Protein AF-A0AAY4CBA5-F1 (afdb_monomer_lite)

InterPro domains:
  IPR006549 HAD-superfamily hydrolase,subfamily IIIA [TIGR01662] (40-158)
  IPR006551 Polynucleotide 3'-phosphatase [TIGR01664] (39-188)
  IPR013954 Polynucleotide kinase 3 phosphatase [PF08645] (39-158)
  IPR023214 HAD superfamily [G3DSA:3.40.50.1000] (34-198)
  IPR027417 P-loop containing nucleoside triphosphate hydrolase [G3DSA:3.40.50.300] (199-384)
  IPR027417 P-loop containing nucleoside triphosphate hydrolase [SSF52540] (219-365)
  IPR036412 HAD-like superfamily [SSF56784] (39-197)

pLDDT: mean 84.93, std 17.36, range [28.09, 98.62]

Organism: NCBI:txid299321

Structure (mmCIF, N/CA/C/O backbone):
data_AF-A0AAY4CBA5-F1
#
_entry.id   AF-A0AAY4CBA5-F1
#
loop_
_atom_site.group_PDB
_atom_site.id
_atom_site.type_symbol
_atom_site.label_atom_id
_atom_site.label_alt_id
_atom_site.label_comp_id
_atom_site.label_asym_id
_atom_site.label_entity_id
_atom_site.label_seq_id
_atom_site.pdbx_PDB_ins_code
_atom_site.Cartn_x
_atom_site.Cartn_y
_atom_site.Cartn_z
_atom_site.occupancy
_atom_site.B_iso_or_equiv
_atom_site.auth_seq_id
_atom_site.auth_comp_id
_atom_site.auth_asym_id
_atom_site.auth_atom_id
_atom_site.pdbx_PDB_model_num
ATOM 1 N N . MET A 1 1 ? 28.830 17.397 -67.277 1.00 35.47 1 MET A N 1
ATOM 2 C CA . MET A 1 1 ? 29.016 17.184 -65.823 1.00 35.47 1 MET A CA 1
ATOM 3 C C . MET A 1 1 ? 27.667 16.864 -65.189 1.00 35.47 1 MET A C 1
ATOM 5 O O . MET A 1 1 ? 26.901 17.773 -64.916 1.00 35.47 1 MET A O 1
ATOM 9 N N . ALA A 1 2 ? 27.347 15.581 -65.009 1.00 28.09 2 ALA A N 1
ATOM 10 C CA . ALA A 1 2 ? 26.153 15.135 -64.290 1.00 28.09 2 ALA A CA 1
ATOM 11 C C . ALA A 1 2 ? 26.616 14.405 -63.022 1.00 28.09 2 ALA A C 1
ATOM 13 O O . ALA A 1 2 ? 27.155 13.301 -63.098 1.00 28.09 2 ALA A O 1
ATOM 14 N N . LEU A 1 3 ? 26.482 15.052 -61.862 1.00 28.58 3 LEU A N 1
ATOM 15 C CA . LEU A 1 3 ? 26.851 14.470 -60.573 1.00 28.58 3 LEU A CA 1
ATOM 16 C C . LEU A 1 3 ? 25.689 13.635 -60.022 1.00 28.58 3 LEU A C 1
ATOM 18 O O . LEU A 1 3 ? 24.608 14.139 -59.731 1.00 28.58 3 LEU A O 1
ATOM 22 N N . ARG A 1 4 ? 25.954 12.334 -59.867 1.00 30.20 4 ARG A N 1
ATOM 23 C CA . ARG A 1 4 ? 25.107 11.350 -59.185 1.00 30.20 4 ARG A CA 1
ATOM 24 C C . ARG A 1 4 ? 24.855 11.772 -57.731 1.00 30.20 4 ARG A C 1
ATOM 26 O O . ARG A 1 4 ? 25.786 11.793 -56.928 1.00 30.20 4 ARG A O 1
ATOM 33 N N . GLN A 1 5 ? 23.597 12.009 -57.363 1.00 29.42 5 GLN A N 1
ATOM 34 C CA . GLN A 1 5 ? 23.186 12.066 -55.959 1.00 29.42 5 GLN A CA 1
ATOM 35 C C . GLN A 1 5 ? 23.142 10.647 -55.371 1.00 29.42 5 GLN A C 1
ATOM 37 O O . GLN A 1 5 ? 22.408 9.773 -55.836 1.00 29.42 5 GLN A O 1
ATOM 42 N N . ARG A 1 6 ? 23.958 10.412 -54.337 1.00 29.30 6 ARG A N 1
ATOM 43 C CA . ARG A 1 6 ? 23.929 9.200 -53.510 1.00 29.30 6 ARG A CA 1
ATOM 44 C C . ARG A 1 6 ? 22.604 9.143 -52.741 1.00 29.30 6 ARG A C 1
ATOM 46 O O . ARG A 1 6 ? 22.302 10.046 -51.966 1.00 29.30 6 ARG A O 1
ATOM 53 N N . ARG A 1 7 ? 21.843 8.060 -52.923 1.00 28.89 7 ARG A N 1
ATOM 54 C CA . ARG A 1 7 ? 20.684 7.714 -52.086 1.00 28.89 7 ARG A CA 1
ATOM 55 C C . ARG A 1 7 ? 21.157 7.429 -50.657 1.00 28.89 7 ARG A C 1
ATOM 57 O O . ARG A 1 7 ? 21.994 6.554 -50.448 1.00 28.89 7 ARG A O 1
ATOM 64 N N . SER A 1 8 ? 20.626 8.164 -49.685 1.00 28.77 8 SER A N 1
ATOM 65 C CA . SER A 1 8 ? 20.806 7.894 -48.260 1.00 28.77 8 SER A CA 1
ATOM 66 C C . SER A 1 8 ? 19.887 6.748 -47.811 1.00 28.77 8 SER A C 1
ATOM 68 O O . SER A 1 8 ? 18.705 6.701 -48.141 1.00 28.77 8 SER A O 1
ATOM 70 N N . SER A 1 9 ? 20.468 5.797 -47.077 1.00 28.50 9 SER A N 1
ATOM 71 C CA . SER A 1 9 ? 19.808 4.642 -46.450 1.00 28.50 9 SER A CA 1
ATOM 72 C C . SER A 1 9 ? 18.761 5.074 -45.401 1.00 28.50 9 SER A C 1
ATOM 74 O O . SER A 1 9 ? 18.974 6.092 -44.727 1.00 28.50 9 SER A O 1
ATOM 76 N N . PRO A 1 10 ? 17.638 4.345 -45.218 1.00 32.34 10 PRO A N 1
ATOM 77 C CA . PRO A 1 10 ? 16.607 4.725 -44.260 1.00 32.34 10 PRO A CA 1
ATOM 78 C C . PRO A 1 10 ? 17.103 4.491 -42.825 1.00 32.34 10 PRO A C 1
ATOM 80 O O . PRO A 1 10 ? 17.155 3.367 -42.334 1.00 32.34 10 PRO A O 1
ATOM 83 N N . ARG A 1 11 ? 17.466 5.580 -42.136 1.00 34.28 11 ARG A N 1
ATOM 84 C CA . ARG A 1 11 ? 17.776 5.584 -40.698 1.00 34.28 11 ARG A CA 1
ATOM 85 C C . ARG A 1 11 ? 16.597 5.014 -39.898 1.00 34.28 11 ARG A C 1
ATOM 87 O O . ARG A 1 11 ? 15.455 5.428 -40.110 1.00 34.28 11 ARG A O 1
ATOM 94 N N . ASN A 1 12 ? 16.903 4.139 -38.937 1.00 32.84 12 ASN A N 1
ATOM 95 C CA . ASN A 1 12 ? 16.038 3.724 -37.828 1.00 32.84 12 ASN A CA 1
ATOM 96 C C . ASN A 1 12 ? 15.433 4.957 -37.128 1.00 32.84 12 ASN A C 1
ATOM 98 O O . ASN A 1 12 ? 16.005 5.490 -36.182 1.00 32.84 12 ASN A O 1
ATOM 102 N N . ARG A 1 13 ? 14.283 5.453 -37.597 1.00 35.94 13 ARG A N 1
ATOM 103 C CA . ARG A 1 13 ? 13.496 6.445 -36.856 1.00 35.94 13 ARG A CA 1
ATOM 104 C C . ARG A 1 13 ? 12.767 5.720 -35.732 1.00 35.94 13 ARG A C 1
ATOM 106 O O . ARG A 1 13 ? 11.968 4.825 -36.010 1.00 35.94 13 ARG A O 1
ATOM 113 N N . VAL A 1 14 ? 13.001 6.147 -34.492 1.00 38.16 14 VAL A N 1
ATOM 114 C CA . VAL A 1 14 ? 12.121 5.888 -33.343 1.00 38.16 14 VAL A CA 1
ATOM 115 C C . VAL A 1 14 ? 10.689 6.215 -33.787 1.00 38.16 14 VAL A C 1
ATOM 117 O O . VAL A 1 14 ? 10.379 7.360 -34.123 1.00 38.16 14 VAL A O 1
ATOM 120 N N . ARG A 1 15 ? 9.828 5.201 -33.932 1.00 39.81 15 ARG A N 1
ATOM 121 C CA . ARG A 1 15 ? 8.451 5.396 -34.408 1.00 39.81 15 ARG A CA 1
ATOM 122 C C . ARG A 1 15 ? 7.528 5.624 -33.213 1.00 39.81 15 ARG A C 1
ATOM 124 O O . ARG A 1 15 ? 7.470 4.786 -32.327 1.00 39.81 15 ARG A O 1
ATOM 131 N N . ARG A 1 16 ? 6.787 6.741 -33.282 1.00 37.44 16 ARG A N 1
ATOM 132 C CA . ARG A 1 16 ? 5.612 7.151 -32.484 1.00 37.44 16 ARG A CA 1
ATOM 133 C C . ARG A 1 16 ? 5.637 6.767 -31.000 1.00 37.44 16 ARG A C 1
ATOM 135 O O . ARG A 1 16 ? 5.245 5.675 -30.611 1.00 37.44 16 ARG A O 1
ATOM 142 N N . VAL A 1 17 ? 5.931 7.772 -30.186 1.00 37.91 17 VAL A N 1
ATOM 143 C CA . VAL A 1 17 ? 5.628 7.795 -28.754 1.00 37.91 17 VAL A CA 1
ATOM 144 C C . VAL A 1 17 ? 4.135 8.069 -28.578 1.00 37.91 17 VAL A C 1
ATOM 146 O O . VAL A 1 17 ? 3.661 9.130 -28.986 1.00 37.91 17 VAL A O 1
ATOM 149 N N . ARG A 1 18 ? 3.381 7.125 -28.004 1.00 36.44 18 ARG A N 1
ATOM 150 C CA . ARG A 1 18 ? 2.014 7.384 -27.526 1.00 36.44 18 ARG A CA 1
ATOM 151 C C . ARG A 1 18 ? 2.087 7.723 -26.042 1.00 36.44 18 ARG A C 1
ATOM 153 O O . ARG A 1 18 ? 2.456 6.879 -25.233 1.00 36.44 18 ARG A O 1
ATOM 160 N N . VAL A 1 19 ? 1.738 8.967 -25.723 1.00 38.03 19 VAL A N 1
ATOM 161 C CA . VAL A 1 19 ? 1.367 9.377 -24.370 1.00 38.03 19 VAL A CA 1
ATOM 162 C C . VAL A 1 19 ? -0.150 9.314 -24.318 1.00 38.03 19 VAL A C 1
ATOM 164 O O . VAL A 1 19 ? -0.816 9.996 -25.095 1.00 38.03 19 VAL A O 1
ATOM 167 N N . THR A 1 20 ? -0.703 8.454 -23.478 1.00 35.09 20 THR A N 1
ATOM 168 C CA . THR A 1 20 ? -2.151 8.331 -23.286 1.00 35.09 20 THR A CA 1
ATOM 169 C C . THR A 1 20 ? -2.479 8.731 -21.844 1.00 35.09 20 THR A C 1
ATOM 171 O O . THR A 1 20 ? -1.660 8.597 -20.940 1.00 35.09 20 THR A O 1
ATOM 174 N N . ALA A 1 21 ? -3.615 9.405 -21.662 1.00 30.48 21 ALA A N 1
ATOM 175 C CA . ALA A 1 21 ? -3.855 10.306 -20.532 1.00 30.48 21 ALA A CA 1
ATOM 176 C C . ALA A 1 21 ? -4.566 9.651 -19.331 1.00 30.48 21 ALA A C 1
ATOM 178 O O . ALA A 1 21 ? -5.212 10.345 -18.552 1.00 30.48 21 ALA A O 1
ATOM 179 N N . SER A 1 22 ? -4.460 8.333 -19.145 1.00 34.12 22 SER A N 1
ATOM 180 C CA . SER A 1 22 ? -5.145 7.633 -18.049 1.00 34.12 22 SER A CA 1
ATOM 181 C C . SER A 1 22 ? -4.170 6.791 -17.226 1.00 34.12 22 SER A C 1
ATOM 183 O O . SER A 1 22 ? -3.941 5.620 -17.517 1.00 34.12 22 SER A O 1
ATOM 185 N N . GLY A 1 23 ? -3.592 7.390 -16.181 1.00 44.19 23 GLY A N 1
ATOM 186 C CA . GLY A 1 23 ? -2.954 6.674 -15.060 1.00 44.19 23 GLY A CA 1
ATOM 187 C C . GLY A 1 23 ? -1.596 6.004 -15.325 1.00 44.19 23 GLY A C 1
ATOM 188 O O . GLY A 1 23 ? -0.894 5.654 -14.385 1.00 44.19 23 GLY A O 1
ATOM 189 N N . MET A 1 24 ? -1.194 5.886 -16.581 1.00 43.25 24 MET A N 1
ATOM 190 C CA . MET A 1 24 ? 0.164 5.698 -17.097 1.00 43.25 24 MET A CA 1
ATOM 191 C C . MET A 1 24 ? 0.116 6.290 -18.516 1.00 43.25 24 MET A C 1
ATOM 193 O O . MET A 1 24 ? -0.976 6.453 -19.039 1.00 43.25 24 MET A O 1
ATOM 197 N N . GLN A 1 25 ? 1.191 6.707 -19.177 1.00 50.22 25 GLN A N 1
ATOM 198 C CA . GLN A 1 25 ? 1.672 5.945 -20.336 1.00 50.22 25 GLN A CA 1
ATOM 199 C C . GLN A 1 25 ? 2.769 6.763 -21.018 1.00 50.22 25 GLN A C 1
ATOM 201 O O . GLN A 1 25 ? 2.490 7.768 -21.663 1.00 50.22 25 GLN A O 1
ATOM 206 N N . CYS A 1 26 ? 4.017 6.319 -20.934 1.00 44.53 26 CYS A N 1
ATOM 207 C CA . CYS A 1 26 ? 4.950 6.561 -22.024 1.00 44.53 26 CYS A CA 1
ATOM 208 C C . CYS A 1 26 ? 5.527 5.207 -22.392 1.00 44.53 26 CYS A C 1
ATOM 210 O O . CYS A 1 26 ? 6.407 4.695 -21.708 1.00 44.53 26 CYS A O 1
ATOM 212 N N . GLU A 1 27 ? 4.956 4.609 -23.429 1.00 51.91 27 GLU A N 1
ATOM 213 C CA . GLU A 1 27 ? 5.548 3.455 -24.076 1.00 51.91 27 GLU A CA 1
ATOM 214 C C . GLU A 1 27 ? 6.507 3.978 -25.148 1.00 51.91 27 GLU A C 1
ATOM 216 O O . GLU A 1 27 ? 6.086 4.547 -26.162 1.00 51.91 27 GLU A O 1
ATOM 221 N N . LEU A 1 28 ? 7.806 3.815 -24.913 1.00 52.62 28 LEU A N 1
ATOM 222 C CA . LEU A 1 28 ? 8.834 4.147 -25.899 1.00 52.62 28 LEU A CA 1
ATOM 223 C C . LEU A 1 28 ? 9.265 2.864 -26.597 1.00 52.62 28 LEU A C 1
ATOM 225 O O . LEU A 1 28 ? 9.653 1.909 -25.932 1.00 52.62 28 LEU A O 1
ATOM 229 N N . ARG A 1 29 ? 9.174 2.836 -27.932 1.00 52.84 29 ARG A N 1
ATOM 230 C CA . ARG A 1 29 ? 9.618 1.708 -28.759 1.00 52.84 29 ARG A CA 1
ATOM 231 C C . ARG A 1 29 ? 10.834 2.105 -29.592 1.00 52.84 29 ARG A C 1
ATOM 233 O O . ARG A 1 29 ? 10.727 2.937 -30.495 1.00 52.84 29 ARG A O 1
ATOM 240 N N . GLY A 1 30 ? 11.970 1.455 -29.352 1.00 45.62 30 GLY A N 1
ATOM 241 C CA . GLY A 1 30 ? 13.053 1.390 -30.333 1.00 45.62 30 GLY A CA 1
ATOM 242 C C . GLY A 1 30 ? 12.737 0.324 -31.391 1.00 45.62 30 GLY A C 1
ATOM 243 O O . GLY A 1 30 ? 12.718 -0.857 -31.076 1.00 45.62 30 GLY A O 1
ATOM 244 N N . GLY A 1 31 ? 12.475 0.702 -32.646 1.00 50.97 31 GLY A N 1
ATOM 245 C CA . GLY A 1 31 ? 12.277 -0.260 -33.750 1.00 50.97 31 GLY A CA 1
ATOM 246 C C . GLY A 1 31 ? 10.974 -1.088 -33.715 1.00 50.97 31 GLY A C 1
ATOM 247 O O . GLY A 1 31 ? 10.051 -0.820 -32.944 1.00 50.97 31 GLY A O 1
ATOM 248 N N . SER A 1 32 ? 10.859 -2.082 -34.608 1.00 47.56 32 SER A N 1
ATOM 249 C CA . SER A 1 32 ? 9.729 -3.024 -34.632 1.00 47.56 32 SER A CA 1
ATOM 250 C C . SER A 1 32 ? 9.830 -3.971 -33.435 1.00 47.56 32 SER A C 1
ATOM 252 O O . SER A 1 32 ? 10.585 -4.939 -33.483 1.00 47.56 32 SER A O 1
ATOM 254 N N . GLY A 1 33 ? 9.101 -3.675 -32.354 1.00 53.56 33 GLY A N 1
ATOM 255 C CA . GLY A 1 33 ? 9.069 -4.518 -31.157 1.00 53.56 33 GLY A CA 1
ATOM 256 C C . GLY A 1 33 ? 8.776 -5.974 -31.521 1.00 53.56 33 GLY A C 1
ATOM 257 O O . GLY A 1 33 ? 7.714 -6.272 -32.074 1.00 53.56 33 GLY A O 1
ATOM 258 N N . ALA A 1 34 ? 9.742 -6.852 -31.262 1.00 54.41 34 ALA A N 1
ATOM 259 C CA . ALA A 1 34 ? 9.633 -8.265 -31.578 1.00 54.41 34 ALA A CA 1
ATOM 260 C C . ALA A 1 34 ? 8.482 -8.900 -30.777 1.00 54.41 34 ALA A C 1
ATOM 262 O O . ALA A 1 34 ? 8.265 -8.583 -29.605 1.00 54.41 34 ALA A O 1
ATOM 263 N N . ARG A 1 35 ? 7.714 -9.762 -31.447 1.00 64.94 35 ARG A N 1
ATOM 264 C CA . ARG A 1 35 ? 6.566 -10.496 -30.901 1.00 64.94 35 ARG A CA 1
ATOM 265 C C . ARG A 1 35 ? 7.081 -11.783 -30.275 1.00 64.94 35 ARG A C 1
ATOM 267 O O . ARG A 1 35 ? 7.176 -12.792 -30.965 1.00 64.94 35 ARG A O 1
ATOM 274 N N . LEU A 1 36 ? 7.506 -11.713 -29.020 1.00 72.00 36 LEU A N 1
ATOM 275 C CA . LEU A 1 36 ? 8.196 -12.821 -28.367 1.00 72.00 36 LEU A CA 1
ATOM 276 C C . LEU A 1 36 ? 7.484 -13.184 -27.057 1.00 72.00 36 LEU A C 1
ATOM 278 O O . LEU A 1 36 ? 7.018 -12.277 -26.359 1.00 72.00 36 LEU A O 1
ATOM 282 N N . PRO A 1 37 ? 7.379 -14.487 -26.741 1.00 79.19 37 PRO A N 1
ATOM 283 C CA . PRO A 1 37 ? 6.772 -14.952 -25.498 1.00 79.19 37 PRO A CA 1
ATOM 284 C C . PRO A 1 37 ? 7.696 -14.736 -24.292 1.00 79.19 37 PRO A C 1
ATOM 286 O O . PRO A 1 37 ? 7.208 -14.622 -23.176 1.00 79.19 37 PRO A O 1
ATOM 289 N N . LEU A 1 38 ? 9.012 -14.627 -24.504 1.00 88.38 38 LEU A N 1
ATOM 290 C CA . LEU A 1 38 ? 9.999 -14.463 -23.437 1.00 88.38 38 LEU A CA 1
ATOM 291 C C . LEU A 1 38 ? 10.342 -12.992 -23.218 1.00 88.38 38 LEU A C 1
ATOM 293 O O . LEU A 1 38 ? 10.656 -12.270 -24.172 1.00 88.38 38 LEU A O 1
ATOM 297 N N . VAL A 1 39 ? 10.329 -12.548 -21.963 1.00 90.00 39 VAL A N 1
ATOM 298 C CA . VAL A 1 39 ? 10.629 -11.165 -21.580 1.00 90.00 39 VAL A CA 1
ATOM 299 C C . VAL A 1 39 ? 11.824 -11.126 -20.632 1.00 90.00 39 VAL A C 1
ATOM 301 O O . VAL A 1 39 ? 11.880 -11.833 -19.631 1.00 90.00 39 VAL A O 1
ATOM 304 N N . ALA A 1 40 ? 12.774 -10.247 -20.941 1.00 91.81 40 ALA A N 1
ATOM 305 C CA . ALA A 1 40 ? 13.839 -9.844 -20.035 1.00 91.81 40 ALA A CA 1
ATOM 306 C C . ALA A 1 40 ? 13.563 -8.403 -19.578 1.00 91.81 40 ALA A C 1
ATOM 308 O O . ALA A 1 40 ? 13.744 -7.449 -20.343 1.00 91.81 40 ALA A O 1
ATOM 309 N N . GLY A 1 41 ? 13.054 -8.264 -18.354 1.00 92.44 41 GLY A N 1
ATOM 310 C CA . GLY A 1 41 ? 12.717 -6.989 -17.731 1.00 92.44 41 GLY A CA 1
ATOM 311 C C . GLY A 1 41 ? 13.905 -6.387 -16.979 1.00 92.44 41 GLY A C 1
ATOM 312 O O . GLY A 1 41 ? 14.591 -7.107 -16.267 1.00 92.44 41 GLY A O 1
ATOM 313 N N . PHE A 1 42 ? 14.140 -5.082 -17.086 1.00 91.88 42 PHE A N 1
ATOM 314 C CA . PHE A 1 42 ? 15.225 -4.391 -16.378 1.00 91.88 42 PHE A CA 1
ATOM 315 C C . PHE A 1 42 ? 14.718 -3.131 -15.681 1.00 91.88 42 PHE A C 1
ATOM 317 O O . PHE A 1 42 ? 13.866 -2.420 -16.220 1.00 91.88 42 PHE A O 1
ATOM 324 N N . ASP A 1 43 ? 15.268 -2.810 -14.512 1.00 90.88 43 ASP A N 1
ATOM 325 C CA . ASP A 1 43 ? 15.208 -1.436 -14.005 1.00 90.88 43 ASP A CA 1
ATOM 326 C C . ASP A 1 43 ? 16.092 -0.499 -14.847 1.00 90.88 43 ASP A C 1
ATOM 328 O O . ASP A 1 43 ? 16.933 -0.957 -15.613 1.00 90.88 43 ASP A O 1
ATOM 332 N N . ILE A 1 44 ? 15.924 0.820 -14.723 1.00 91.06 44 ILE A N 1
ATOM 333 C CA . ILE A 1 44 ? 16.769 1.792 -15.440 1.00 91.06 44 ILE A CA 1
ATOM 334 C C . ILE A 1 44 ? 17.866 2.341 -14.529 1.00 91.06 44 ILE A C 1
ATOM 336 O O . ILE A 1 44 ? 19.042 2.028 -14.726 1.00 91.06 44 ILE A O 1
ATOM 340 N N . ASP A 1 45 ? 17.496 3.172 -13.554 1.00 89.12 45 ASP A N 1
ATOM 341 C CA . ASP A 1 45 ? 18.450 3.854 -12.682 1.00 89.12 45 ASP A CA 1
ATOM 342 C C . ASP A 1 45 ? 19.088 2.841 -11.712 1.00 89.12 45 ASP A C 1
ATOM 344 O O . ASP A 1 45 ? 18.396 2.107 -11.015 1.00 89.12 45 ASP A O 1
ATOM 348 N N . GLY A 1 46 ? 20.418 2.761 -11.695 1.00 86.50 46 GLY A N 1
ATOM 349 C CA . GLY A 1 46 ? 21.181 1.778 -10.922 1.00 86.50 46 GLY A CA 1
ATOM 350 C C . GLY A 1 46 ? 21.351 0.415 -11.602 1.00 86.50 46 GLY A C 1
ATOM 351 O O . GLY A 1 46 ? 22.210 -0.344 -11.175 1.00 86.50 46 GLY A O 1
ATOM 352 N N . CYS A 1 47 ? 20.600 0.100 -12.666 1.00 89.81 47 CYS A N 1
ATOM 353 C CA . CYS A 1 47 ? 20.692 -1.184 -13.379 1.00 89.81 47 CYS A CA 1
ATOM 354 C C . CYS A 1 47 ? 21.264 -1.041 -14.797 1.00 89.81 47 CYS A C 1
ATOM 356 O O . CYS A 1 47 ? 22.271 -1.666 -15.121 1.00 89.81 47 CYS A O 1
ATOM 358 N N . ILE A 1 48 ? 20.655 -0.201 -15.638 1.00 93.69 48 ILE A N 1
ATOM 359 C CA . ILE A 1 48 ? 21.141 0.072 -17.000 1.00 93.69 48 ILE A CA 1
ATOM 360 C C . ILE A 1 48 ? 22.069 1.288 -17.012 1.00 93.69 48 ILE A C 1
ATOM 362 O O . ILE A 1 48 ? 23.068 1.319 -17.736 1.00 93.69 48 ILE A O 1
ATOM 366 N N . ILE A 1 49 ? 21.751 2.290 -16.192 1.00 94.38 49 ILE A N 1
ATOM 367 C CA . ILE A 1 49 ? 22.511 3.533 -16.088 1.00 94.38 49 ILE A CA 1
ATOM 368 C C . ILE A 1 49 ? 22.888 3.850 -14.644 1.00 94.38 49 ILE A C 1
ATOM 370 O O . ILE A 1 49 ? 22.239 3.411 -13.701 1.00 94.38 49 ILE A O 1
ATOM 374 N N . THR A 1 50 ? 23.905 4.686 -14.481 1.00 94.06 50 THR A N 1
ATOM 375 C CA . THR A 1 50 ? 24.279 5.320 -13.211 1.00 94.06 50 THR A CA 1
ATOM 376 C C . THR A 1 50 ? 24.627 6.788 -13.443 1.00 94.06 50 THR A C 1
ATOM 378 O O . THR A 1 50 ? 24.736 7.214 -14.595 1.00 94.06 50 THR A O 1
ATOM 381 N N . THR A 1 51 ? 24.805 7.576 -12.385 1.00 93.06 51 THR A N 1
ATOM 382 C CA . THR A 1 51 ? 25.205 8.984 -12.508 1.00 93.06 51 THR A CA 1
ATOM 383 C C . THR A 1 51 ? 26.642 9.099 -13.026 1.00 93.06 51 THR A C 1
ATOM 385 O O . THR A 1 51 ? 27.521 8.295 -12.700 1.00 93.06 51 THR A O 1
ATOM 388 N N . LYS A 1 52 ? 26.906 10.106 -13.867 1.00 93.69 52 LYS A N 1
ATOM 389 C CA . LYS A 1 52 ? 28.280 10.464 -14.265 1.00 93.69 52 LYS A CA 1
ATOM 390 C C . LYS A 1 52 ? 29.005 11.138 -13.105 1.00 93.69 52 LYS A C 1
ATOM 392 O O . LYS A 1 52 ? 30.196 10.914 -12.922 1.00 93.69 52 LYS A O 1
ATOM 397 N N . SER A 1 53 ? 28.275 11.934 -12.327 1.00 91.12 53 SER A N 1
ATOM 398 C CA . SER A 1 53 ? 28.773 12.684 -11.175 1.00 91.12 53 SER A CA 1
ATOM 399 C C . SER A 1 53 ? 29.200 11.807 -9.995 1.00 91.12 53 SER A C 1
ATOM 401 O O . SER A 1 53 ? 29.896 12.292 -9.106 1.00 91.12 53 SER A O 1
ATOM 403 N N . GLY A 1 54 ? 28.761 10.544 -9.947 1.00 87.38 54 GLY A N 1
ATOM 404 C CA . GLY A 1 54 ? 28.983 9.639 -8.816 1.00 87.38 54 GLY A CA 1
ATOM 405 C C . GLY A 1 54 ? 28.089 9.924 -7.603 1.00 87.38 54 GLY A C 1
ATOM 406 O O . GLY A 1 54 ? 28.192 9.234 -6.591 1.00 87.38 54 GLY A O 1
ATOM 407 N N . LYS A 1 55 ? 27.195 10.920 -7.681 1.00 85.75 55 LYS A N 1
ATOM 408 C CA . LYS A 1 55 ? 26.195 11.184 -6.639 1.00 85.75 55 LYS A CA 1
ATOM 409 C C . LYS A 1 55 ? 25.074 10.150 -6.692 1.00 85.75 55 LYS A C 1
ATOM 411 O O . LYS A 1 55 ? 24.769 9.604 -7.748 1.00 85.75 55 LYS A O 1
ATOM 416 N N . VAL A 1 56 ? 24.400 9.946 -5.561 1.00 79.81 56 VAL A N 1
ATOM 417 C CA . VAL A 1 56 ? 23.244 9.033 -5.464 1.00 79.81 56 VAL A CA 1
ATOM 418 C C . VAL A 1 56 ? 22.095 9.471 -6.379 1.00 79.81 56 VAL A C 1
ATOM 420 O O . VAL A 1 56 ? 21.431 8.633 -6.981 1.00 79.81 56 VAL A O 1
ATOM 423 N N . PHE A 1 57 ? 21.872 10.782 -6.507 1.00 79.12 57 PHE A N 1
ATOM 424 C CA . PHE A 1 57 ? 20.832 11.351 -7.363 1.00 79.12 57 PHE A CA 1
ATOM 425 C C . PHE A 1 57 ? 21.452 12.191 -8.485 1.00 79.12 57 PHE A C 1
ATOM 427 O O . PHE A 1 57 ? 22.427 12.904 -8.222 1.00 79.12 57 PHE A O 1
ATOM 434 N N . PRO A 1 58 ? 20.885 12.148 -9.705 1.00 85.06 58 PRO A N 1
ATOM 435 C CA . PRO A 1 58 ? 21.395 12.916 -10.834 1.00 85.06 58 PRO A CA 1
ATOM 436 C C . PRO A 1 58 ? 21.241 14.420 -10.589 1.00 85.06 58 PRO A C 1
ATOM 438 O O . PRO A 1 58 ? 20.198 14.876 -10.115 1.00 85.06 58 PRO A O 1
ATOM 441 N N . THR A 1 59 ? 22.262 15.203 -10.939 1.00 85.44 59 THR A N 1
ATOM 442 C CA . THR A 1 59 ? 22.231 16.672 -10.795 1.00 85.44 59 THR A CA 1
ATOM 443 C C . THR A 1 59 ? 21.649 17.397 -12.004 1.00 85.44 59 THR A C 1
ATOM 445 O O . THR A 1 59 ? 21.279 18.563 -11.898 1.00 85.44 59 THR A O 1
ATOM 448 N N . SER A 1 60 ? 21.568 16.723 -13.149 1.00 87.81 60 SER A N 1
ATOM 449 C CA . SER A 1 60 ? 21.031 17.259 -14.399 1.00 87.81 60 SER A CA 1
ATOM 450 C C . SER A 1 60 ? 20.473 16.128 -15.280 1.00 87.81 60 SER A C 1
ATOM 452 O O . SER A 1 60 ? 20.743 14.952 -15.018 1.00 87.81 60 SER A O 1
ATOM 454 N N . PRO A 1 61 ? 19.677 16.436 -16.323 1.00 86.12 61 PRO A N 1
ATOM 455 C CA . PRO A 1 61 ? 19.106 15.418 -17.213 1.00 86.12 61 PRO A CA 1
ATOM 456 C C . PRO A 1 61 ? 20.137 14.561 -17.961 1.00 86.12 61 PRO A C 1
ATOM 458 O O . PRO A 1 61 ? 19.833 13.430 -18.329 1.00 86.12 61 PRO A O 1
ATOM 461 N N . ASP A 1 62 ? 21.340 15.089 -18.168 1.00 90.31 62 ASP A N 1
ATOM 462 C CA . ASP A 1 62 ? 22.478 14.471 -18.853 1.00 90.31 62 ASP A CA 1
ATOM 463 C C . ASP A 1 62 ? 23.484 13.793 -17.897 1.00 90.31 62 ASP A C 1
ATOM 465 O O . ASP A 1 62 ? 24.425 13.133 -18.361 1.00 90.31 62 ASP A O 1
ATOM 469 N N . ASP A 1 63 ? 23.263 13.892 -16.577 1.00 92.56 63 ASP A N 1
ATOM 470 C CA . ASP A 1 63 ? 24.044 13.228 -15.522 1.00 92.56 63 ASP A CA 1
ATOM 471 C C . ASP A 1 63 ? 23.718 11.729 -15.436 1.00 92.56 63 ASP A C 1
ATOM 473 O O . ASP A 1 63 ? 23.209 11.207 -14.442 1.00 92.56 63 ASP A O 1
ATOM 477 N N . TRP A 1 64 ? 23.986 11.021 -16.526 1.00 95.56 64 TRP A N 1
ATOM 478 C CA . TRP A 1 64 ? 23.864 9.577 -16.611 1.00 95.56 64 TRP A CA 1
ATOM 479 C C . TRP A 1 64 ? 24.898 9.000 -17.574 1.00 95.56 64 TRP A C 1
ATOM 481 O O . TRP A 1 64 ? 25.270 9.628 -18.566 1.00 95.56 64 TRP A O 1
ATOM 491 N N . ARG A 1 65 ? 25.351 7.782 -17.297 1.00 95.44 65 ARG A N 1
ATOM 492 C CA . ARG A 1 65 ? 26.169 6.945 -18.182 1.00 95.44 65 ARG A CA 1
ATOM 493 C C . ARG A 1 65 ? 25.683 5.505 -18.102 1.00 95.44 65 ARG A C 1
ATOM 495 O O . ARG A 1 65 ? 25.064 5.129 -17.108 1.00 95.44 65 ARG A O 1
ATOM 502 N N . ILE A 1 66 ? 25.983 4.705 -19.122 1.00 96.50 66 ILE A N 1
ATOM 503 C CA . ILE A 1 66 ? 25.780 3.253 -19.049 1.00 96.50 66 ILE A CA 1
ATOM 504 C C . ILE A 1 66 ? 26.580 2.713 -17.857 1.00 96.50 66 ILE A C 1
ATOM 506 O O . ILE A 1 66 ? 27.737 3.096 -17.677 1.00 96.50 66 ILE A O 1
ATOM 510 N N . LEU A 1 67 ? 25.943 1.881 -17.028 1.00 94.62 67 LEU A N 1
ATOM 511 C CA . LEU A 1 67 ? 26.532 1.402 -15.776 1.00 94.62 67 LEU A CA 1
ATOM 512 C C . LEU A 1 67 ? 27.781 0.540 -16.027 1.00 94.62 67 LEU A C 1
ATOM 514 O O . LEU A 1 67 ? 28.824 0.813 -15.436 1.00 94.62 67 LEU A O 1
ATOM 518 N N . TYR A 1 68 ? 27.688 -0.434 -16.938 1.00 94.31 68 TYR A N 1
ATOM 519 C CA . TYR A 1 68 ? 28.798 -1.301 -17.343 1.00 94.31 68 TYR A CA 1
ATOM 520 C C . TYR A 1 68 ? 28.900 -1.415 -18.870 1.00 94.31 68 TYR A C 1
ATOM 522 O O . TYR A 1 68 ? 27.865 -1.496 -19.543 1.00 94.31 68 TYR A O 1
ATOM 530 N N . PRO A 1 69 ? 30.114 -1.470 -19.447 1.00 94.56 69 PRO A N 1
ATOM 531 C CA . PRO A 1 69 ? 30.291 -1.646 -20.890 1.00 94.56 69 PRO A CA 1
ATOM 532 C C . PRO A 1 69 ? 29.682 -2.959 -21.418 1.00 94.56 69 PRO A C 1
ATOM 534 O O . PRO A 1 69 ? 29.268 -3.023 -22.574 1.00 94.56 69 PRO A O 1
ATOM 537 N N . GLU A 1 70 ? 29.546 -3.984 -20.573 1.00 95.81 70 GLU A N 1
ATOM 538 C CA . GLU A 1 70 ? 28.962 -5.290 -20.894 1.00 95.81 70 GLU A CA 1
ATOM 539 C C . GLU A 1 70 ? 27.443 -5.245 -21.131 1.00 95.81 70 GLU A C 1
ATOM 541 O O . GLU A 1 70 ? 26.885 -6.186 -21.699 1.00 95.81 70 GLU A O 1
ATOM 546 N N . ILE A 1 71 ? 26.750 -4.172 -20.732 1.00 94.81 71 ILE A N 1
ATOM 547 C CA . ILE A 1 71 ? 25.283 -4.093 -20.811 1.00 94.81 71 ILE A CA 1
ATOM 548 C C . ILE A 1 71 ? 24.802 -4.223 -22.253 1.00 94.81 71 ILE A C 1
ATOM 550 O O . ILE A 1 71 ? 23.971 -5.080 -22.554 1.00 94.81 71 ILE A O 1
ATOM 554 N N . GLN A 1 72 ? 25.346 -3.416 -23.164 1.00 95.31 72 GLN A N 1
ATOM 555 C CA . GLN A 1 72 ? 24.937 -3.439 -24.567 1.00 95.31 72 GLN A CA 1
ATOM 556 C C . GLN A 1 72 ? 25.113 -4.834 -25.208 1.00 95.31 72 GLN A C 1
ATOM 558 O O . GLN A 1 72 ? 24.118 -5.365 -25.718 1.00 95.31 72 GLN A O 1
ATOM 563 N N . PRO A 1 73 ? 26.293 -5.490 -25.148 1.00 95.88 73 PRO A N 1
ATOM 564 C CA . PRO A 1 73 ? 26.465 -6.803 -25.766 1.00 95.88 73 PRO A CA 1
ATOM 565 C C . PRO A 1 73 ? 25.612 -7.892 -25.098 1.00 95.88 73 PRO A C 1
ATOM 567 O O . PRO A 1 73 ? 25.127 -8.798 -25.784 1.00 95.88 73 PRO A O 1
ATOM 570 N N . ARG A 1 74 ? 25.362 -7.809 -23.784 1.00 94.56 74 ARG A N 1
ATOM 571 C CA . ARG A 1 74 ? 24.498 -8.761 -23.064 1.00 94.56 74 ARG A CA 1
ATOM 572 C C . ARG A 1 74 ? 23.028 -8.616 -23.459 1.00 94.56 74 ARG A C 1
ATOM 574 O O . ARG A 1 74 ? 22.387 -9.625 -23.751 1.00 94.56 74 ARG A O 1
ATOM 581 N N . LEU A 1 75 ? 22.514 -7.390 -23.561 1.00 94.44 75 LEU A N 1
ATOM 582 C CA . LEU A 1 75 ? 21.159 -7.134 -24.065 1.00 94.44 75 LEU A CA 1
ATOM 583 C C . LEU A 1 75 ? 21.004 -7.588 -25.525 1.00 94.44 75 LEU A C 1
ATOM 585 O O . LEU A 1 75 ? 20.003 -8.207 -25.882 1.00 94.44 75 LEU A O 1
ATOM 589 N N . ALA A 1 76 ? 22.016 -7.352 -26.364 1.00 94.00 76 ALA A N 1
ATOM 590 C CA . ALA A 1 76 ? 22.025 -7.836 -27.743 1.00 94.00 76 ALA A CA 1
ATOM 591 C C . ALA A 1 76 ? 21.988 -9.375 -27.816 1.00 94.00 76 ALA A C 1
ATOM 593 O O . ALA A 1 76 ? 21.311 -9.942 -28.674 1.00 94.00 76 ALA A O 1
ATOM 594 N N . SER A 1 77 ? 22.690 -10.059 -26.907 1.00 94.06 77 SER A N 1
ATOM 595 C CA . SER A 1 77 ? 22.660 -11.522 -26.789 1.00 94.06 77 SER A CA 1
ATOM 596 C C . SER A 1 77 ? 21.272 -12.043 -26.406 1.00 94.06 77 SER A C 1
ATOM 598 O O . SER A 1 77 ? 20.791 -12.992 -27.019 1.00 94.06 77 SER A O 1
ATOM 600 N N . LEU A 1 78 ? 20.583 -11.391 -25.463 1.00 92.69 78 LEU A N 1
ATOM 601 C CA . LEU A 1 78 ? 19.205 -11.741 -25.096 1.00 92.69 78 LEU A CA 1
ATOM 602 C C . LEU A 1 78 ? 18.244 -11.623 -26.283 1.00 92.69 78 LEU A C 1
ATOM 604 O O . LEU A 1 78 ? 17.482 -12.549 -26.553 1.00 92.69 78 LEU A O 1
ATOM 608 N N . LEU A 1 79 ? 18.338 -10.532 -27.046 1.00 90.50 79 LEU A N 1
ATOM 609 C CA . LEU A 1 79 ? 17.537 -10.346 -28.258 1.00 90.50 79 LEU A CA 1
ATOM 610 C C . LEU A 1 79 ? 17.794 -11.456 -29.287 1.00 90.50 79 LEU A C 1
ATOM 612 O O . LEU A 1 79 ? 16.849 -11.996 -29.857 1.00 90.50 79 LEU A O 1
ATOM 616 N N . LYS A 1 80 ? 19.060 -11.849 -29.490 1.00 91.50 80 LYS A N 1
ATOM 617 C CA . LYS A 1 80 ? 19.424 -12.977 -30.369 1.00 91.50 80 LYS A CA 1
ATOM 618 C C . LYS A 1 80 ? 18.861 -14.315 -29.881 1.00 91.50 80 LYS A C 1
ATOM 620 O O . LYS A 1 80 ? 18.542 -15.163 -30.704 1.00 91.50 80 LYS A O 1
ATOM 625 N N . LYS A 1 81 ? 18.726 -14.494 -28.565 1.00 90.50 81 LYS A N 1
ATOM 626 C CA . LYS A 1 81 ? 18.120 -15.678 -27.933 1.00 90.50 81 LYS A CA 1
ATOM 627 C C . LYS A 1 81 ? 16.586 -15.666 -27.944 1.00 90.50 81 LYS A C 1
ATOM 629 O O . LYS A 1 81 ? 15.984 -16.575 -27.391 1.00 90.50 81 LYS A O 1
ATOM 634 N N . GLY A 1 82 ? 15.950 -14.661 -28.551 1.00 87.75 82 GLY A N 1
ATOM 635 C CA . GLY A 1 82 ? 14.492 -14.590 -28.639 1.00 87.75 82 GLY A CA 1
ATOM 636 C C . GLY A 1 82 ? 13.811 -13.986 -27.410 1.00 87.75 82 GLY A C 1
ATOM 637 O O . GLY A 1 82 ? 12.609 -14.169 -27.243 1.00 87.75 82 GLY A O 1
ATOM 638 N N . TYR A 1 83 ? 14.537 -13.227 -26.583 1.00 89.25 83 TYR A N 1
ATOM 639 C CA . TYR A 1 83 ? 13.935 -12.430 -25.513 1.00 89.25 83 TYR A CA 1
ATOM 640 C C . TYR A 1 83 ? 13.553 -11.044 -26.013 1.00 89.25 83 TYR A C 1
ATOM 642 O O . TYR A 1 83 ? 14.327 -10.372 -26.695 1.00 89.25 83 TYR A O 1
ATOM 650 N N . LYS A 1 84 ? 12.390 -10.562 -25.591 1.00 90.50 84 LYS A N 1
ATOM 651 C CA . LYS A 1 84 ? 12.028 -9.151 -25.670 1.00 90.50 84 LYS A CA 1
ATOM 652 C C . LYS A 1 84 ? 12.637 -8.405 -24.485 1.00 90.50 84 LYS A C 1
ATOM 654 O O . LYS A 1 84 ? 12.351 -8.729 -23.336 1.00 90.50 84 LYS A O 1
ATOM 659 N N . VAL A 1 85 ? 13.442 -7.382 -24.760 1.00 92.06 85 VAL A N 1
ATOM 660 C CA . VAL A 1 85 ? 14.027 -6.529 -23.715 1.00 92.06 85 VAL A CA 1
ATOM 661 C C . VAL A 1 85 ? 13.051 -5.408 -23.360 1.00 92.06 85 VAL A C 1
ATOM 663 O O . VAL A 1 85 ? 12.614 -4.650 -24.233 1.00 92.06 85 VAL A O 1
ATOM 666 N N . VAL A 1 86 ? 12.712 -5.306 -22.075 1.00 93.00 86 VAL A N 1
ATOM 667 C CA . VAL A 1 86 ? 11.755 -4.325 -21.551 1.00 93.00 86 VAL A CA 1
ATOM 668 C C . VAL A 1 86 ? 12.341 -3.614 -20.340 1.00 93.00 86 VAL A C 1
ATOM 670 O O . VAL A 1 86 ? 12.893 -4.256 -19.455 1.00 93.00 86 VAL A O 1
ATOM 673 N N . PHE A 1 87 ? 12.206 -2.294 -20.269 1.00 93.38 87 PHE A N 1
ATOM 674 C CA . PHE A 1 87 ? 12.601 -1.508 -19.104 1.00 93.38 87 PHE A CA 1
ATOM 675 C C . PHE A 1 87 ? 11.374 -1.078 -18.301 1.00 93.38 87 PHE A C 1
ATOM 677 O O . PHE A 1 87 ? 10.398 -0.591 -18.867 1.00 93.38 87 PHE A O 1
ATOM 684 N N . PHE A 1 88 ? 11.442 -1.212 -16.981 1.00 92.06 88 PHE A N 1
ATOM 685 C CA . PHE A 1 88 ? 10.403 -0.823 -16.032 1.00 92.06 88 PHE A CA 1
ATOM 686 C C . PHE A 1 88 ? 10.999 0.139 -15.014 1.00 92.06 88 PHE A C 1
ATOM 688 O O . PHE A 1 88 ? 11.898 -0.250 -14.279 1.00 92.06 88 PHE A O 1
ATOM 695 N N . THR A 1 89 ? 10.507 1.373 -14.912 1.00 91.44 89 THR A N 1
ATOM 696 C CA . THR A 1 89 ? 11.124 2.388 -14.040 1.00 91.44 89 THR A CA 1
ATOM 697 C C . THR A 1 89 ? 10.105 3.167 -13.204 1.00 91.44 89 THR A C 1
ATOM 699 O O . THR A 1 89 ? 9.016 3.499 -13.669 1.00 91.44 89 THR A O 1
ATOM 702 N N . ASN A 1 90 ? 10.473 3.469 -11.955 1.00 91.56 90 ASN A N 1
ATOM 703 C CA . ASN A 1 90 ? 9.687 4.271 -11.016 1.00 91.56 90 ASN A CA 1
ATOM 704 C C . ASN A 1 90 ? 10.160 5.737 -11.052 1.00 91.56 90 ASN A C 1
ATOM 706 O O . ASN A 1 90 ? 11.257 6.037 -10.600 1.00 91.56 90 ASN A O 1
ATOM 710 N N . GLN A 1 91 ? 9.315 6.670 -11.499 1.00 90.00 91 GLN A N 1
ATOM 711 C CA . GLN A 1 91 ? 9.649 8.092 -11.687 1.00 90.00 91 GLN A CA 1
ATOM 712 C C . GLN A 1 91 ? 8.656 9.026 -10.975 1.00 90.00 91 GLN A C 1
ATOM 714 O O . GLN A 1 91 ? 8.069 9.929 -11.571 1.00 90.00 91 GLN A O 1
ATOM 719 N N . MET A 1 92 ? 8.502 8.842 -9.657 1.00 87.38 92 MET A N 1
ATOM 720 C CA . MET A 1 92 ? 7.622 9.645 -8.779 1.00 87.38 92 MET A CA 1
ATOM 721 C C . MET A 1 92 ? 7.924 11.155 -8.819 1.00 87.38 92 MET A C 1
ATOM 723 O O . MET A 1 92 ? 7.080 11.980 -8.476 1.00 87.38 92 MET A O 1
ATOM 727 N N . GLY A 1 93 ? 9.138 11.543 -9.226 1.00 87.50 93 GLY A N 1
ATOM 728 C CA . GLY A 1 93 ? 9.489 12.949 -9.434 1.00 87.50 93 GLY A CA 1
ATOM 729 C C . GLY A 1 93 ? 8.559 13.653 -10.426 1.00 87.50 93 GLY A C 1
ATOM 730 O O . GLY A 1 93 ? 8.349 14.856 -10.288 1.00 87.50 93 GLY A O 1
ATOM 731 N N . ILE A 1 94 ? 7.961 12.908 -11.362 1.00 88.12 94 ILE A N 1
ATOM 732 C CA . ILE A 1 94 ? 7.046 13.439 -12.373 1.00 88.12 94 ILE A CA 1
ATOM 733 C C . ILE A 1 94 ? 5.724 13.882 -11.741 1.00 88.12 94 ILE A C 1
ATOM 735 O O . ILE A 1 94 ? 5.375 15.056 -11.845 1.00 88.12 94 ILE A O 1
ATOM 739 N N . SER A 1 95 ? 5.012 13.003 -11.022 1.00 87.19 95 SER A N 1
ATOM 740 C CA . SER A 1 95 ? 3.754 13.395 -10.361 1.00 87.19 95 SER A CA 1
ATOM 741 C C . SER A 1 95 ? 3.954 14.449 -9.270 1.00 87.19 95 SER A C 1
ATOM 743 O O . SER A 1 95 ? 3.050 15.231 -8.993 1.00 87.19 95 SER A O 1
ATOM 745 N N . ARG A 1 96 ? 5.149 14.504 -8.667 1.00 87.25 96 ARG A N 1
ATOM 746 C CA . ARG A 1 96 ? 5.525 15.518 -7.669 1.00 87.25 96 ARG A CA 1
ATOM 747 C C . ARG A 1 96 ? 5.951 16.860 -8.277 1.00 87.25 96 ARG A C 1
ATOM 749 O O . ARG A 1 96 ? 6.358 17.740 -7.524 1.00 87.25 96 ARG A O 1
ATOM 756 N N . GLY A 1 97 ? 5.939 17.005 -9.604 1.00 87.00 97 GLY A N 1
ATOM 757 C CA . GLY A 1 97 ? 6.354 18.232 -10.295 1.00 87.00 97 GLY A CA 1
ATOM 758 C C . GLY A 1 97 ? 7.852 18.549 -10.196 1.00 87.00 97 GLY A C 1
ATOM 759 O O . GLY A 1 97 ? 8.273 19.640 -10.564 1.00 87.00 97 GLY A O 1
ATOM 760 N N . LYS A 1 98 ? 8.673 17.610 -9.708 1.00 87.88 98 LYS A N 1
ATOM 761 C CA . LYS A 1 98 ? 10.134 17.762 -9.582 1.00 87.88 98 LYS A CA 1
ATOM 762 C C . LYS A 1 98 ? 10.880 17.425 -10.874 1.00 87.88 98 LYS A C 1
ATOM 764 O O . LYS A 1 98 ? 12.032 17.813 -11.030 1.00 87.88 98 LYS A O 1
ATOM 769 N N . LEU A 1 99 ? 10.244 16.683 -11.779 1.00 86.00 99 LEU A N 1
ATOM 770 C CA . LEU A 1 99 ? 10.804 16.266 -13.060 1.00 86.00 99 LEU A CA 1
ATOM 771 C C . LEU A 1 99 ? 9.756 16.443 -14.158 1.00 86.00 99 LEU A C 1
ATOM 773 O O . LEU A 1 99 ? 8.664 15.889 -14.072 1.00 86.00 99 LEU A O 1
ATOM 777 N N . ARG A 1 100 ? 10.089 17.196 -15.208 1.00 88.06 100 ARG A N 1
ATOM 778 C CA . ARG A 1 100 ? 9.193 17.355 -16.360 1.00 88.06 100 ARG A CA 1
ATOM 779 C C . ARG A 1 100 ? 9.152 16.062 -17.192 1.00 88.06 100 ARG A C 1
ATOM 781 O O . ARG A 1 100 ? 10.228 15.525 -17.483 1.00 88.06 100 ARG A O 1
ATOM 788 N N . PRO A 1 101 ? 7.968 15.576 -17.612 1.00 88.25 101 PRO A N 1
ATOM 789 C CA . PRO A 1 101 ? 7.845 14.367 -18.428 1.00 88.25 101 PRO A CA 1
ATOM 790 C C . PRO A 1 101 ? 8.696 14.391 -19.703 1.00 88.25 101 PRO A C 1
ATOM 792 O O . PRO A 1 101 ? 9.311 13.388 -20.055 1.00 88.25 101 PRO A O 1
ATOM 795 N N . GLU A 1 102 ? 8.776 15.538 -20.378 1.00 88.44 102 GLU A N 1
ATOM 796 C CA . GLU A 1 102 ? 9.483 15.706 -21.654 1.00 88.44 102 GLU A CA 1
ATOM 797 C C . GLU A 1 102 ? 10.996 15.552 -21.477 1.00 88.44 102 GLU A C 1
ATOM 799 O O . GLU A 1 102 ? 11.672 14.964 -22.318 1.00 88.44 102 GLU A O 1
ATOM 804 N N . VAL A 1 103 ? 11.516 16.035 -20.345 1.00 89.12 103 VAL A N 1
ATOM 805 C CA . VAL A 1 103 ? 12.934 15.923 -19.988 1.00 89.12 103 VAL A CA 1
ATOM 806 C C . VAL A 1 103 ? 13.298 14.465 -19.730 1.00 89.12 103 VAL A C 1
ATOM 808 O O . VAL A 1 103 ? 14.292 13.973 -20.260 1.00 89.12 103 VAL A O 1
ATOM 811 N N . PHE A 1 104 ? 12.474 13.750 -18.959 1.00 89.75 104 PHE A N 1
ATOM 812 C CA . PHE A 1 104 ? 12.701 12.326 -18.720 1.00 89.75 104 PHE A CA 1
ATOM 813 C C . PHE A 1 104 ? 12.584 11.508 -20.008 1.00 89.75 104 PHE A C 1
ATOM 815 O O . PHE A 1 104 ? 13.393 10.620 -20.263 1.00 89.75 104 PHE A O 1
ATOM 822 N N . LYS A 1 105 ? 11.607 11.838 -20.854 1.00 88.38 105 LYS A N 1
ATOM 823 C CA . LYS A 1 105 ? 11.438 11.211 -22.162 1.00 88.38 105 LYS A CA 1
ATOM 824 C C . LYS A 1 105 ? 12.686 11.374 -23.036 1.00 88.38 105 LYS A C 1
ATOM 826 O O . LYS A 1 105 ? 13.155 10.372 -23.564 1.00 88.38 105 LYS A O 1
ATOM 831 N N . SER A 1 106 ? 13.241 12.585 -23.136 1.00 89.81 106 SER A N 1
ATOM 832 C CA . SER A 1 106 ? 14.486 12.834 -23.881 1.00 89.81 106 SER A CA 1
ATOM 833 C C . SER A 1 106 ? 15.639 11.993 -23.334 1.00 89.81 106 SER A C 1
ATOM 835 O O . SER A 1 106 ? 16.317 11.323 -24.102 1.00 89.81 106 SER A O 1
ATOM 837 N N . LYS A 1 107 ? 15.797 11.933 -22.001 1.00 91.81 107 LYS A N 1
ATOM 838 C CA . LYS A 1 107 ? 16.807 11.079 -21.351 1.00 91.81 107 LYS A CA 1
ATOM 839 C C . LYS A 1 107 ? 16.668 9.617 -21.788 1.00 91.81 107 LYS A C 1
ATOM 841 O O . LYS A 1 107 ? 17.663 8.974 -22.105 1.00 91.81 107 LYS A O 1
ATOM 846 N N . VAL A 1 108 ? 15.447 9.077 -21.816 1.00 91.38 108 VAL A N 1
ATOM 847 C CA . VAL A 1 108 ? 15.221 7.693 -22.263 1.00 91.38 108 VAL A CA 1
ATOM 848 C C . VAL A 1 108 ? 15.534 7.526 -23.750 1.00 91.38 108 VAL A C 1
ATOM 850 O O . VAL A 1 108 ? 16.176 6.546 -24.115 1.00 91.38 108 VAL A O 1
ATOM 853 N N . GLU A 1 109 ? 15.136 8.464 -24.608 1.00 89.69 109 GLU A N 1
ATOM 854 C CA . GLU A 1 109 ? 15.467 8.429 -26.040 1.00 89.69 109 GLU A CA 1
ATOM 855 C C . GLU A 1 109 ? 16.988 8.410 -26.273 1.00 89.69 109 GLU A C 1
ATOM 857 O O . GLU A 1 109 ? 17.466 7.584 -27.054 1.00 89.69 109 GLU A O 1
ATOM 862 N N . ASP A 1 110 ? 17.752 9.210 -25.524 1.00 92.94 110 ASP A N 1
ATOM 863 C CA . ASP A 1 110 ? 19.217 9.239 -25.599 1.00 92.94 110 ASP A CA 1
ATOM 864 C C . ASP A 1 110 ? 19.854 7.915 -25.134 1.00 92.94 110 ASP A C 1
ATOM 866 O O . ASP A 1 110 ? 20.804 7.416 -25.749 1.00 92.94 110 ASP A O 1
ATOM 870 N N . ILE A 1 111 ? 19.312 7.295 -24.076 1.00 92.56 111 ILE A N 1
ATOM 871 C CA . ILE A 1 111 ? 19.740 5.965 -23.607 1.00 92.56 111 ILE A CA 1
ATOM 872 C C . ILE A 1 111 ? 19.498 4.919 -24.698 1.00 92.56 111 ILE A C 1
ATOM 874 O O . ILE A 1 111 ? 20.395 4.139 -25.024 1.00 92.56 111 ILE A O 1
ATOM 878 N N . LEU A 1 112 ? 18.305 4.907 -25.298 1.00 91.38 112 LEU A N 1
ATOM 879 C CA . LEU A 1 112 ? 17.956 3.959 -26.357 1.00 91.38 112 LEU A CA 1
ATOM 880 C C . LEU A 1 112 ? 18.815 4.164 -27.610 1.00 91.38 112 LEU A C 1
ATOM 882 O O . LEU A 1 112 ? 19.259 3.188 -28.219 1.00 91.38 112 LEU A O 1
ATOM 886 N N . GLN A 1 113 ? 19.098 5.418 -27.969 1.00 91.62 113 GLN A N 1
ATOM 887 C CA . GLN A 1 113 ? 20.002 5.752 -29.066 1.00 91.62 113 GLN A CA 1
ATOM 888 C C . GLN A 1 113 ? 21.437 5.297 -28.779 1.00 91.62 113 GLN A C 1
ATOM 890 O O . GLN A 1 113 ? 22.113 4.827 -29.691 1.00 91.62 113 GLN A O 1
ATOM 895 N N . THR A 1 114 ? 21.889 5.390 -27.528 1.00 93.75 114 THR A N 1
ATOM 896 C CA . THR A 1 114 ? 23.215 4.912 -27.111 1.00 93.75 114 THR A CA 1
ATOM 897 C C . THR A 1 114 ? 23.313 3.389 -27.197 1.00 93.75 114 THR A C 1
ATOM 899 O O . THR A 1 114 ? 24.303 2.867 -27.704 1.00 93.75 114 THR A O 1
ATOM 902 N N . LEU A 1 115 ? 22.278 2.666 -26.754 1.00 92.75 115 LEU A N 1
ATOM 903 C CA . LEU A 1 115 ? 22.250 1.200 -26.799 1.00 92.75 115 LEU A CA 1
ATOM 904 C C . LEU A 1 115 ? 22.111 0.653 -28.228 1.00 92.75 115 LEU A C 1
ATOM 906 O O . LEU A 1 115 ? 22.637 -0.420 -28.519 1.00 92.75 115 LEU A O 1
ATOM 910 N N . GLN A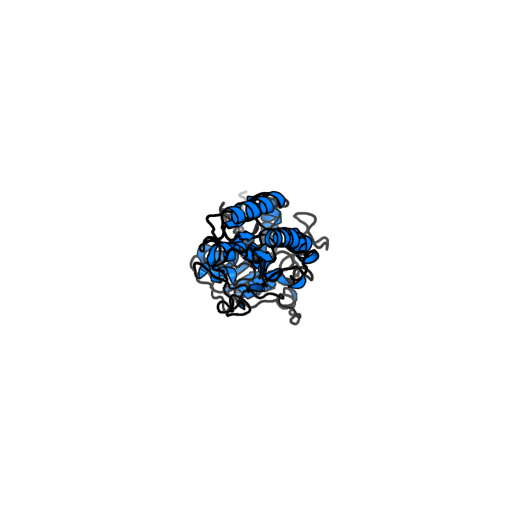 1 116 ? 21.410 1.378 -29.108 1.00 92.50 116 GLN A N 1
ATOM 911 C CA . GLN A 1 116 ? 21.093 0.965 -30.484 1.00 92.50 116 GLN A CA 1
ATOM 912 C C . GLN A 1 116 ? 20.373 -0.393 -30.559 1.00 92.50 116 GLN A C 1
ATOM 914 O O . GLN A 1 116 ? 20.564 -1.166 -31.497 1.00 92.50 116 GLN A O 1
ATOM 919 N N . LEU A 1 117 ? 19.529 -0.688 -29.566 1.00 88.81 117 LEU A N 1
ATOM 920 C CA . LEU A 1 117 ? 18.773 -1.936 -29.463 1.00 88.81 117 LEU A CA 1
ATOM 921 C C . LEU A 1 117 ? 17.263 -1.670 -29.409 1.00 88.81 117 LEU A C 1
ATOM 923 O O . LEU A 1 117 ? 16.833 -0.637 -28.887 1.00 88.81 117 LEU A O 1
ATOM 927 N N . PRO A 1 118 ? 16.435 -2.598 -29.920 1.00 87.06 118 PRO A N 1
ATOM 928 C CA . PRO A 1 118 ? 14.994 -2.502 -29.787 1.00 87.06 118 PRO A CA 1
ATOM 929 C C . PRO A 1 118 ? 14.555 -2.815 -28.354 1.00 87.06 118 PRO A C 1
ATOM 931 O O . PRO A 1 118 ? 14.483 -3.974 -27.950 1.00 87.06 118 PRO A O 1
ATOM 934 N N . VAL A 1 119 ? 14.248 -1.766 -27.592 1.00 89.50 119 VAL A N 1
ATOM 935 C CA . VAL A 1 119 ? 13.771 -1.857 -26.207 1.00 89.50 119 VAL A CA 1
ATOM 936 C C . VAL A 1 119 ? 12.414 -1.169 -26.082 1.00 89.50 119 VAL A C 1
ATOM 938 O O . VAL A 1 119 ? 12.163 -0.145 -26.728 1.00 89.50 119 VAL A O 1
ATOM 941 N N . GLN A 1 120 ? 11.541 -1.750 -25.259 1.00 89.31 120 GLN A N 1
ATOM 942 C CA . GLN A 1 120 ? 10.277 -1.147 -24.837 1.00 89.31 120 GLN A CA 1
ATOM 943 C C . GLN A 1 120 ? 10.413 -0.611 -23.410 1.00 89.31 120 GLN A C 1
ATOM 945 O O . GLN A 1 120 ? 10.962 -1.304 -22.562 1.00 89.31 120 GLN A O 1
ATOM 950 N N . VAL A 1 121 ? 9.913 0.589 -23.125 1.00 91.44 121 VAL A N 1
ATOM 951 C CA . VAL A 1 121 ? 10.047 1.208 -21.793 1.00 91.44 121 VAL A CA 1
ATOM 952 C C . VAL A 1 121 ? 8.682 1.507 -21.183 1.00 91.44 121 VAL A C 1
ATOM 954 O O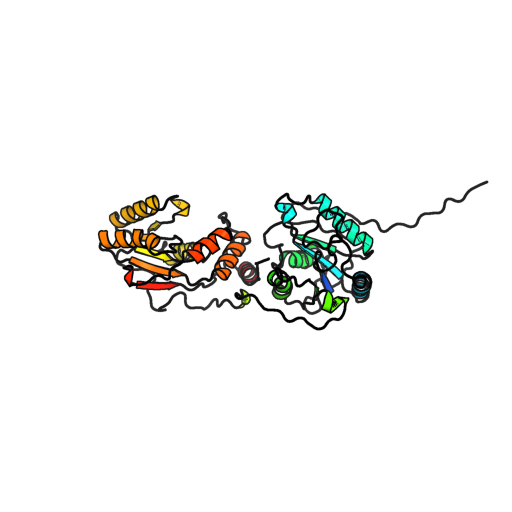 . VAL A 1 121 ? 7.825 2.058 -21.869 1.00 91.44 121 VAL A O 1
ATOM 957 N N . PHE A 1 122 ? 8.510 1.181 -19.900 1.00 92.12 122 PHE A N 1
ATOM 958 C CA . PHE A 1 122 ? 7.362 1.521 -19.059 1.00 92.12 122 PHE A CA 1
ATOM 959 C C . PHE A 1 122 ? 7.800 2.388 -17.882 1.00 92.12 122 PHE A C 1
ATOM 961 O O . PHE A 1 122 ? 8.808 2.116 -17.225 1.00 92.12 122 PHE A O 1
ATOM 968 N N . VAL A 1 123 ? 7.018 3.432 -17.612 1.00 92.31 123 VAL A N 1
ATOM 969 C CA . VAL A 1 123 ? 7.347 4.464 -16.627 1.00 92.31 123 VAL A CA 1
ATOM 970 C C . VAL A 1 123 ? 6.173 4.648 -15.672 1.00 92.31 123 VAL A C 1
ATOM 972 O O . VAL A 1 123 ? 5.117 5.139 -16.068 1.00 92.31 123 VAL A O 1
ATOM 975 N N . ALA A 1 124 ? 6.370 4.306 -14.401 1.00 90.94 124 ALA A N 1
ATOM 976 C CA . ALA A 1 124 ? 5.424 4.597 -13.333 1.00 90.94 124 ALA A CA 1
ATOM 977 C C . ALA A 1 124 ? 5.673 6.010 -12.789 1.00 90.94 124 ALA A C 1
ATOM 979 O O . ALA A 1 124 ? 6.639 6.252 -12.067 1.00 90.94 124 ALA A O 1
ATOM 980 N N . THR A 1 125 ? 4.817 6.965 -13.148 1.00 89.69 125 THR A N 1
ATOM 981 C CA . THR A 1 125 ? 5.027 8.397 -12.861 1.00 89.69 125 THR A CA 1
ATOM 982 C C . THR A 1 125 ? 4.531 8.844 -11.486 1.00 89.69 125 THR A C 1
ATOM 984 O O . THR A 1 125 ? 4.836 9.960 -11.071 1.00 89.69 125 THR A O 1
ATOM 987 N N . GLY A 1 126 ? 3.768 8.004 -10.781 1.00 88.19 126 GLY A N 1
ATOM 988 C CA . GLY A 1 126 ? 3.130 8.320 -9.503 1.00 88.19 126 GLY A CA 1
ATOM 989 C C . GLY A 1 126 ? 2.942 7.093 -8.603 1.00 88.19 126 GLY A C 1
ATOM 990 O O . GLY A 1 126 ? 3.505 6.036 -8.899 1.00 88.19 126 GLY A O 1
ATOM 991 N N . PRO A 1 127 ? 2.200 7.227 -7.487 1.00 87.25 127 PRO A N 1
ATOM 992 C CA . PRO A 1 127 ? 1.801 6.084 -6.670 1.00 87.25 127 PRO A CA 1
ATOM 993 C C . PRO A 1 127 ? 0.759 5.229 -7.406 1.00 87.25 127 PRO A C 1
ATOM 995 O O . PRO A 1 127 ? 0.208 5.643 -8.427 1.00 87.25 127 PRO A O 1
ATOM 998 N N . GLY A 1 128 ? 0.466 4.050 -6.864 1.00 88.38 128 GLY A N 1
ATOM 999 C CA . GLY A 1 128 ? -0.620 3.198 -7.336 1.00 88.38 128 GLY A CA 1
ATOM 1000 C C . GLY A 1 128 ? -0.151 1.876 -7.936 1.00 88.38 128 GLY A C 1
ATOM 1001 O O . GLY A 1 128 ? 1.016 1.506 -7.816 1.00 88.38 128 GLY A O 1
ATOM 1002 N N . ILE A 1 129 ? -1.064 1.200 -8.641 1.00 91.25 129 ILE A N 1
ATOM 1003 C CA . ILE A 1 129 ? -0.885 -0.175 -9.146 1.00 91.25 129 ILE A CA 1
ATOM 1004 C C . ILE A 1 129 ? 0.308 -0.360 -10.093 1.00 91.25 129 ILE A C 1
ATOM 1006 O O . ILE A 1 129 ? 0.780 -1.469 -10.314 1.00 91.25 129 ILE A O 1
ATOM 1010 N N . TYR A 1 130 ? 0.792 0.731 -10.677 1.00 90.94 130 TYR A N 1
ATOM 1011 C CA . TYR A 1 130 ? 1.881 0.722 -11.639 1.00 90.94 130 TYR A CA 1
ATOM 1012 C C . TYR A 1 130 ? 3.255 0.923 -11.012 1.00 90.94 130 TYR A C 1
ATOM 1014 O O . TYR A 1 130 ? 4.263 0.645 -11.655 1.00 90.94 130 TYR A O 1
ATOM 1022 N N . ARG A 1 131 ? 3.321 1.419 -9.777 1.00 90.56 131 ARG A N 1
ATOM 1023 C CA . ARG A 1 131 ? 4.586 1.649 -9.092 1.00 90.56 131 ARG A CA 1
ATOM 1024 C C . ARG A 1 131 ? 5.119 0.325 -8.554 1.00 90.56 131 ARG A C 1
ATOM 1026 O O . ARG A 1 131 ? 4.479 -0.293 -7.708 1.00 90.56 131 ARG A O 1
ATOM 1033 N N . LYS A 1 132 ? 6.326 -0.066 -8.979 1.00 90.69 132 LYS A N 1
ATOM 1034 C CA . LYS A 1 132 ? 7.019 -1.238 -8.413 1.00 90.69 132 LYS A CA 1
ATOM 1035 C C . LYS A 1 132 ? 7.153 -1.057 -6.894 1.00 90.69 132 LYS A C 1
ATOM 1037 O O . LYS A 1 132 ? 7.481 0.065 -6.492 1.00 90.69 132 LYS A O 1
ATOM 1042 N N . PRO A 1 133 ? 6.943 -2.098 -6.075 1.00 90.69 133 PRO A N 1
ATOM 1043 C CA . PRO A 1 133 ? 6.841 -3.526 -6.423 1.00 90.69 133 PRO A CA 1
ATOM 1044 C C . PRO A 1 133 ? 5.519 -4.028 -7.014 1.00 90.69 133 PRO A C 1
ATOM 1046 O O . PRO A 1 133 ? 5.456 -5.188 -7.416 1.00 90.69 133 PRO A O 1
ATOM 1049 N N . VAL A 1 134 ? 4.475 -3.206 -7.099 1.00 91.88 134 VAL A N 1
ATOM 1050 C CA . VAL A 1 134 ? 3.185 -3.651 -7.645 1.00 91.88 134 VAL A CA 1
ATOM 1051 C C . VAL A 1 134 ? 3.320 -3.962 -9.138 1.00 91.88 134 VAL A C 1
ATOM 1053 O O . VAL A 1 134 ? 4.070 -3.304 -9.865 1.00 91.88 134 VAL A O 1
ATOM 1056 N N . ILE A 1 135 ? 2.608 -4.988 -9.603 1.00 92.75 135 ILE A N 1
ATOM 1057 C CA . ILE A 1 135 ? 2.858 -5.611 -10.912 1.00 92.75 135 ILE A CA 1
ATOM 1058 C C . ILE A 1 135 ? 2.134 -4.956 -12.090 1.00 92.75 135 ILE A C 1
ATOM 1060 O O . ILE A 1 135 ? 2.190 -5.472 -13.206 1.00 92.75 135 ILE A O 1
ATOM 1064 N N . GLY A 1 136 ? 1.468 -3.816 -11.898 1.00 92.31 136 GLY A N 1
ATOM 1065 C CA . GLY A 1 136 ? 0.603 -3.238 -12.928 1.00 92.31 136 GLY A CA 1
ATOM 1066 C C . GLY A 1 136 ? 1.333 -2.933 -14.238 1.00 92.31 136 GLY A C 1
ATOM 1067 O O . GLY A 1 136 ? 0.754 -3.080 -15.311 1.00 92.31 136 GLY A O 1
ATOM 1068 N N . MET A 1 137 ? 2.615 -2.534 -14.195 1.00 92.00 137 MET A N 1
ATOM 1069 C CA . MET A 1 137 ? 3.389 -2.328 -15.430 1.00 92.00 137 MET A CA 1
ATOM 1070 C C . MET A 1 137 ? 3.565 -3.631 -16.220 1.00 92.00 137 MET A C 1
ATOM 1072 O O . MET A 1 137 ? 3.487 -3.623 -17.448 1.00 92.00 137 MET A O 1
ATOM 1076 N N . TRP A 1 138 ? 3.779 -4.749 -15.527 1.00 91.69 138 TRP A N 1
ATOM 1077 C CA . TRP A 1 138 ? 3.914 -6.065 -16.146 1.00 91.69 138 TRP A CA 1
ATOM 1078 C C . TRP A 1 138 ? 2.580 -6.589 -16.681 1.00 91.69 138 TRP A C 1
ATOM 1080 O O . TRP A 1 138 ? 2.521 -7.088 -17.804 1.00 91.69 138 TRP A O 1
ATOM 1090 N N . GLN A 1 139 ? 1.494 -6.417 -15.923 1.00 91.06 139 GLN A N 1
ATOM 1091 C CA . GLN A 1 139 ? 0.142 -6.738 -16.392 1.00 91.06 139 GLN A CA 1
ATOM 1092 C C . GLN A 1 139 ? -0.190 -5.954 -17.664 1.00 91.06 139 GLN A C 1
ATOM 1094 O O . GLN A 1 139 ? -0.608 -6.537 -18.662 1.00 91.06 139 GLN A O 1
ATOM 1099 N N . HIS A 1 140 ? 0.112 -4.652 -17.691 1.00 90.69 140 HIS A N 1
ATOM 1100 C CA . HIS A 1 140 ? -0.088 -3.827 -18.880 1.00 90.69 140 HIS A CA 1
ATOM 1101 C C . HIS A 1 140 ? 0.738 -4.313 -20.081 1.00 90.69 140 HIS A C 1
ATOM 1103 O O . HIS A 1 140 ? 0.234 -4.339 -21.210 1.00 90.69 140 HIS A O 1
ATOM 1109 N N . LEU A 1 141 ? 1.990 -4.730 -19.854 1.00 89.19 141 LEU A N 1
ATOM 1110 C CA . LEU A 1 141 ? 2.802 -5.374 -20.884 1.00 89.19 141 LEU A CA 1
ATOM 1111 C C . LEU A 1 141 ? 2.082 -6.600 -21.457 1.00 89.19 141 LEU A C 1
ATOM 1113 O O . LEU A 1 141 ? 1.890 -6.660 -22.671 1.00 89.19 141 LEU A O 1
ATOM 1117 N N . CYS A 1 142 ? 1.672 -7.535 -20.601 1.00 87.75 142 CYS A N 1
ATOM 1118 C CA . CYS A 1 142 ? 1.063 -8.800 -21.011 1.00 87.75 142 CYS A CA 1
ATOM 1119 C C . CYS A 1 142 ? -0.270 -8.592 -21.742 1.00 87.75 142 CYS A C 1
ATOM 1121 O O . CYS A 1 142 ? -0.490 -9.154 -22.811 1.00 87.75 142 CYS A O 1
ATOM 1123 N N . GLU A 1 143 ? -1.145 -7.750 -21.198 1.00 86.81 143 GLU A N 1
ATOM 1124 C CA . GLU A 1 143 ? -2.520 -7.604 -21.678 1.00 86.81 143 GLU A CA 1
ATOM 1125 C C . GLU A 1 143 ? -2.651 -6.667 -22.878 1.00 86.81 143 GLU A C 1
ATOM 1127 O O . GLU A 1 143 ? -3.508 -6.871 -23.739 1.00 86.81 143 GLU A O 1
ATOM 1132 N N . LYS A 1 144 ? -1.859 -5.588 -22.914 1.00 86.50 144 LYS A N 1
ATOM 1133 C CA . LYS A 1 144 ? -2.083 -4.468 -23.845 1.00 86.50 144 LYS A CA 1
ATOM 1134 C C . LYS A 1 144 ? -0.893 -4.196 -24.753 1.00 86.50 144 LYS A C 1
ATOM 1136 O O . LYS A 1 144 ? -1.089 -3.780 -25.894 1.00 86.50 144 LYS A O 1
ATOM 1141 N N . ALA A 1 145 ? 0.331 -4.440 -24.287 1.00 84.31 145 ALA A N 1
ATOM 1142 C CA . ALA A 1 145 ? 1.534 -3.970 -24.972 1.00 84.31 145 ALA A CA 1
ATOM 1143 C C . ALA A 1 145 ? 2.443 -5.086 -25.530 1.00 84.31 145 ALA A C 1
ATOM 1145 O O . ALA A 1 145 ? 3.550 -4.793 -26.004 1.00 84.31 145 ALA A O 1
ATOM 1146 N N . ASN A 1 146 ? 1.966 -6.340 -25.559 1.00 85.50 146 ASN A N 1
ATOM 1147 C CA . ASN A 1 146 ? 2.639 -7.476 -26.208 1.00 85.50 146 ASN A CA 1
ATOM 1148 C C . ASN A 1 146 ? 1.956 -7.977 -27.495 1.00 85.50 146 ASN A C 1
ATOM 1150 O O . ASN A 1 146 ? 2.212 -9.086 -27.950 1.00 85.50 146 ASN A O 1
ATOM 1154 N N . ALA A 1 147 ? 1.114 -7.141 -28.117 1.00 77.94 147 ALA A N 1
ATOM 1155 C CA . ALA A 1 147 ? 0.498 -7.410 -29.424 1.00 77.94 147 ALA A CA 1
ATOM 1156 C C . ALA A 1 147 ? -0.248 -8.761 -29.512 1.00 77.94 147 ALA A C 1
ATOM 1158 O O . ALA A 1 147 ? -0.231 -9.407 -30.557 1.00 77.94 147 ALA A O 1
ATOM 1159 N N . GLY A 1 148 ? -0.884 -9.176 -28.411 1.00 74.56 148 GLY A N 1
ATOM 1160 C CA . GLY A 1 148 ? -1.662 -10.415 -28.324 1.00 74.56 148 GLY A CA 1
ATOM 1161 C C . GLY A 1 148 ? -0.838 -11.692 -28.137 1.00 74.56 148 GLY A C 1
ATOM 1162 O O . GLY A 1 148 ? -1.424 -12.766 -28.084 1.00 74.56 148 GLY A O 1
ATOM 1163 N N . VAL A 1 149 ? 0.493 -11.602 -28.027 1.00 82.00 149 VAL A N 1
ATOM 1164 C CA . VAL A 1 149 ? 1.337 -12.754 -27.678 1.00 82.00 149 VAL A CA 1
ATOM 1165 C C . VAL A 1 149 ? 1.363 -12.916 -26.164 1.00 82.00 149 VAL A C 1
ATOM 1167 O O . VAL A 1 149 ? 1.780 -12.004 -25.445 1.00 82.00 149 VAL A O 1
ATOM 1170 N N . THR A 1 150 ? 0.950 -14.084 -25.685 1.00 83.44 150 THR A N 1
ATOM 1171 C CA . THR A 1 150 ? 1.046 -14.453 -24.272 1.00 83.44 150 THR A CA 1
ATOM 1172 C C . THR A 1 150 ? 2.510 -14.519 -23.841 1.00 83.44 150 THR A C 1
ATOM 1174 O O . THR A 1 150 ? 3.336 -15.123 -24.525 1.00 83.44 150 THR A O 1
ATOM 1177 N N . VAL A 1 151 ? 2.829 -13.870 -22.721 1.00 84.50 151 VAL A N 1
ATOM 1178 C CA . VAL A 1 151 ? 4.163 -13.924 -22.112 1.00 84.50 151 VAL A CA 1
ATOM 1179 C C . VAL A 1 151 ? 4.277 -15.205 -21.294 1.00 84.50 151 VAL A C 1
ATOM 1181 O O . VAL A 1 151 ? 3.432 -15.462 -20.439 1.00 84.50 151 VAL A O 1
ATOM 1184 N N . ASP A 1 152 ? 5.327 -15.979 -21.539 1.00 81.75 152 ASP A N 1
ATOM 1185 C CA . ASP A 1 152 ? 5.708 -17.106 -20.696 1.00 81.75 152 ASP A CA 1
ATOM 1186 C C . ASP A 1 152 ? 6.499 -16.575 -19.496 1.00 81.75 152 ASP A C 1
ATOM 1188 O O . ASP A 1 152 ? 7.630 -16.103 -19.630 1.00 81.75 152 ASP A O 1
ATOM 1192 N N . GLN A 1 153 ? 5.872 -16.601 -18.321 1.00 78.31 153 GLN A N 1
ATOM 1193 C CA . GLN A 1 153 ? 6.474 -16.099 -17.089 1.00 78.31 153 GLN A CA 1
ATOM 1194 C C . GLN A 1 153 ? 7.521 -17.060 -16.515 1.00 78.31 153 GLN A C 1
ATOM 1196 O O . GLN A 1 153 ? 8.476 -16.584 -15.911 1.00 78.31 153 GLN A O 1
ATOM 1201 N N . SER A 1 154 ? 7.394 -18.376 -16.729 1.00 76.75 154 SER A N 1
ATOM 1202 C CA . SER A 1 154 ? 8.330 -19.361 -16.160 1.00 76.75 154 SER A CA 1
ATOM 1203 C C . SER A 1 154 ? 9.754 -19.210 -16.688 1.00 76.75 154 SER A C 1
ATOM 1205 O O . SER A 1 154 ? 10.712 -19.384 -15.939 1.00 76.75 154 SER A O 1
ATOM 1207 N N . GLU A 1 155 ? 9.879 -18.813 -17.952 1.00 77.56 155 GLU A N 1
ATOM 1208 C CA . GLU A 1 155 ? 11.155 -18.626 -18.649 1.00 77.56 155 GLU A CA 1
ATOM 1209 C C . GLU A 1 155 ? 11.522 -17.136 -18.819 1.00 77.56 155 GLU A C 1
ATOM 1211 O O . GLU A 1 155 ? 12.462 -16.788 -19.535 1.00 77.56 155 GLU A O 1
ATOM 1216 N N . SER A 1 156 ? 10.773 -16.226 -18.184 1.00 83.00 156 SER A N 1
ATOM 1217 C CA . SER A 1 156 ? 11.066 -14.788 -18.175 1.00 83.00 156 SER A CA 1
ATOM 1218 C C . SER A 1 156 ? 11.891 -14.382 -16.949 1.00 83.00 156 SER A C 1
ATOM 1220 O O . SER A 1 156 ? 11.846 -15.012 -15.894 1.00 83.00 156 SER A O 1
ATOM 1222 N N . PHE A 1 157 ? 12.631 -13.278 -17.070 1.00 81.19 157 PHE A N 1
ATOM 1223 C CA . PHE A 1 157 ? 13.549 -12.802 -16.029 1.00 81.19 157 PHE A CA 1
ATOM 1224 C C . PHE A 1 157 ? 13.346 -11.320 -15.746 1.00 81.19 157 PHE A C 1
ATOM 1226 O O . PHE A 1 157 ? 13.009 -10.542 -16.645 1.00 81.19 157 PHE A O 1
ATOM 1233 N N . TYR A 1 158 ? 13.626 -10.912 -14.509 1.00 78.56 158 TYR A N 1
ATOM 1234 C CA . TYR A 1 158 ? 13.682 -9.504 -14.133 1.00 78.56 158 TYR A CA 1
ATOM 1235 C C . TYR A 1 158 ? 15.009 -9.161 -13.440 1.00 78.56 158 TYR A C 1
ATOM 1237 O O . TYR A 1 158 ? 15.434 -9.833 -12.505 1.00 78.56 158 TYR A O 1
ATOM 1245 N N . PHE A 1 159 ? 15.661 -8.092 -13.892 1.00 74.56 159 PHE A N 1
ATOM 1246 C CA . PHE A 1 159 ? 16.986 -7.654 -13.456 1.00 74.56 159 PHE A CA 1
ATOM 1247 C C . PHE A 1 159 ? 16.908 -6.280 -12.785 1.00 74.56 159 PHE A C 1
ATOM 1249 O O . PHE A 1 159 ? 16.303 -5.347 -13.319 1.00 74.56 159 PHE A O 1
ATOM 1256 N N . THR A 1 160 ? 17.530 -6.121 -11.616 1.00 61.41 160 THR A N 1
ATOM 1257 C CA . THR A 1 160 ? 17.518 -4.845 -10.880 1.00 61.41 160 THR A CA 1
ATOM 1258 C C . THR A 1 160 ? 18.636 -4.733 -9.851 1.00 61.41 160 THR A C 1
ATOM 1260 O O . THR A 1 160 ? 19.089 -5.731 -9.308 1.00 61.41 160 THR A O 1
ATOM 1263 N N . TYR A 1 161 ? 19.048 -3.502 -9.555 1.00 58.00 161 TYR A N 1
ATOM 1264 C CA . TYR A 1 161 ? 20.089 -3.170 -8.585 1.00 58.00 161 TYR A CA 1
ATOM 1265 C C . TYR A 1 161 ? 19.674 -3.382 -7.125 1.00 58.00 161 TYR A C 1
ATOM 1267 O O . TYR A 1 161 ? 18.517 -3.164 -6.760 1.00 58.00 161 TYR A O 1
ATOM 1275 N N . LEU A 1 162 ? 20.655 -3.745 -6.292 1.00 53.16 162 LEU A N 1
ATOM 1276 C CA . LEU A 1 162 ? 20.566 -3.785 -4.834 1.00 53.16 162 LEU A CA 1
ATOM 1277 C C . LEU A 1 162 ? 21.263 -2.539 -4.261 1.00 53.16 162 LEU A C 1
ATOM 1279 O O . LEU A 1 162 ? 22.485 -2.502 -4.166 1.00 53.16 162 LEU A O 1
ATOM 1283 N N . SER A 1 163 ? 20.505 -1.508 -3.870 1.00 47.66 163 SER A N 1
ATOM 1284 C CA . SER A 1 163 ? 21.064 -0.392 -3.086 1.00 47.66 163 SER A CA 1
ATOM 1285 C C . SER A 1 163 ? 20.822 -0.602 -1.594 1.00 47.66 163 SER A C 1
ATOM 1287 O O . SER A 1 163 ? 19.713 -0.965 -1.209 1.00 47.66 163 SER A O 1
ATOM 1289 N N . PHE A 1 164 ? 21.802 -0.275 -0.745 1.00 38.03 164 PHE A N 1
ATOM 1290 C CA . PHE A 1 164 ? 21.736 -0.439 0.719 1.00 38.03 164 PHE A CA 1
ATOM 1291 C C . PHE A 1 164 ? 20.488 0.174 1.401 1.00 38.03 164 PHE A C 1
ATOM 1293 O O . PHE A 1 164 ? 20.103 -0.290 2.470 1.00 38.03 164 PHE A O 1
ATOM 1300 N N . CYS A 1 165 ? 19.822 1.163 0.785 1.00 40.31 165 CYS A N 1
ATOM 1301 C CA . CYS A 1 165 ? 18.555 1.746 1.265 1.00 40.31 165 CYS A CA 1
ATOM 1302 C C . CYS A 1 165 ? 17.311 1.324 0.451 1.00 40.31 165 CYS A C 1
ATOM 1304 O O . CYS A 1 165 ? 16.192 1.570 0.893 1.00 40.31 165 CYS A O 1
ATOM 1306 N N . LEU A 1 166 ? 17.480 0.716 -0.731 1.00 46.38 166 LEU A N 1
ATOM 1307 C CA . LEU A 1 166 ? 16.414 0.292 -1.658 1.00 46.38 166 LEU A CA 1
ATOM 1308 C C . LEU A 1 166 ? 16.365 -1.235 -1.862 1.00 46.38 166 LEU A C 1
ATOM 1310 O O . LEU A 1 166 ? 15.626 -1.699 -2.727 1.00 46.38 166 LEU A O 1
ATOM 1314 N N . HIS A 1 167 ? 17.105 -2.022 -1.067 1.00 47.66 167 HIS A N 1
ATOM 1315 C CA . HIS A 1 167 ? 17.138 -3.495 -1.117 1.00 47.66 167 HIS A CA 1
ATOM 1316 C C . HIS A 1 167 ? 15.740 -4.140 -1.123 1.00 47.66 167 HIS A C 1
ATOM 1318 O O . HIS A 1 167 ? 15.562 -5.241 -1.635 1.00 47.66 167 HIS A O 1
ATOM 1324 N N . ILE A 1 168 ? 14.746 -3.447 -0.570 1.00 51.38 168 ILE A N 1
ATOM 1325 C CA . ILE A 1 168 ? 13.427 -3.989 -0.265 1.00 51.38 168 ILE A CA 1
ATOM 1326 C C . ILE A 1 168 ? 12.478 -3.907 -1.471 1.00 51.38 168 ILE A C 1
ATOM 1328 O O . ILE A 1 168 ? 11.789 -4.877 -1.758 1.00 51.38 168 ILE A O 1
ATOM 1332 N N . CYS A 1 169 ? 12.449 -2.806 -2.226 1.00 51.31 169 CYS A N 1
ATOM 1333 C CA . CYS A 1 169 ? 11.308 -2.548 -3.110 1.00 51.31 169 CYS A CA 1
ATOM 1334 C C . CYS A 1 169 ? 11.353 -3.197 -4.493 1.00 51.31 169 CYS A C 1
ATOM 1336 O O . CYS A 1 169 ? 10.312 -3.369 -5.122 1.00 51.31 169 CYS A O 1
ATOM 1338 N N . VAL A 1 170 ? 12.536 -3.541 -5.005 1.00 56.81 170 VAL A N 1
ATOM 1339 C CA . VAL A 1 170 ? 12.660 -3.976 -6.407 1.00 56.81 170 VAL A CA 1
ATOM 1340 C C . VAL A 1 170 ? 12.815 -5.491 -6.544 1.00 56.81 170 VAL A C 1
ATOM 1342 O O . VAL A 1 170 ? 12.313 -6.061 -7.510 1.00 56.81 170 VAL A O 1
ATOM 1345 N N . HIS A 1 171 ? 13.373 -6.163 -5.531 1.00 65.94 171 HIS A N 1
ATOM 1346 C CA . HIS A 1 171 ? 13.273 -7.621 -5.398 1.00 65.94 171 HIS A CA 1
ATOM 1347 C C . HIS A 1 171 ? 11.807 -8.064 -5.269 1.00 65.94 171 HIS A C 1
ATOM 1349 O O . HIS A 1 171 ? 11.373 -9.022 -5.902 1.00 65.94 171 HIS A O 1
ATOM 1355 N N . GLN A 1 172 ? 11.017 -7.288 -4.527 1.00 76.44 172 GLN A N 1
ATOM 1356 C CA . GLN A 1 172 ? 9.585 -7.501 -4.355 1.00 76.44 172 GLN A CA 1
ATOM 1357 C C . GLN A 1 172 ? 8.787 -7.470 -5.671 1.00 76.44 172 GLN A C 1
ATOM 1359 O O . GLN A 1 172 ? 7.792 -8.177 -5.772 1.00 76.44 172 GLN A O 1
ATOM 1364 N N . PHE A 1 173 ? 9.222 -6.720 -6.695 1.00 84.50 173 PHE A N 1
ATOM 1365 C CA . PHE A 1 173 ? 8.571 -6.750 -8.015 1.00 84.50 173 PHE A CA 1
ATOM 1366 C C . PHE A 1 173 ? 8.722 -8.120 -8.684 1.00 84.50 173 PHE A C 1
ATOM 1368 O O . PHE A 1 173 ? 7.748 -8.667 -9.190 1.00 84.50 173 PHE A O 1
ATOM 1375 N N . ALA A 1 174 ? 9.927 -8.699 -8.645 1.00 84.62 174 ALA A N 1
ATOM 1376 C CA . ALA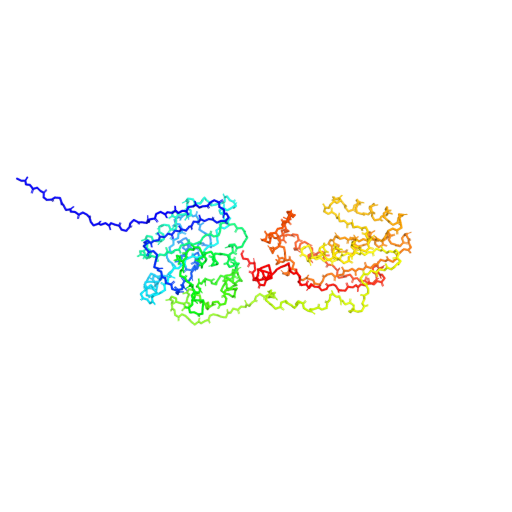 A 1 174 ? 10.163 -10.046 -9.160 1.00 84.62 174 ALA A CA 1
ATOM 1377 C C . ALA A 1 174 ? 9.441 -11.110 -8.321 1.00 84.62 174 ALA A C 1
ATOM 1379 O O . ALA A 1 174 ? 8.830 -12.006 -8.895 1.00 84.62 174 ALA A O 1
ATOM 1380 N N . LEU A 1 175 ? 9.437 -10.970 -6.987 1.00 85.19 175 LEU A N 1
ATOM 1381 C CA . LEU A 1 175 ? 8.690 -11.861 -6.089 1.00 85.19 175 LEU A CA 1
ATOM 1382 C C . LEU A 1 175 ? 7.190 -11.850 -6.388 1.00 85.19 175 LEU A C 1
ATOM 1384 O O . LEU A 1 175 ? 6.594 -12.913 -6.523 1.00 85.19 175 LEU A O 1
ATOM 1388 N N . ASN A 1 176 ? 6.592 -10.667 -6.545 1.00 89.94 176 ASN A N 1
ATOM 1389 C CA . ASN A 1 176 ? 5.174 -10.534 -6.878 1.00 89.94 176 ASN A CA 1
ATOM 1390 C C . ASN A 1 176 ? 4.820 -11.170 -8.229 1.00 89.94 176 ASN A C 1
ATOM 1392 O O . ASN A 1 176 ? 3.682 -11.584 -8.430 1.00 89.94 176 ASN A O 1
ATOM 1396 N N . LEU A 1 177 ? 5.774 -11.219 -9.161 1.00 86.06 177 LEU A N 1
ATOM 1397 C CA . LEU A 1 177 ? 5.604 -11.839 -10.473 1.00 86.06 177 LEU A CA 1
ATOM 1398 C C . LEU A 1 177 ? 5.967 -13.329 -10.503 1.00 86.06 177 LEU A C 1
ATOM 1400 O O . LEU A 1 177 ? 5.725 -13.977 -11.515 1.00 86.06 177 LEU A O 1
ATOM 1404 N N . GLY A 1 178 ? 6.588 -13.864 -9.447 1.00 83.06 178 GLY A N 1
ATOM 1405 C CA . GLY A 1 178 ? 7.166 -15.210 -9.460 1.00 83.06 178 GLY A CA 1
ATOM 1406 C C . GLY A 1 178 ? 8.328 -15.379 -10.451 1.00 83.06 178 GLY A C 1
ATOM 1407 O O . GLY A 1 178 ? 8.608 -16.499 -10.867 1.00 83.06 178 GLY A O 1
ATOM 1408 N N . LEU A 1 179 ? 8.996 -14.289 -10.849 1.00 82.25 179 LEU A N 1
ATOM 1409 C CA . LEU A 1 179 ? 10.101 -14.324 -11.814 1.00 82.25 179 LEU A CA 1
ATOM 1410 C C . LEU A 1 179 ? 11.440 -14.590 -11.131 1.00 82.25 179 LEU A C 1
ATOM 1412 O O . LEU A 1 179 ? 11.690 -14.149 -10.005 1.00 82.25 179 LEU A O 1
ATOM 1416 N N . GLN A 1 180 ? 12.357 -15.220 -11.868 1.00 79.88 180 GLN A N 1
ATOM 1417 C CA . GLN A 1 180 ? 13.753 -15.263 -11.451 1.00 79.88 180 GLN A CA 1
ATOM 1418 C C . GLN A 1 180 ? 14.354 -13.852 -11.458 1.00 79.88 180 GLN A C 1
ATOM 1420 O O . GLN A 1 180 ? 14.171 -13.070 -12.398 1.00 79.88 180 GLN A O 1
ATOM 1425 N N . PHE A 1 181 ? 15.086 -13.544 -10.388 1.00 81.25 181 PHE A N 1
ATOM 1426 C CA . PHE A 1 181 ? 15.742 -12.263 -10.174 1.00 81.25 181 PHE A CA 1
ATOM 1427 C C . PHE A 1 181 ? 17.265 -12.410 -10.178 1.00 81.25 181 PHE A C 1
ATOM 1429 O O . PHE A 1 181 ? 17.803 -13.358 -9.603 1.00 81.25 181 PHE A O 1
ATOM 1436 N N . HIS A 1 182 ? 17.938 -11.428 -10.780 1.00 81.19 182 HIS A N 1
ATOM 1437 C CA . HIS A 1 182 ? 19.389 -11.267 -10.732 1.00 81.19 182 HIS A CA 1
ATOM 1438 C C . HIS A 1 182 ? 19.776 -9.795 -10.563 1.00 81.19 182 HIS A C 1
ATOM 1440 O O . HIS A 1 182 ? 19.127 -8.900 -11.124 1.00 81.19 182 HIS A O 1
ATOM 1446 N N . THR A 1 183 ? 20.880 -9.539 -9.861 1.00 85.12 183 THR A N 1
ATOM 1447 C CA . THR A 1 183 ? 21.463 -8.189 -9.798 1.00 85.12 183 THR A CA 1
ATOM 1448 C C . THR A 1 183 ? 22.211 -7.831 -11.094 1.00 85.12 183 THR A C 1
ATOM 1450 O O . THR A 1 183 ? 22.548 -8.724 -11.882 1.00 85.12 183 THR A O 1
ATOM 1453 N N . PRO A 1 184 ? 22.505 -6.540 -11.357 1.00 85.75 184 PRO A N 1
ATOM 1454 C CA . PRO A 1 184 ? 23.304 -6.135 -12.506 1.00 85.75 184 PRO A CA 1
ATOM 1455 C C . PRO A 1 184 ? 24.701 -6.764 -12.468 1.00 85.75 184 PRO A C 1
ATOM 1457 O O . PRO A 1 184 ? 25.203 -7.197 -13.501 1.00 85.75 184 PRO A O 1
ATOM 1460 N N . GLU A 1 185 ? 25.314 -6.864 -11.291 1.00 88.00 185 GLU A N 1
ATOM 1461 C CA . GLU A 1 185 ? 26.632 -7.469 -11.099 1.00 88.00 185 GLU A CA 1
ATOM 1462 C C . GLU A 1 185 ? 26.603 -8.978 -11.378 1.00 88.00 185 GLU A C 1
ATOM 1464 O O . GLU A 1 185 ? 27.453 -9.498 -12.103 1.00 88.00 185 GLU A O 1
ATOM 1469 N N . GLU A 1 186 ? 25.597 -9.686 -10.861 1.00 87.75 186 GLU A N 1
ATOM 1470 C CA . GLU A 1 186 ? 25.405 -11.116 -11.122 1.00 87.75 186 GLU A CA 1
ATOM 1471 C C . GLU A 1 186 ? 25.224 -11.389 -12.620 1.00 87.75 186 GLU A C 1
ATOM 1473 O O . GLU A 1 186 ? 25.860 -12.284 -13.177 1.00 87.75 186 GLU A O 1
ATOM 1478 N N . PHE A 1 187 ? 24.382 -10.603 -13.296 1.00 88.19 187 PHE A N 1
ATOM 1479 C CA . PHE A 1 187 ? 24.025 -10.863 -14.687 1.00 88.19 187 PHE A CA 1
ATOM 1480 C C . PHE A 1 187 ? 25.049 -10.342 -15.704 1.00 88.19 187 PHE A C 1
ATOM 1482 O O . PHE A 1 187 ? 25.446 -11.069 -16.620 1.00 88.19 187 PHE A O 1
ATOM 1489 N N . PHE A 1 188 ? 25.467 -9.079 -15.588 1.00 90.38 188 PHE A N 1
ATOM 1490 C CA . PHE A 1 188 ? 26.349 -8.453 -16.575 1.00 90.38 188 PHE A CA 1
ATOM 1491 C C . PHE A 1 188 ? 27.815 -8.829 -16.347 1.00 90.38 188 PHE A C 1
ATOM 1493 O O . PHE A 1 188 ? 28.516 -9.111 -17.325 1.00 90.38 188 PHE A O 1
ATOM 1500 N N . LEU A 1 189 ? 28.249 -8.894 -15.081 1.00 90.50 189 LEU A N 1
ATOM 1501 C CA . LEU A 1 189 ? 29.646 -9.138 -14.699 1.00 90.50 189 LEU A CA 1
ATOM 1502 C C . LEU A 1 189 ? 29.925 -10.594 -14.295 1.00 90.50 189 LEU A C 1
ATOM 1504 O O . LEU A 1 189 ? 31.087 -10.979 -14.180 1.00 90.50 189 LEU A O 1
ATOM 1508 N N . GLY A 1 190 ? 28.890 -11.418 -14.096 1.00 89.38 190 GLY A N 1
ATOM 1509 C CA . GLY A 1 190 ? 29.046 -12.822 -13.705 1.00 89.38 190 GLY A CA 1
ATOM 1510 C C . GLY A 1 190 ? 29.466 -13.010 -12.246 1.00 89.38 190 GLY A C 1
ATOM 1511 O O . GLY A 1 190 ? 30.120 -14.001 -11.918 1.00 89.38 190 GLY A O 1
ATOM 1512 N N . TRP A 1 191 ? 29.149 -12.051 -11.372 1.00 89.56 191 TRP A N 1
ATOM 1513 C CA . TRP A 1 191 ? 29.462 -12.156 -9.948 1.00 89.56 191 TRP A CA 1
ATOM 1514 C C . TRP A 1 191 ? 28.639 -13.255 -9.263 1.00 89.56 191 TRP A C 1
ATOM 1516 O O . TRP A 1 191 ? 27.585 -13.676 -9.742 1.00 89.56 191 TRP A O 1
ATOM 1526 N N . LYS A 1 192 ? 29.131 -13.732 -8.114 1.00 86.31 192 LYS A N 1
ATOM 1527 C CA . LYS A 1 192 ? 28.382 -14.672 -7.271 1.00 86.31 192 LYS A CA 1
ATOM 1528 C C . LYS A 1 192 ? 27.165 -13.980 -6.664 1.00 86.31 192 LYS A C 1
ATOM 1530 O O . LYS A 1 192 ? 27.210 -12.780 -6.402 1.00 86.31 192 LYS A O 1
ATOM 1535 N N . LYS A 1 193 ? 26.126 -14.771 -6.381 1.00 81.81 193 LYS A N 1
ATOM 1536 C CA . LYS A 1 193 ? 24.900 -14.262 -5.767 1.00 81.81 193 LYS A CA 1
ATOM 1537 C C . LYS A 1 193 ? 25.178 -13.569 -4.439 1.00 81.81 193 LYS A C 1
ATOM 1539 O O . LYS A 1 193 ? 25.823 -14.158 -3.566 1.00 81.81 193 LYS A O 1
ATOM 1544 N N . ALA A 1 194 ? 24.679 -12.348 -4.293 1.00 75.69 194 ALA A N 1
ATOM 1545 C CA . ALA A 1 194 ? 24.785 -11.607 -3.044 1.00 75.69 194 ALA A CA 1
ATOM 1546 C C . ALA A 1 194 ? 23.714 -12.083 -2.041 1.00 75.69 194 ALA A C 1
ATOM 1548 O O . ALA A 1 194 ? 22.587 -12.387 -2.442 1.00 75.69 194 ALA A O 1
ATOM 1549 N N . PRO A 1 195 ? 24.025 -12.157 -0.734 1.00 75.69 195 PRO A N 1
ATOM 1550 C CA . PRO A 1 195 ? 23.007 -12.421 0.274 1.00 75.69 195 PRO A CA 1
ATOM 1551 C C . PRO A 1 195 ? 22.021 -11.247 0.354 1.00 75.69 195 PRO A C 1
ATOM 1553 O O . PRO A 1 195 ? 22.419 -10.085 0.275 1.00 75.69 195 PRO A O 1
ATOM 1556 N N . PHE A 1 196 ? 20.740 -11.548 0.558 1.00 72.06 196 PHE A N 1
ATOM 1557 C CA . PHE A 1 196 ? 19.688 -10.551 0.762 1.00 72.06 196 PHE A CA 1
ATOM 1558 C C . PHE A 1 196 ? 18.719 -11.005 1.860 1.00 72.06 196 PHE A C 1
ATOM 1560 O O . PHE A 1 196 ? 18.636 -12.192 2.177 1.00 72.06 196 PHE A O 1
ATOM 1567 N N . SER A 1 197 ? 17.985 -10.057 2.444 1.00 72.94 197 SER A N 1
ATOM 1568 C CA . SER A 1 197 ? 16.938 -10.320 3.432 1.00 72.94 197 SER A CA 1
ATOM 1569 C C . SER A 1 197 ? 15.562 -9.973 2.875 1.00 72.94 197 SER A C 1
ATOM 1571 O O . SER A 1 197 ? 15.387 -8.986 2.158 1.00 72.94 197 SER A O 1
ATOM 1573 N N . LEU A 1 198 ? 14.573 -10.796 3.218 1.00 74.12 198 LEU A N 1
ATOM 1574 C CA . LEU A 1 198 ? 13.173 -10.506 2.932 1.00 74.12 198 LEU A CA 1
ATOM 1575 C C . LEU A 1 198 ? 12.619 -9.477 3.933 1.00 74.12 198 LEU A C 1
ATOM 1577 O O . LEU A 1 198 ? 13.159 -9.336 5.036 1.00 74.12 198 LEU A O 1
ATOM 1581 N N . PRO A 1 199 ? 11.543 -8.756 3.571 1.00 77.31 199 PRO A N 1
ATOM 1582 C CA . PRO A 1 199 ? 10.861 -7.857 4.494 1.00 77.31 199 PRO A CA 1
ATOM 1583 C C . PRO A 1 199 ? 10.338 -8.616 5.715 1.00 77.31 199 PRO A C 1
ATOM 1585 O O . PRO A 1 199 ? 10.008 -9.797 5.635 1.00 77.31 199 PRO A O 1
ATOM 1588 N N . THR A 1 200 ? 10.207 -7.918 6.841 1.00 81.75 200 THR A N 1
ATOM 1589 C CA . THR A 1 200 ? 9.652 -8.487 8.080 1.00 81.75 200 THR A CA 1
ATOM 1590 C C . THR A 1 200 ? 8.183 -8.888 7.944 1.00 81.75 200 THR A C 1
ATOM 1592 O O . THR A 1 200 ? 7.730 -9.795 8.636 1.00 81.75 200 THR A O 1
ATOM 1595 N N . PHE A 1 201 ? 7.444 -8.224 7.054 1.00 87.50 201 PHE A N 1
ATOM 1596 C CA . PHE A 1 201 ? 6.053 -8.518 6.734 1.00 87.50 201 PHE A CA 1
ATOM 1597 C C . PHE A 1 201 ? 5.938 -9.098 5.319 1.00 87.50 201 PHE A C 1
ATOM 1599 O O . PHE A 1 201 ? 6.391 -8.478 4.356 1.00 87.50 201 PHE A O 1
ATOM 1606 N N . ASP A 1 202 ? 5.300 -10.264 5.205 1.00 89.62 202 ASP A N 1
ATOM 1607 C CA . ASP A 1 202 ? 5.027 -10.952 3.942 1.00 89.62 202 ASP A CA 1
ATOM 1608 C C . ASP A 1 202 ? 3.502 -11.019 3.707 1.00 89.62 202 ASP A C 1
ATOM 1610 O O . ASP A 1 202 ? 2.813 -11.774 4.404 1.00 89.62 202 ASP A O 1
ATOM 1614 N N . PRO A 1 203 ? 2.953 -10.244 2.751 1.00 90.75 203 PRO A N 1
ATOM 1615 C CA . PRO A 1 203 ? 1.519 -10.213 2.482 1.00 90.75 203 PRO A CA 1
ATOM 1616 C C . PRO A 1 203 ? 0.987 -11.525 1.890 1.00 90.75 203 PRO A C 1
ATOM 1618 O O . PRO A 1 203 ? -0.209 -11.794 2.001 1.00 90.75 203 PRO A O 1
ATOM 1621 N N . VAL A 1 204 ? 1.846 -12.368 1.303 1.00 88.75 204 VAL A N 1
ATOM 1622 C CA . VAL A 1 204 ? 1.446 -13.672 0.753 1.00 88.75 204 VAL A CA 1
ATOM 1623 C C . VAL A 1 204 ? 1.080 -14.636 1.881 1.00 88.75 204 VAL A C 1
ATOM 1625 O O . VAL A 1 204 ? 0.129 -15.405 1.750 1.00 88.75 204 VAL A O 1
ATOM 1628 N N . ARG A 1 205 ? 1.798 -14.556 3.008 1.00 87.19 205 ARG A N 1
ATOM 1629 C CA . ARG A 1 205 ? 1.665 -15.454 4.169 1.00 87.19 205 ARG A CA 1
ATOM 1630 C C . ARG A 1 205 ? 0.557 -15.072 5.147 1.00 87.19 205 ARG A C 1
ATOM 1632 O O . ARG A 1 205 ? 0.425 -15.722 6.181 1.00 87.19 205 ARG A O 1
ATOM 1639 N N . LEU A 1 206 ? -0.216 -14.025 4.864 1.00 86.94 206 LEU A N 1
ATOM 1640 C CA . LEU A 1 206 ? -1.341 -13.662 5.717 1.00 86.94 206 LEU A CA 1
ATOM 1641 C C . LEU A 1 206 ? -2.409 -14.757 5.704 1.00 86.94 206 LEU A C 1
ATOM 1643 O O . LEU A 1 206 ? -2.943 -15.113 4.649 1.00 86.94 206 LEU A O 1
ATOM 1647 N N . ASP A 1 207 ? -2.710 -15.249 6.903 1.00 84.50 207 ASP A N 1
ATOM 1648 C CA . ASP A 1 207 ? -3.712 -16.274 7.147 1.00 84.50 207 ASP A CA 1
ATOM 1649 C C . ASP A 1 207 ? -5.116 -15.657 7.173 1.00 84.50 207 ASP A C 1
ATOM 1651 O O . ASP A 1 207 ? -5.474 -14.890 8.068 1.00 84.50 207 ASP A O 1
ATOM 1655 N N . SER A 1 208 ? -5.919 -16.001 6.168 1.00 84.31 208 SER A N 1
ATOM 1656 C CA . SER A 1 208 ? -7.320 -15.585 6.064 1.00 84.31 208 SER A CA 1
ATOM 1657 C C . SER A 1 208 ? -8.242 -16.346 7.025 1.00 84.31 208 SER A C 1
ATOM 1659 O O . SER A 1 208 ? -9.386 -15.941 7.202 1.00 84.31 208 SER A O 1
ATOM 1661 N N . MET A 1 209 ? -7.765 -17.439 7.628 1.00 83.62 209 MET A N 1
ATOM 1662 C CA . MET A 1 209 ? -8.500 -18.272 8.585 1.00 83.62 209 MET A CA 1
ATOM 1663 C C . MET A 1 209 ? -8.050 -18.038 10.033 1.00 83.62 209 MET A C 1
ATOM 1665 O O . MET A 1 209 ? -8.479 -18.753 10.942 1.00 83.62 209 MET A O 1
ATOM 1669 N N . ALA A 1 210 ? -7.207 -17.027 10.264 1.00 85.12 210 ALA A N 1
ATOM 1670 C CA . ALA A 1 210 ? -6.786 -16.656 11.602 1.00 85.12 210 ALA A CA 1
ATOM 1671 C C . ALA A 1 210 ? -8.000 -16.288 12.471 1.00 85.12 210 ALA A C 1
ATOM 1673 O O . ALA A 1 210 ? -8.988 -15.707 12.013 1.00 85.12 210 ALA A O 1
ATOM 1674 N N . ARG A 1 211 ? -7.915 -16.608 13.765 1.00 90.62 211 ARG A N 1
ATOM 1675 C CA . ARG A 1 211 ? -8.932 -16.210 14.746 1.00 90.62 211 ARG A CA 1
ATOM 1676 C C . ARG A 1 211 ? -9.081 -14.690 14.771 1.00 90.62 211 ARG A C 1
ATOM 1678 O O . ARG A 1 211 ? -8.086 -13.974 14.777 1.00 90.62 211 ARG A O 1
ATOM 1685 N N . LEU A 1 212 ? -10.317 -14.203 14.845 1.00 92.31 212 LEU A N 1
ATOM 1686 C CA . LEU A 1 212 ? -10.601 -12.766 14.812 1.00 92.31 212 LEU A CA 1
ATOM 1687 C C . LEU A 1 212 ? -10.133 -12.040 16.082 1.00 92.31 212 LEU A C 1
ATOM 1689 O O . LEU A 1 212 ? -9.681 -10.897 16.017 1.00 92.31 212 LEU A O 1
ATOM 1693 N N . CYS A 1 213 ? -10.236 -12.697 17.237 1.00 94.19 213 CYS A N 1
ATOM 1694 C CA . CYS A 1 213 ? -9.843 -12.120 18.512 1.00 94.19 213 CYS A CA 1
ATOM 1695 C C . CYS A 1 213 ? -9.286 -13.153 19.497 1.00 94.19 213 CYS A C 1
ATOM 1697 O O . CYS A 1 213 ? -9.480 -14.360 19.333 1.00 94.19 213 CYS A O 1
ATOM 1699 N N . ASP A 1 214 ? -8.603 -12.649 20.527 1.00 94.25 214 ASP A N 1
ATOM 1700 C CA . ASP A 1 214 ? -8.262 -13.387 21.738 1.00 94.25 214 ASP A CA 1
ATOM 1701 C C . ASP A 1 214 ? -8.902 -12.771 22.992 1.00 94.25 214 ASP A C 1
ATOM 1703 O O . ASP A 1 214 ? -8.789 -11.551 23.177 1.00 94.25 214 ASP A O 1
ATOM 1707 N N . PRO A 1 215 ? -9.493 -13.606 23.875 1.00 93.38 215 PRO A N 1
ATOM 1708 C CA . PRO A 1 215 ? -9.708 -15.049 23.687 1.00 93.38 215 PRO A CA 1
ATOM 1709 C C . PRO A 1 215 ? -10.751 -15.342 22.579 1.00 93.38 215 PRO A C 1
ATOM 1711 O O . PRO A 1 215 ? -11.658 -14.536 22.386 1.00 93.38 215 PRO A O 1
ATOM 1714 N N . PRO A 1 216 ? -10.684 -16.492 21.873 1.00 90.44 216 PRO A N 1
ATOM 1715 C CA . PRO A 1 216 ? -11.571 -16.785 20.732 1.00 90.44 216 PRO A CA 1
ATOM 1716 C C . PRO A 1 216 ? -13.064 -16.846 21.074 1.00 90.44 216 PRO A C 1
ATOM 1718 O O . PRO A 1 216 ? -13.914 -16.702 20.201 1.00 90.44 216 PRO A O 1
ATOM 1721 N N . THR A 1 217 ? -13.385 -17.101 22.342 1.00 90.38 217 THR A N 1
ATOM 1722 C CA . THR A 1 217 ? -14.755 -17.188 22.860 1.00 90.38 217 THR A CA 1
ATOM 1723 C C . THR A 1 217 ? -15.301 -15.839 23.326 1.00 90.38 217 THR A C 1
ATOM 1725 O O . THR A 1 217 ? -16.434 -15.781 23.801 1.00 90.38 217 THR A O 1
ATOM 1728 N N . ALA A 1 218 ? -14.510 -14.763 23.250 1.00 91.88 218 ALA A N 1
ATOM 1729 C CA . ALA A 1 218 ? -14.950 -13.442 23.671 1.00 91.88 218 ALA A CA 1
ATOM 1730 C C . ALA A 1 218 ? -16.088 -12.929 22.784 1.00 91.88 218 ALA A C 1
ATOM 1732 O O . ALA A 1 218 ? -16.013 -12.960 21.554 1.00 91.88 218 ALA A O 1
ATOM 1733 N N . SER A 1 219 ? -17.129 -12.386 23.414 1.00 94.62 219 SER A N 1
ATOM 1734 C CA . SER A 1 219 ? -18.188 -11.696 22.683 1.00 94.62 219 SER A CA 1
ATOM 1735 C C . SER A 1 219 ? -17.709 -10.314 22.246 1.00 94.62 219 SER A C 1
ATOM 1737 O O . SER A 1 219 ? -17.241 -9.520 23.062 1.00 94.62 219 SER A O 1
ATOM 1739 N N . LEU A 1 220 ? -17.882 -9.978 20.968 1.00 95.31 220 LEU A N 1
ATOM 1740 C CA . LEU A 1 220 ? -17.561 -8.640 20.462 1.00 95.31 220 LEU A CA 1
ATOM 1741 C C . LEU A 1 220 ? -18.545 -7.570 20.954 1.00 95.31 220 LEU A C 1
ATOM 1743 O O . LEU A 1 220 ? -18.208 -6.392 20.971 1.00 95.31 220 LEU A O 1
ATOM 1747 N N . THR A 1 221 ? -19.737 -7.962 21.400 1.00 95.62 221 THR A N 1
ATOM 1748 C CA . THR A 1 221 ? -20.776 -7.040 21.876 1.00 95.62 221 THR A CA 1
ATOM 1749 C C . THR A 1 221 ? -21.355 -7.474 23.214 1.00 95.62 221 THR A C 1
ATOM 1751 O O . THR A 1 221 ? -21.342 -8.659 23.546 1.00 95.62 221 THR A O 1
ATOM 1754 N N . SER A 1 222 ? -21.908 -6.524 23.955 1.00 94.56 222 SER A N 1
ATOM 1755 C CA . SER A 1 222 ? -22.632 -6.750 25.202 1.00 94.56 222 SER A CA 1
ATOM 1756 C C . SER A 1 222 ? -24.121 -6.454 25.029 1.00 94.56 222 SER A C 1
ATOM 1758 O O . SER A 1 222 ? -24.515 -5.637 24.198 1.00 94.56 222 SER A O 1
ATOM 1760 N N . THR A 1 223 ? -24.956 -7.118 25.828 1.00 92.06 223 THR A N 1
ATOM 1761 C CA . THR A 1 223 ? -26.380 -6.780 25.978 1.00 92.06 223 THR A CA 1
ATOM 1762 C C . THR A 1 223 ? -26.596 -5.608 26.933 1.00 92.06 223 THR A C 1
ATOM 1764 O O . THR A 1 223 ? -27.639 -4.964 26.883 1.00 92.06 223 THR A O 1
ATOM 1767 N N . SER A 1 224 ? -25.635 -5.344 27.820 1.00 94.44 224 SER A N 1
ATOM 1768 C CA . SER A 1 224 ? -25.624 -4.164 28.680 1.00 94.44 224 SER A CA 1
ATOM 1769 C C . SER A 1 224 ? -24.908 -3.002 27.999 1.00 94.44 224 SER A C 1
ATOM 1771 O O . SER A 1 224 ? -24.040 -3.192 27.144 1.00 94.44 224 SER A O 1
ATOM 1773 N N . GLN A 1 225 ? -25.271 -1.789 28.407 1.00 96.88 225 GLN A N 1
ATOM 1774 C CA . GLN A 1 225 ? -24.625 -0.578 27.929 1.00 96.88 225 GLN A CA 1
ATOM 1775 C C . GLN A 1 225 ? -23.134 -0.577 28.290 1.00 96.88 225 GLN A C 1
ATOM 1777 O O . GLN A 1 225 ? -22.771 -0.860 29.430 1.00 96.88 225 GLN A O 1
ATOM 1782 N N . GLU A 1 226 ? -22.276 -0.242 27.329 1.00 98.19 226 GLU A N 1
ATOM 1783 C CA . GLU A 1 226 ? -20.823 -0.217 27.517 1.00 98.19 226 GLU A CA 1
ATOM 1784 C C . GLU A 1 226 ? -20.130 0.808 26.609 1.00 98.19 226 GLU A C 1
ATOM 1786 O O . GLU A 1 226 ? -20.721 1.338 25.664 1.00 98.19 226 GLU A O 1
ATOM 1791 N N . ILE A 1 227 ? -18.843 1.042 26.867 1.00 98.50 227 ILE A N 1
ATOM 1792 C CA . ILE A 1 227 ? -17.938 1.761 25.966 1.00 98.50 227 ILE A CA 1
ATOM 1793 C C . ILE A 1 227 ? -16.874 0.788 25.457 1.00 98.50 227 ILE A C 1
ATOM 1795 O O . ILE A 1 227 ? -16.176 0.159 26.248 1.00 98.50 227 ILE A O 1
ATOM 1799 N N . ILE A 1 228 ? -16.694 0.710 24.140 1.00 98.62 228 ILE A N 1
ATOM 1800 C CA . ILE A 1 228 ? -15.581 -0.003 23.510 1.00 98.62 228 ILE A CA 1
ATOM 1801 C C . ILE A 1 228 ? -14.589 1.027 22.970 1.00 98.62 228 ILE A C 1
ATOM 1803 O O . ILE A 1 228 ? -14.935 1.854 22.125 1.00 98.62 228 ILE A O 1
ATOM 1807 N N . VAL A 1 229 ? -13.341 0.959 23.430 1.00 98.56 229 VAL A N 1
ATOM 1808 C CA . VAL A 1 229 ? -12.244 1.828 22.989 1.00 98.56 229 VAL A CA 1
ATOM 1809 C C . VAL A 1 229 ? -11.314 1.055 22.062 1.00 98.56 229 VAL A C 1
ATOM 1811 O O . VAL A 1 229 ? -10.676 0.087 22.475 1.00 98.56 229 VAL A O 1
ATOM 1814 N N . ALA A 1 230 ? -11.210 1.490 20.806 1.00 98.44 230 ALA A N 1
ATOM 1815 C CA . ALA A 1 230 ? -10.256 0.927 19.859 1.00 98.44 230 ALA A CA 1
ATOM 1816 C C . ALA A 1 230 ? -8.836 1.432 20.150 1.00 98.44 230 ALA A C 1
ATOM 1818 O O . ALA A 1 230 ? -8.636 2.624 20.383 1.00 98.44 230 ALA A O 1
ATOM 1819 N N . VAL A 1 231 ? -7.841 0.552 20.084 1.00 98.56 231 VAL A N 1
ATOM 1820 C CA . VAL A 1 231 ? -6.420 0.900 20.195 1.00 98.56 231 VAL A CA 1
ATOM 1821 C C . VAL A 1 231 ? -5.684 0.244 19.037 1.00 98.56 231 VAL A C 1
ATOM 1823 O O . VAL A 1 231 ? -5.775 -0.961 18.851 1.00 98.56 231 VAL A O 1
ATOM 1826 N N . GLY A 1 232 ? -4.978 1.019 18.217 1.00 97.62 232 GLY A N 1
ATOM 1827 C CA . GLY A 1 232 ? -4.175 0.450 17.129 1.00 97.62 232 GLY A CA 1
ATOM 1828 C C . GLY A 1 232 ? -3.716 1.474 16.101 1.00 97.62 232 GLY A C 1
ATOM 1829 O O . GLY A 1 232 ? -4.280 2.574 16.004 1.00 97.62 232 GLY A O 1
ATOM 1830 N N . PHE A 1 233 ? -2.731 1.091 15.284 1.00 97.19 233 PHE A N 1
ATOM 1831 C CA . PHE A 1 233 ? -2.182 1.946 14.230 1.00 97.19 233 PHE A CA 1
ATOM 1832 C C . PHE A 1 233 ? -3.284 2.540 13.334 1.00 97.19 233 PHE A C 1
ATOM 1834 O O . PHE A 1 233 ? -4.269 1.869 13.010 1.00 97.19 233 PHE A O 1
ATOM 1841 N N . PRO A 1 234 ? -3.168 3.800 12.888 1.00 94.88 234 PRO A N 1
ATOM 1842 C CA . PRO A 1 234 ? -3.979 4.262 11.765 1.00 94.88 234 PRO A CA 1
ATOM 1843 C C . PRO A 1 234 ? -3.731 3.341 10.561 1.00 94.88 234 PRO A C 1
ATOM 1845 O O . PRO A 1 234 ? -2.625 2.853 10.379 1.00 94.88 234 PRO A O 1
ATOM 1848 N N . GLY A 1 235 ? -4.767 3.024 9.784 1.00 92.56 235 GLY A N 1
ATOM 1849 C CA . GLY A 1 235 ? -4.650 2.039 8.700 1.00 92.56 235 GLY A CA 1
ATOM 1850 C C . GLY A 1 235 ? -4.675 0.563 9.132 1.00 92.56 235 GLY A C 1
ATOM 1851 O O . GLY A 1 235 ? -4.698 -0.294 8.261 1.00 92.56 235 GLY A O 1
ATOM 1852 N N . SER A 1 236 ? -4.776 0.219 10.422 1.00 94.88 236 SER A N 1
ATOM 1853 C CA . SER A 1 236 ? -4.846 -1.190 10.871 1.00 94.88 236 SER A CA 1
ATOM 1854 C C . SER A 1 236 ? -6.181 -1.909 10.615 1.00 94.88 236 SER A C 1
ATOM 1856 O O . SER A 1 236 ? -6.327 -3.069 10.980 1.00 94.88 236 SER A O 1
ATOM 1858 N N . GLY A 1 237 ? -7.173 -1.234 10.025 1.00 93.06 237 GLY A N 1
ATOM 1859 C CA . GLY A 1 237 ? -8.496 -1.813 9.757 1.00 93.06 237 GLY A CA 1
ATOM 1860 C C . GLY A 1 237 ? -9.543 -1.608 10.858 1.00 93.06 237 GLY A C 1
ATOM 1861 O O . GLY A 1 237 ? -10.642 -2.134 10.721 1.00 93.06 237 GLY A O 1
ATOM 1862 N N . LYS A 1 238 ? -9.260 -0.808 11.899 1.00 95.44 238 LYS A N 1
ATOM 1863 C CA . LYS A 1 238 ? -10.209 -0.520 13.000 1.00 95.44 238 LYS A CA 1
ATOM 1864 C C . LYS A 1 238 ? -11.575 -0.067 12.505 1.00 95.44 238 LYS A C 1
ATOM 1866 O O . LYS A 1 238 ? -12.574 -0.701 12.813 1.00 95.44 238 LYS A O 1
ATOM 1871 N N . SER A 1 239 ? -11.616 0.970 11.673 1.00 93.00 239 SER A N 1
ATOM 1872 C CA . SER A 1 239 ? -12.879 1.504 11.162 1.00 93.00 239 SER A CA 1
ATOM 1873 C C . SER A 1 239 ? -13.682 0.449 10.417 1.00 93.00 239 SER A C 1
ATOM 1875 O O . SER A 1 239 ? -14.868 0.296 10.678 1.00 93.00 239 SER A O 1
ATOM 1877 N N . THR A 1 240 ? -13.031 -0.346 9.565 1.00 92.56 240 THR A N 1
ATOM 1878 C CA . THR A 1 240 ? -13.682 -1.469 8.882 1.00 92.56 240 THR A CA 1
ATOM 1879 C C . THR A 1 240 ? -14.208 -2.499 9.879 1.00 92.56 240 THR A C 1
ATOM 1881 O O . THR A 1 240 ? -15.350 -2.924 9.765 1.00 92.56 240 THR A O 1
ATOM 1884 N N . PHE A 1 241 ? -13.419 -2.869 10.889 1.00 95.69 241 PHE A N 1
ATOM 1885 C CA . PHE A 1 241 ? -13.836 -3.812 11.924 1.00 95.69 241 PHE A CA 1
ATOM 1886 C C . PHE A 1 241 ? -15.074 -3.318 12.686 1.00 95.69 241 PHE A C 1
ATOM 1888 O O . PHE A 1 241 ? -16.050 -4.051 12.829 1.00 95.69 241 PHE A O 1
ATOM 1895 N N . PHE A 1 242 ? -15.072 -2.060 13.133 1.00 96.44 242 PHE A N 1
ATOM 1896 C CA . PHE A 1 242 ? -16.194 -1.476 13.867 1.00 96.44 242 PHE A CA 1
ATOM 1897 C C . PHE A 1 242 ? -17.452 -1.365 13.004 1.00 96.44 242 PHE A C 1
ATOM 1899 O O . PHE A 1 242 ? -18.532 -1.729 13.466 1.00 96.44 242 PHE A O 1
ATOM 1906 N N . GLN A 1 243 ? -17.318 -0.920 11.753 1.00 94.31 243 GLN A N 1
ATOM 1907 C CA . GLN A 1 243 ? -18.440 -0.812 10.816 1.00 94.31 243 GLN A CA 1
ATOM 1908 C C . GLN A 1 243 ? -19.038 -2.178 10.455 1.00 94.31 243 GLN A C 1
ATOM 1910 O O . GLN A 1 243 ? -20.238 -2.273 10.221 1.00 94.31 243 GLN A O 1
ATOM 1915 N N . THR A 1 244 ? -18.233 -3.242 10.452 1.00 93.69 244 THR A N 1
ATOM 1916 C CA . THR A 1 244 ? -18.704 -4.598 10.137 1.00 93.69 244 THR A CA 1
ATOM 1917 C C . THR A 1 244 ? -19.319 -5.302 11.348 1.00 93.69 244 THR A C 1
ATOM 1919 O O . THR A 1 244 ? -20.360 -5.943 11.221 1.00 93.69 244 THR A O 1
ATOM 1922 N N . HIS A 1 245 ? -18.693 -5.209 12.525 1.00 95.12 245 HIS A N 1
ATOM 1923 C CA . HIS A 1 245 ? -19.033 -6.075 13.662 1.00 95.12 245 HIS A CA 1
ATOM 1924 C C . HIS A 1 245 ? -19.781 -5.372 14.798 1.00 95.12 245 HIS A C 1
ATOM 1926 O O . HIS A 1 245 ? -20.514 -6.038 15.528 1.00 95.12 245 HIS A O 1
ATOM 1932 N N . ILE A 1 246 ? -19.610 -4.056 14.962 1.00 97.25 246 ILE A N 1
ATOM 1933 C CA . ILE A 1 246 ? -20.039 -3.330 16.169 1.00 97.25 246 ILE A CA 1
ATOM 1934 C C . ILE A 1 246 ? -21.189 -2.366 15.868 1.00 97.25 246 ILE A C 1
ATOM 1936 O O . ILE A 1 246 ? -22.256 -2.464 16.468 1.00 97.25 246 ILE A O 1
ATOM 1940 N N . VAL A 1 247 ? -21.021 -1.477 14.887 1.00 96.69 247 VAL A N 1
ATOM 1941 C CA . VAL A 1 247 ? -22.037 -0.477 14.510 1.00 96.69 247 VAL A CA 1
ATOM 1942 C C . VAL A 1 247 ? -23.376 -1.114 14.101 1.00 96.69 247 VAL A C 1
ATOM 1944 O O . VAL A 1 247 ? -24.407 -0.663 14.600 1.00 96.69 247 VAL A O 1
ATOM 1947 N N . PRO A 1 248 ? -23.421 -2.210 13.310 1.00 97.12 248 PRO A N 1
ATOM 1948 C CA . PRO A 1 248 ? -24.684 -2.866 12.955 1.00 97.12 248 PRO A CA 1
ATOM 1949 C C . PRO A 1 248 ? -25.443 -3.457 14.151 1.00 97.12 248 PRO A C 1
ATOM 1951 O O . PRO A 1 248 ? -26.605 -3.829 14.017 1.00 97.12 248 PRO A O 1
ATOM 1954 N N . LYS A 1 249 ? -24.799 -3.565 15.321 1.00 96.38 249 LYS A N 1
ATOM 1955 C CA . LYS A 1 249 ? -25.408 -4.031 16.574 1.00 96.38 249 LYS A CA 1
ATOM 1956 C C . LYS A 1 249 ? -25.991 -2.890 17.417 1.00 96.38 249 LYS A C 1
ATOM 1958 O O . LYS A 1 249 ? -26.422 -3.135 18.536 1.00 96.38 249 LYS A O 1
ATOM 1963 N N . GLY A 1 250 ? -26.025 -1.665 16.886 1.00 95.50 250 GLY A N 1
ATOM 1964 C CA . GLY A 1 250 ? -26.656 -0.507 17.526 1.00 95.50 250 GLY A CA 1
ATOM 1965 C C . GLY A 1 250 ? -25.709 0.380 18.336 1.00 95.50 250 GLY A C 1
ATOM 1966 O O . GLY A 1 250 ? -26.177 1.268 19.046 1.00 95.50 250 GLY A O 1
ATOM 1967 N N . TYR A 1 251 ? -24.393 0.171 18.235 1.00 97.75 251 TYR A N 1
ATOM 1968 C CA . TYR A 1 251 ? -23.411 1.023 18.908 1.00 97.75 251 TYR A CA 1
ATOM 1969 C C . TYR A 1 251 ? -23.321 2.386 18.219 1.00 97.75 251 TYR A C 1
ATOM 1971 O O . TYR A 1 251 ? -23.206 2.473 16.994 1.00 97.75 251 TYR A O 1
ATOM 1979 N N . GLU A 1 252 ? -23.302 3.457 19.009 1.00 96.75 252 GLU A N 1
ATOM 1980 C CA . GLU A 1 252 ? -23.010 4.792 18.504 1.00 96.75 252 GLU A CA 1
ATOM 1981 C C . GLU A 1 252 ? -21.528 4.900 18.142 1.00 96.75 252 GLU A C 1
ATOM 1983 O O . GLU A 1 252 ? -20.639 4.706 18.974 1.00 96.75 252 GLU A O 1
ATOM 1988 N N . TYR A 1 253 ? -21.269 5.211 16.875 1.00 97.44 253 TYR A N 1
ATOM 1989 C CA . TYR A 1 253 ? -19.926 5.316 16.328 1.00 97.44 253 TYR A CA 1
ATOM 1990 C C . TYR A 1 253 ? -19.337 6.707 16.581 1.00 97.44 253 TYR A C 1
ATOM 1992 O O . TYR A 1 253 ? -19.827 7.712 16.065 1.00 97.44 253 TYR A O 1
ATOM 2000 N N . VAL A 1 254 ? -18.253 6.758 17.353 1.00 96.06 254 VAL A N 1
ATOM 2001 C CA . VAL A 1 254 ? -17.532 7.983 17.704 1.00 96.06 254 VAL A CA 1
ATOM 2002 C C . VAL A 1 254 ? -16.146 7.940 17.075 1.00 96.06 254 VAL A C 1
ATOM 2004 O O . VAL A 1 254 ? -15.286 7.161 17.481 1.00 96.06 254 VAL A O 1
ATOM 2007 N N . ASN A 1 255 ? -15.913 8.819 16.103 1.00 93.44 255 ASN A N 1
ATOM 2008 C CA . ASN A 1 255 ? -14.645 8.931 15.389 1.00 93.44 255 ASN A CA 1
ATOM 2009 C C . ASN A 1 255 ? -14.204 10.402 15.321 1.00 93.44 255 ASN A C 1
ATOM 2011 O O . ASN A 1 255 ? -14.979 11.299 14.971 1.00 93.44 255 ASN A O 1
ATOM 2015 N N . ARG A 1 256 ? -12.942 10.663 15.670 1.00 89.00 256 ARG A N 1
ATOM 2016 C CA . ARG A 1 256 ? -12.359 12.006 15.659 1.00 89.00 256 ARG A CA 1
ATOM 2017 C C . ARG A 1 256 ? -12.211 12.578 14.257 1.00 89.00 256 ARG A C 1
ATOM 2019 O O . ARG A 1 256 ? -12.357 13.786 14.117 1.00 89.00 256 ARG A O 1
ATOM 2026 N N . ASP A 1 257 ? -11.964 11.760 13.242 1.00 83.12 257 ASP A N 1
ATOM 2027 C CA . ASP A 1 257 ? -11.810 12.229 11.863 1.00 83.12 257 ASP A CA 1
ATOM 2028 C C . ASP A 1 257 ? -13.110 12.872 11.352 1.00 83.12 257 ASP A C 1
ATOM 2030 O O . ASP A 1 257 ? -13.070 13.854 10.615 1.00 83.12 257 ASP A O 1
ATOM 2034 N N . THR A 1 258 ? -14.268 12.383 11.813 1.00 85.00 258 THR A N 1
ATOM 2035 C CA . THR A 1 258 ? -15.586 12.959 11.498 1.00 85.00 258 THR A CA 1
ATOM 2036 C C . THR A 1 258 ? -16.001 14.082 12.448 1.00 85.00 258 THR A C 1
ATOM 2038 O O . THR A 1 258 ? -16.665 15.026 12.031 1.00 85.00 258 THR A O 1
ATOM 2041 N N . LEU A 1 259 ? -15.625 14.002 13.730 1.00 88.38 259 LEU A N 1
ATOM 2042 C CA . LEU A 1 259 ? -16.042 14.962 14.766 1.00 88.38 259 LEU A CA 1
ATOM 2043 C C . LEU A 1 259 ? -15.052 16.127 14.971 1.00 88.38 259 LEU A C 1
ATOM 2045 O O . LEU A 1 259 ? -15.331 17.061 15.727 1.00 88.38 259 LEU A O 1
ATOM 2049 N N . GLY A 1 260 ? -13.884 16.078 14.331 1.00 89.56 260 GLY A N 1
ATOM 2050 C CA . GLY A 1 260 ? -12.832 17.099 14.319 1.00 89.56 260 GLY A CA 1
ATOM 2051 C C . GLY A 1 260 ? -11.932 17.126 15.561 1.00 89.56 260 GLY A C 1
ATOM 2052 O O . GLY A 1 260 ? -10.705 17.184 15.446 1.00 89.56 260 GLY A O 1
ATOM 2053 N N . SER A 1 261 ? -12.502 17.078 16.769 1.00 91.31 261 SER A N 1
ATOM 2054 C CA . SER A 1 261 ? -11.756 17.238 18.027 1.00 91.31 261 SER A CA 1
ATOM 2055 C C . SER A 1 261 ? -12.008 16.101 19.018 1.00 91.31 261 SER A C 1
ATOM 2057 O O . SER A 1 261 ? -13.040 15.427 18.985 1.00 91.31 261 SER A O 1
ATOM 2059 N N . TRP A 1 262 ? -11.058 15.882 19.933 1.00 90.88 262 TRP A N 1
ATOM 2060 C CA . TRP A 1 262 ? -11.234 14.875 20.984 1.00 90.88 262 TRP A CA 1
ATOM 2061 C C . TRP A 1 262 ? -12.327 15.292 21.979 1.00 90.88 262 TRP A C 1
ATOM 2063 O O . TRP A 1 262 ? -13.034 14.436 22.497 1.00 90.88 262 TRP A O 1
ATOM 2073 N N . GLN A 1 263 ? -12.521 16.596 22.197 1.00 94.38 263 GLN A N 1
ATOM 2074 C CA . GLN A 1 263 ? -13.589 17.133 23.040 1.00 94.38 263 GLN A CA 1
ATOM 2075 C C . GLN A 1 263 ? -14.967 16.818 22.454 1.00 94.38 263 GLN A C 1
ATOM 2077 O O . GLN A 1 263 ? -15.885 16.463 23.188 1.00 94.38 263 GLN A O 1
ATOM 2082 N N . ASN A 1 264 ? -15.113 16.904 21.129 1.00 94.94 264 ASN A N 1
ATOM 2083 C CA . ASN A 1 264 ? -16.354 16.524 20.458 1.00 94.94 264 ASN A CA 1
ATOM 2084 C C . ASN A 1 264 ? -16.607 15.014 20.561 1.00 94.94 264 ASN A C 1
ATOM 2086 O O . ASN A 1 264 ? -17.754 14.612 20.731 1.00 94.94 264 ASN A O 1
ATOM 2090 N N . CYS A 1 265 ? -15.554 14.188 20.537 1.00 95.25 265 CYS A N 1
ATOM 2091 C CA . CYS A 1 265 ? -15.678 12.748 20.786 1.00 95.25 265 CYS A CA 1
ATOM 2092 C C . CYS A 1 265 ? -16.191 12.464 22.204 1.00 95.25 265 CYS A C 1
ATOM 2094 O O . CYS A 1 265 ? -17.122 11.683 22.362 1.00 95.25 265 CYS A O 1
ATOM 2096 N N . VAL A 1 266 ? -15.628 13.129 23.219 1.00 95.12 266 VAL A N 1
ATOM 2097 C CA . VAL A 1 266 ? -16.070 13.026 24.624 1.00 95.12 266 VAL A CA 1
ATOM 2098 C C . VAL A 1 266 ? -17.546 13.410 24.754 1.00 95.12 266 VAL A C 1
ATOM 2100 O O . VAL A 1 266 ? -18.337 12.612 25.245 1.00 95.12 266 VAL A O 1
ATOM 2103 N N . LYS A 1 267 ? -17.947 14.568 24.212 1.00 95.50 267 LYS A N 1
ATOM 2104 C CA . LYS A 1 267 ? -19.351 15.019 24.229 1.00 95.50 267 LYS A CA 1
ATOM 2105 C C . LYS A 1 267 ? -20.296 14.039 23.530 1.00 95.50 267 LYS A C 1
ATOM 2107 O O . LYS A 1 267 ? -21.408 13.818 24.001 1.00 95.50 267 LYS A O 1
ATOM 2112 N N . ALA A 1 268 ? -19.873 13.463 22.402 1.00 95.94 268 ALA A N 1
ATOM 2113 C CA . ALA A 1 268 ? -20.659 12.462 21.687 1.00 95.94 268 ALA A CA 1
ATOM 2114 C C . ALA A 1 268 ? -20.828 11.179 22.514 1.00 95.94 268 ALA A C 1
ATOM 2116 O O . ALA A 1 268 ? -21.942 10.673 22.603 1.00 95.94 268 ALA A O 1
ATOM 2117 N N . CYS A 1 269 ? -19.765 10.711 23.180 1.00 96.12 269 CYS A N 1
ATOM 2118 C CA . CYS A 1 269 ? -19.833 9.565 24.090 1.00 96.12 269 CYS A CA 1
ATOM 2119 C C . CYS A 1 269 ? -20.816 9.823 25.241 1.00 96.12 269 CYS A C 1
ATOM 2121 O O . CYS A 1 269 ? -21.707 9.017 25.480 1.00 96.12 269 CYS A O 1
ATOM 2123 N N . GLU A 1 270 ? -20.685 10.959 25.933 1.00 96.25 270 GLU A N 1
ATOM 2124 C CA . GLU A 1 270 ? -21.557 11.316 27.060 1.00 96.25 270 GLU A CA 1
ATOM 2125 C C . GLU A 1 270 ? -23.027 11.415 26.646 1.00 96.25 270 GLU A C 1
ATOM 2127 O O . GLU A 1 270 ? -23.910 10.939 27.360 1.00 96.25 270 GLU A O 1
ATOM 2132 N N . ARG A 1 271 ? -23.300 12.029 25.488 1.00 96.69 271 ARG A N 1
ATOM 2133 C CA . ARG A 1 271 ? -24.656 12.135 24.945 1.00 96.69 271 ARG A CA 1
ATOM 2134 C C . ARG A 1 271 ? -25.225 10.757 24.611 1.00 96.69 271 ARG A C 1
ATOM 2136 O O . ARG A 1 271 ? -26.327 10.447 25.050 1.00 96.69 271 ARG A O 1
ATOM 2143 N N . GLY A 1 272 ? -24.471 9.928 23.892 1.00 96.12 272 GLY A N 1
ATOM 2144 C CA . GLY A 1 272 ? -24.909 8.585 23.526 1.00 96.12 272 GLY A CA 1
ATOM 2145 C C . GLY A 1 272 ? -25.213 7.704 24.732 1.00 96.12 272 GLY A C 1
ATOM 2146 O O . GLY A 1 272 ? -26.224 7.002 24.743 1.00 96.12 272 GLY A O 1
ATOM 2147 N N . LEU A 1 273 ? -24.399 7.813 25.787 1.00 96.25 273 LEU A N 1
ATOM 2148 C CA . LEU A 1 273 ? -24.637 7.083 27.027 1.00 96.25 273 LEU A CA 1
ATOM 2149 C C . LEU A 1 273 ? -25.916 7.540 27.735 1.00 96.25 273 LEU A C 1
ATOM 2151 O O . LEU A 1 273 ? -26.701 6.706 28.176 1.00 96.25 273 LEU A O 1
ATOM 2155 N N . LYS A 1 274 ? -26.172 8.852 27.796 1.00 95.81 274 LYS A N 1
ATOM 2156 C CA . LYS A 1 274 ? -27.423 9.392 28.360 1.00 95.81 274 LYS A CA 1
ATOM 2157 C C . LYS A 1 274 ? -28.663 8.934 27.591 1.00 95.81 274 LYS A C 1
ATOM 2159 O O . LYS A 1 274 ? -29.722 8.783 28.184 1.00 95.81 274 LYS A O 1
ATOM 2164 N N . GLU A 1 275 ? -28.525 8.694 26.291 1.00 95.88 275 GLU A N 1
ATOM 2165 C CA . GLU A 1 275 ? -29.581 8.153 25.429 1.00 95.88 275 GLU A CA 1
ATOM 2166 C C . GLU A 1 275 ? -29.712 6.615 25.518 1.00 95.88 275 GLU A C 1
ATOM 2168 O O . GLU A 1 275 ? -30.490 6.022 24.775 1.00 95.88 275 GLU A O 1
ATOM 2173 N N . GLY A 1 276 ? -28.962 5.948 26.405 1.00 95.12 276 GLY A N 1
ATOM 2174 C CA . GLY A 1 276 ? -29.036 4.497 26.609 1.00 95.12 276 GLY A CA 1
ATOM 2175 C C . GLY A 1 276 ? -28.295 3.660 25.558 1.00 95.12 276 GLY A C 1
ATOM 2176 O O . GLY A 1 276 ? -28.455 2.442 25.526 1.00 95.12 276 GLY A O 1
ATOM 2177 N N . ARG A 1 277 ? -27.481 4.279 24.691 1.00 96.88 277 ARG A N 1
ATOM 2178 C CA . ARG A 1 277 ? -26.724 3.580 23.639 1.00 96.88 277 ARG A CA 1
ATOM 2179 C C . ARG A 1 277 ? -25.344 3.146 24.127 1.00 96.88 277 ARG A C 1
ATOM 2181 O O . ARG A 1 277 ? -24.712 3.854 24.910 1.00 96.88 277 ARG A O 1
ATOM 2188 N N . SER A 1 278 ? -24.858 2.005 23.638 1.00 98.12 278 SER A N 1
ATOM 2189 C CA . SER A 1 278 ? -23.449 1.611 23.784 1.00 98.12 278 SER A CA 1
ATOM 2190 C C . SER A 1 278 ? -22.576 2.396 22.810 1.00 98.12 278 SER A C 1
ATOM 2192 O O . SER A 1 278 ? -23.025 2.758 21.723 1.00 98.12 278 SER A O 1
ATOM 2194 N N . ILE A 1 279 ? -21.325 2.658 23.182 1.00 98.38 279 ILE A N 1
ATOM 2195 C CA . ILE A 1 279 ? -20.435 3.551 22.434 1.00 98.38 279 ILE A CA 1
ATOM 2196 C C . ILE A 1 279 ? -19.261 2.780 21.839 1.00 98.38 279 ILE A C 1
ATOM 2198 O O . ILE A 1 279 ? -18.614 1.983 22.512 1.00 98.38 279 ILE A O 1
ATOM 2202 N N . ALA A 1 280 ? -18.953 3.067 20.580 1.00 98.19 280 ALA A N 1
ATOM 2203 C CA . ALA A 1 280 ? -17.807 2.552 19.849 1.00 98.19 280 ALA A CA 1
ATOM 2204 C C . ALA A 1 280 ? -16.846 3.700 19.506 1.00 98.19 280 ALA A C 1
ATOM 2206 O O . ALA A 1 280 ? -17.110 4.485 18.596 1.00 98.19 280 ALA A O 1
ATOM 2207 N N . VAL A 1 281 ? -15.724 3.798 20.222 1.00 98.12 281 VAL A N 1
ATOM 2208 C CA . VAL A 1 281 ? -14.716 4.846 20.020 1.00 98.12 281 VAL A CA 1
ATOM 2209 C C . VAL A 1 281 ? -13.629 4.355 19.066 1.00 98.12 281 VAL A C 1
ATOM 2211 O O . VAL A 1 281 ? -12.677 3.686 19.476 1.00 98.12 281 VAL A O 1
ATOM 2214 N N . ASP A 1 282 ? -13.736 4.739 17.797 1.00 96.31 282 ASP A N 1
ATOM 2215 C CA . ASP A 1 282 ? -12.762 4.422 16.752 1.00 96.31 282 ASP A CA 1
ATOM 2216 C C . ASP A 1 282 ? -11.778 5.576 16.552 1.00 96.31 282 ASP A C 1
ATOM 2218 O O . ASP A 1 282 ? -11.880 6.385 15.633 1.00 96.31 282 ASP A O 1
ATOM 2222 N N . ASN A 1 283 ? -10.813 5.642 17.464 1.00 95.12 283 ASN A N 1
ATOM 2223 C CA . ASN A 1 283 ? -9.646 6.509 17.380 1.00 95.12 283 ASN A CA 1
ATOM 2224 C C . ASN A 1 283 ? -8.378 5.655 17.522 1.00 95.12 283 ASN A C 1
ATOM 2226 O O . ASN A 1 283 ? -8.434 4.457 17.789 1.00 95.12 283 ASN A O 1
ATOM 2230 N N . THR A 1 284 ? -7.199 6.245 17.331 1.00 94.88 284 THR A N 1
ATOM 2231 C CA . THR A 1 284 ? -5.933 5.504 17.481 1.00 94.88 284 THR A CA 1
ATOM 2232 C C . THR A 1 284 ? -5.610 5.162 18.939 1.00 94.88 284 THR A C 1
ATOM 2234 O O . THR A 1 284 ? -5.103 4.073 19.201 1.00 94.88 284 THR A O 1
ATOM 2237 N N . ASN A 1 285 ? -5.903 6.082 19.865 1.00 97.19 285 ASN A N 1
ATOM 2238 C CA . ASN A 1 285 ? -5.745 5.949 21.321 1.00 97.19 285 ASN A CA 1
ATOM 2239 C C . ASN A 1 285 ? -4.403 5.313 21.778 1.00 97.19 285 ASN A C 1
ATOM 2241 O O . ASN A 1 285 ? -4.412 4.327 22.520 1.00 97.19 285 ASN A O 1
ATOM 2245 N N . PRO A 1 286 ? -3.243 5.847 21.332 1.00 97.19 286 PRO A N 1
ATOM 2246 C CA . PRO A 1 286 ? -1.938 5.209 21.542 1.00 97.19 286 PRO A CA 1
ATOM 2247 C C . PRO A 1 286 ? -1.493 5.158 23.009 1.00 97.19 286 PRO A C 1
ATOM 2249 O O . PRO A 1 286 ? -0.863 4.185 23.413 1.00 97.19 286 PRO A O 1
ATOM 2252 N N . ASP A 1 287 ? -1.815 6.182 23.796 1.00 97.94 287 ASP A N 1
ATOM 2253 C CA . ASP A 1 287 ? -1.284 6.394 25.146 1.00 97.94 287 ASP A CA 1
ATOM 2254 C C . ASP A 1 287 ? -2.380 6.337 26.236 1.00 97.94 287 ASP A C 1
ATOM 2256 O O . ASP A 1 287 ? -3.572 6.484 25.926 1.00 97.94 287 ASP A O 1
ATOM 2260 N N . PRO A 1 288 ? -2.003 6.137 27.518 1.00 98.31 288 PRO A N 1
ATOM 2261 C CA . PRO A 1 288 ? -2.960 6.050 28.620 1.00 98.31 288 PRO A CA 1
ATOM 2262 C C . PRO A 1 288 ? -3.754 7.342 28.823 1.00 98.31 288 PRO A C 1
ATOM 2264 O O . PRO A 1 288 ? -4.926 7.293 29.181 1.00 98.31 288 PRO A O 1
ATOM 2267 N N . GLU A 1 289 ? -3.159 8.509 28.558 1.00 97.06 289 GLU A N 1
ATOM 2268 C CA . GLU A 1 289 ? -3.838 9.804 28.693 1.00 97.06 289 GLU A CA 1
ATOM 2269 C C . GLU A 1 289 ? -5.032 9.913 27.731 1.00 97.06 289 GLU A C 1
ATOM 2271 O O . GLU A 1 289 ? -6.125 10.334 28.113 1.00 97.06 289 GLU A O 1
ATOM 2276 N N . SER A 1 290 ? -4.847 9.481 26.484 1.00 96.38 290 SER A N 1
ATOM 2277 C CA . SER A 1 290 ? -5.899 9.456 25.469 1.00 96.38 290 SER A CA 1
ATOM 2278 C C . SER A 1 290 ? -7.025 8.492 25.846 1.00 96.38 290 SER A C 1
ATOM 2280 O O . SER A 1 290 ? -8.198 8.831 25.677 1.00 96.38 290 SER A O 1
ATOM 2282 N N . ARG A 1 291 ? -6.682 7.310 26.375 1.00 98.19 291 ARG A N 1
ATOM 2283 C CA . ARG A 1 291 ? -7.651 6.282 26.797 1.00 98.19 291 ARG A CA 1
ATOM 2284 C C . ARG A 1 291 ? -8.408 6.676 28.061 1.00 98.19 291 ARG A C 1
ATOM 2286 O O . ARG A 1 291 ? -9.620 6.467 28.137 1.00 98.19 291 ARG A O 1
ATOM 2293 N N . LYS A 1 292 ? -7.723 7.322 29.008 1.00 97.88 292 LYS A N 1
ATOM 2294 C CA . LYS A 1 292 ? -8.277 7.785 30.284 1.00 97.88 292 LYS A CA 1
ATOM 2295 C C . LYS A 1 292 ? -9.531 8.637 30.105 1.00 97.88 292 LYS A C 1
ATOM 2297 O O . LYS A 1 292 ? -10.479 8.472 30.859 1.00 97.88 292 LYS A O 1
ATOM 2302 N N . ARG A 1 293 ? -9.584 9.465 29.059 1.00 96.75 293 ARG A N 1
ATOM 2303 C CA . ARG A 1 293 ? -10.744 10.317 28.737 1.00 96.75 293 ARG A CA 1
ATOM 2304 C C . ARG A 1 293 ? -12.045 9.519 28.612 1.00 96.75 293 ARG A C 1
ATOM 2306 O O . ARG A 1 293 ? -13.076 9.969 29.091 1.00 96.75 293 ARG A O 1
ATOM 2313 N N . TYR A 1 294 ? -11.996 8.336 28.001 1.00 97.94 294 TYR A N 1
ATOM 2314 C CA . TYR A 1 294 ? -13.171 7.477 27.814 1.00 97.94 294 TYR A CA 1
ATOM 2315 C C . TYR A 1 294 ? -13.424 6.572 29.022 1.00 97.94 294 TYR A C 1
ATOM 2317 O O . TYR A 1 294 ? -14.574 6.314 29.369 1.00 97.94 294 TYR A O 1
ATOM 2325 N N . ILE A 1 295 ? -12.358 6.137 29.699 1.00 98.06 295 ILE A N 1
ATOM 2326 C CA . ILE A 1 295 ? -12.461 5.370 30.948 1.00 98.06 295 ILE A CA 1
ATOM 2327 C C . ILE A 1 295 ? -13.140 6.205 32.041 1.00 98.06 295 ILE A C 1
ATOM 2329 O O . ILE A 1 295 ? -13.997 5.699 32.760 1.00 98.06 295 ILE A O 1
ATOM 2333 N N . ASP A 1 296 ? -12.798 7.488 32.155 1.00 97.88 296 ASP A N 1
ATOM 2334 C CA . ASP A 1 296 ? -13.397 8.385 33.144 1.00 97.88 296 ASP A CA 1
ATOM 2335 C C . ASP A 1 296 ? -14.893 8.616 32.866 1.00 97.88 296 ASP A C 1
ATOM 2337 O O . ASP A 1 296 ? -15.690 8.626 33.807 1.00 97.88 296 ASP A O 1
ATOM 2341 N N . ILE A 1 297 ? -15.301 8.712 31.590 1.00 97.25 297 ILE A N 1
ATOM 2342 C CA . ILE A 1 297 ? -16.724 8.752 31.205 1.00 97.25 297 ILE A CA 1
ATOM 2343 C C . ILE A 1 297 ? -17.435 7.470 31.655 1.00 97.25 297 ILE A C 1
ATOM 2345 O O . ILE A 1 297 ? -18.488 7.545 32.284 1.00 97.25 297 ILE A O 1
ATOM 2349 N N . SER A 1 298 ? -16.856 6.300 31.366 1.00 97.06 298 SER A N 1
ATOM 2350 C CA . SER A 1 298 ? -17.434 5.006 31.754 1.00 97.06 298 SER A CA 1
ATOM 2351 C C . SER A 1 298 ? -17.627 4.899 33.267 1.00 97.06 298 SER A C 1
ATOM 2353 O O . SER A 1 298 ? -18.711 4.532 33.717 1.00 97.06 298 SER A O 1
ATOM 2355 N N . LYS A 1 299 ? -16.617 5.293 34.054 1.00 96.75 299 LYS A N 1
ATOM 2356 C CA . LYS A 1 299 ? -16.688 5.308 35.523 1.00 96.75 299 LYS A CA 1
ATOM 2357 C C . LYS A 1 299 ? -17.781 6.241 36.032 1.00 96.75 299 LYS A C 1
ATOM 2359 O O . LYS A 1 299 ? -18.532 5.866 36.925 1.00 96.75 299 LYS A O 1
ATOM 2364 N N . SER A 1 300 ? -17.888 7.430 35.443 1.00 96.19 300 SER A N 1
ATOM 2365 C CA . SER A 1 300 ? -18.882 8.437 35.835 1.00 96.19 300 SER A CA 1
ATOM 2366 C C . SER A 1 300 ? -20.313 8.000 35.504 1.00 96.19 300 SER A C 1
ATOM 2368 O O . SER A 1 300 ? -21.239 8.310 36.245 1.00 96.19 300 SER A O 1
ATOM 2370 N N . ALA A 1 301 ? -20.491 7.265 34.404 1.00 95.94 301 ALA A N 1
ATOM 2371 C CA . ALA A 1 301 ? -21.775 6.716 33.974 1.00 95.94 301 ALA A CA 1
ATOM 2372 C C . ALA A 1 301 ? -22.100 5.339 34.590 1.00 95.94 301 ALA A C 1
ATOM 2374 O O . ALA A 1 301 ? -23.200 4.836 34.386 1.00 95.94 301 ALA A O 1
ATOM 2375 N N . GLY A 1 302 ? -21.169 4.717 35.324 1.00 96.50 302 GLY A N 1
ATOM 2376 C CA . GLY A 1 302 ? -21.357 3.387 35.913 1.00 96.50 302 GLY A CA 1
ATOM 2377 C C . GLY A 1 302 ? -21.458 2.247 34.890 1.00 96.50 302 GLY A C 1
ATOM 2378 O O . GLY A 1 302 ? -22.040 1.209 35.199 1.00 96.50 302 GLY A O 1
ATOM 2379 N N . VAL A 1 303 ? -20.910 2.421 33.682 1.00 97.31 303 VAL A N 1
ATOM 2380 C CA . VAL A 1 303 ? -20.943 1.415 32.603 1.00 97.31 303 VAL A CA 1
ATOM 2381 C C . VAL A 1 303 ? -19.565 0.777 32.395 1.00 97.31 303 VAL A C 1
ATOM 2383 O O . VAL A 1 303 ? -18.557 1.462 32.575 1.00 97.31 303 VAL A O 1
ATOM 2386 N N . PRO A 1 304 ? -19.463 -0.501 31.984 1.00 97.69 304 PRO A N 1
ATOM 2387 C CA . PRO A 1 304 ? -18.182 -1.120 31.649 1.00 97.69 304 PRO A CA 1
ATOM 2388 C C . PRO A 1 304 ? -17.461 -0.420 30.486 1.00 97.69 304 PRO A C 1
ATOM 2390 O O . PRO A 1 304 ? -18.090 0.096 29.559 1.00 97.69 304 PRO A O 1
ATOM 2393 N N . CYS A 1 305 ? -16.127 -0.448 30.518 1.00 98.31 305 CYS A N 1
ATOM 2394 C CA . CYS A 1 305 ? -15.271 0.017 29.428 1.00 98.31 305 CYS A CA 1
ATOM 2395 C C . CYS A 1 305 ? -14.355 -1.118 28.981 1.00 98.31 305 CYS A C 1
ATOM 2397 O O . CYS A 1 305 ? -13.524 -1.578 29.765 1.00 98.31 305 CYS A O 1
ATOM 2399 N N . ARG A 1 306 ? -14.470 -1.553 27.728 1.00 98.44 306 ARG A N 1
ATOM 2400 C CA . ARG A 1 306 ? -13.600 -2.574 27.134 1.00 98.44 306 ARG A CA 1
ATOM 2401 C C . ARG A 1 306 ? -12.613 -1.958 26.157 1.00 98.44 306 ARG A C 1
ATOM 2403 O O . ARG A 1 306 ? -12.904 -0.962 25.496 1.00 98.44 306 ARG A O 1
ATOM 2410 N N . CYS A 1 307 ? -11.443 -2.572 26.038 1.00 98.56 307 CYS A N 1
ATOM 2411 C CA . CYS A 1 307 ? -10.424 -2.180 25.071 1.00 98.56 307 CYS A CA 1
ATOM 2412 C C . CYS A 1 307 ? -10.327 -3.218 23.957 1.00 98.56 307 CYS A C 1
ATOM 2414 O O . CYS A 1 307 ? -10.104 -4.396 24.224 1.00 98.56 307 CYS A O 1
ATOM 2416 N N . PHE A 1 308 ? -10.426 -2.780 22.705 1.00 98.56 308 PHE A N 1
ATOM 2417 C CA . PHE A 1 308 ? -10.124 -3.610 21.540 1.00 98.56 308 PHE A CA 1
ATOM 2418 C C . PHE A 1 308 ? -8.744 -3.214 21.024 1.00 98.56 308 PHE A C 1
ATOM 2420 O O . PHE A 1 308 ? -8.592 -2.190 20.354 1.00 98.56 308 PHE A O 1
ATOM 2427 N N . ASN A 1 309 ? -7.732 -4.003 21.381 1.00 98.44 309 ASN A N 1
ATOM 2428 C CA . ASN A 1 309 ? -6.343 -3.782 21.004 1.00 98.44 309 ASN A CA 1
ATOM 2429 C C . ASN A 1 309 ? -6.032 -4.487 19.678 1.00 98.44 309 ASN A C 1
ATOM 2431 O O . ASN A 1 309 ? -5.932 -5.708 19.618 1.00 98.44 309 ASN A O 1
ATOM 2435 N N . PHE A 1 310 ? -5.891 -3.723 18.601 1.00 98.12 310 PHE A N 1
ATOM 2436 C CA . PHE A 1 310 ? -5.621 -4.242 17.265 1.00 98.12 310 PHE A CA 1
ATOM 2437 C C . PHE A 1 310 ? -4.146 -4.601 17.113 1.00 98.12 310 PHE A C 1
ATOM 2439 O O . PHE A 1 310 ? -3.271 -3.741 17.202 1.00 98.12 310 PHE A O 1
ATOM 2446 N N . MET A 1 311 ? -3.893 -5.864 16.783 1.00 96.38 311 MET A N 1
ATOM 2447 C CA . MET A 1 311 ? -2.562 -6.474 16.747 1.00 96.38 311 MET A CA 1
ATOM 2448 C C . MET A 1 311 ? -1.773 -6.213 15.461 1.00 96.38 311 MET A C 1
ATOM 2450 O O . MET A 1 311 ? -0.644 -6.681 15.324 1.00 96.38 311 MET A O 1
ATOM 2454 N N . ALA A 1 312 ? -2.346 -5.480 14.502 1.00 95.56 312 ALA A N 1
ATOM 2455 C CA . ALA A 1 312 ? -1.668 -5.161 13.251 1.00 95.56 312 ALA A CA 1
ATOM 2456 C C . ALA A 1 312 ? -0.353 -4.408 13.509 1.00 95.56 312 ALA A C 1
ATOM 2458 O O . ALA A 1 312 ? -0.343 -3.369 14.175 1.00 95.56 312 ALA A O 1
ATOM 2459 N N . SER A 1 313 ? 0.745 -4.900 12.930 1.00 95.19 313 SER A N 1
ATOM 2460 C CA . SER A 1 313 ? 2.037 -4.215 12.980 1.00 95.19 313 SER A CA 1
ATOM 2461 C C . SER A 1 313 ? 2.018 -2.905 12.185 1.00 95.19 313 SER A C 1
ATOM 2463 O O . SER A 1 313 ? 1.109 -2.636 11.392 1.00 95.19 313 SER A O 1
ATOM 2465 N N . MET A 1 314 ? 3.058 -2.086 12.365 1.00 95.06 314 MET A N 1
ATOM 2466 C CA . MET A 1 314 ? 3.228 -0.859 11.586 1.00 95.06 314 MET A CA 1
ATOM 2467 C C . MET A 1 314 ? 3.326 -1.170 10.086 1.00 95.06 314 MET A C 1
ATOM 2469 O O . MET A 1 314 ? 2.725 -0.476 9.273 1.00 95.06 314 MET A O 1
ATOM 2473 N N . GLU A 1 315 ? 4.058 -2.222 9.727 1.00 93.19 315 GLU A N 1
ATOM 2474 C CA . GLU A 1 315 ? 4.276 -2.673 8.354 1.00 93.19 315 GLU A CA 1
ATOM 2475 C C . GLU A 1 315 ? 2.961 -3.139 7.715 1.00 93.19 315 GLU A C 1
ATOM 2477 O O . GLU A 1 315 ? 2.626 -2.702 6.614 1.00 93.19 315 GLU A O 1
ATOM 2482 N N . LEU A 1 316 ? 2.160 -3.930 8.440 1.00 94.31 316 LEU A N 1
ATOM 2483 C CA . LEU A 1 316 ? 0.832 -4.350 7.989 1.00 94.31 316 LEU A CA 1
ATOM 2484 C C . LEU A 1 316 ? -0.110 -3.151 7.813 1.00 94.31 316 LEU A C 1
ATOM 2486 O O . LEU A 1 316 ? -0.828 -3.060 6.820 1.00 94.31 316 LEU A O 1
ATOM 2490 N N . ALA A 1 317 ? -0.096 -2.198 8.747 1.00 95.38 317 ALA A N 1
ATOM 2491 C CA . ALA A 1 317 ? -0.939 -1.009 8.666 1.00 95.38 317 ALA A CA 1
ATOM 2492 C C . ALA A 1 317 ? -0.535 -0.084 7.499 1.00 95.38 317 ALA A C 1
ATOM 2494 O O . ALA A 1 317 ? -1.407 0.467 6.821 1.00 95.38 317 ALA A O 1
ATOM 2495 N N . LYS A 1 318 ? 0.769 0.045 7.210 1.00 94.06 318 LYS A N 1
ATOM 2496 C CA . LYS A 1 318 ? 1.279 0.744 6.017 1.00 94.06 318 LYS A CA 1
ATOM 2497 C C . LYS A 1 318 ? 0.875 0.034 4.729 1.00 94.06 318 LYS A C 1
ATOM 2499 O O . LYS A 1 318 ? 0.421 0.694 3.795 1.00 94.06 318 LYS A O 1
ATOM 2504 N N . HIS A 1 319 ? 1.003 -1.292 4.685 1.00 93.94 319 HIS A N 1
ATOM 2505 C CA . HIS A 1 319 ? 0.559 -2.108 3.554 1.00 93.94 319 HIS A CA 1
ATOM 2506 C C . HIS A 1 319 ? -0.939 -1.929 3.292 1.00 93.94 319 HIS A C 1
ATOM 2508 O O . HIS A 1 319 ? -1.341 -1.610 2.176 1.00 93.94 319 HIS A O 1
ATOM 2514 N N . ASN A 1 320 ? -1.762 -2.006 4.338 1.00 93.88 320 ASN A N 1
ATOM 2515 C CA . ASN A 1 320 ? -3.202 -1.802 4.236 1.00 93.88 320 ASN A CA 1
ATOM 2516 C C . ASN A 1 320 ? -3.561 -0.370 3.798 1.00 93.88 320 ASN A C 1
ATOM 2518 O O . ASN A 1 320 ? -4.470 -0.177 2.994 1.00 93.88 320 ASN A O 1
ATOM 2522 N N . ASN A 1 321 ? -2.831 0.645 4.276 1.00 93.06 321 ASN A N 1
ATOM 2523 C CA . ASN A 1 321 ? -3.001 2.020 3.806 1.00 93.06 321 ASN A CA 1
ATOM 2524 C C . ASN A 1 321 ? -2.729 2.138 2.296 1.00 93.06 321 ASN A C 1
ATOM 2526 O O . ASN A 1 321 ? -3.562 2.683 1.579 1.00 93.06 321 ASN A O 1
ATOM 2530 N N . ARG A 1 322 ? -1.621 1.569 1.801 1.00 91.44 322 ARG A N 1
ATOM 2531 C CA . ARG A 1 322 ? -1.295 1.565 0.363 1.00 91.44 322 ARG A CA 1
ATOM 2532 C C . ARG A 1 322 ? -2.315 0.790 -0.459 1.00 91.44 322 ARG A C 1
ATOM 2534 O O . ARG A 1 322 ? -2.729 1.263 -1.512 1.00 91.44 322 ARG A O 1
ATOM 2541 N N . PHE A 1 323 ? -2.760 -0.366 0.027 1.00 92.62 323 PHE A N 1
ATOM 2542 C CA . PHE A 1 323 ? -3.819 -1.131 -0.623 1.00 92.62 323 PHE A CA 1
ATOM 2543 C C . PHE A 1 323 ? -5.088 -0.290 -0.793 1.00 92.62 323 PHE A C 1
ATOM 2545 O O . PHE A 1 323 ? -5.636 -0.241 -1.886 1.00 92.62 323 PHE A O 1
ATOM 2552 N N . ARG A 1 324 ? -5.511 0.448 0.239 1.00 90.44 324 ARG A N 1
ATOM 2553 C CA . ARG A 1 324 ? -6.684 1.336 0.167 1.00 90.44 324 ARG A CA 1
ATOM 2554 C C . ARG A 1 324 ? -6.498 2.549 -0.747 1.00 90.44 324 ARG A C 1
ATOM 2556 O O . ARG A 1 324 ? -7.488 3.091 -1.220 1.00 90.44 324 ARG A O 1
ATOM 2563 N N . GLU A 1 325 ? -5.264 2.982 -0.996 1.00 88.94 325 GLU A N 1
ATOM 2564 C CA . GLU A 1 325 ? -4.966 3.998 -2.018 1.00 88.94 325 GLU A CA 1
ATOM 2565 C C . GLU A 1 325 ? -5.103 3.444 -3.447 1.00 88.94 325 GLU A C 1
ATOM 2567 O O . GLU A 1 325 ? -5.340 4.211 -4.379 1.00 88.94 325 GLU A O 1
ATOM 2572 N N . MET A 1 326 ? -4.939 2.128 -3.627 1.00 89.50 326 MET A N 1
ATOM 2573 C CA . MET A 1 326 ? -4.968 1.450 -4.929 1.00 89.50 326 MET A CA 1
ATOM 2574 C C . MET A 1 326 ? -6.313 0.811 -5.264 1.00 89.50 326 MET A C 1
ATOM 2576 O O . MET A 1 326 ? -6.702 0.787 -6.432 1.00 89.50 326 MET A O 1
ATOM 2580 N N . ALA A 1 327 ? -6.987 0.250 -4.264 1.00 85.94 327 ALA A N 1
ATOM 2581 C CA . ALA A 1 327 ? -8.230 -0.476 -4.435 1.00 85.94 327 ALA A CA 1
ATOM 2582 C C . ALA A 1 327 ? -9.348 0.487 -4.874 1.00 85.94 327 ALA A C 1
ATOM 2584 O O . ALA A 1 327 ? -9.506 1.553 -4.272 1.00 85.94 327 ALA A O 1
ATOM 2585 N N . PRO A 1 328 ? -10.151 0.131 -5.892 1.00 75.50 328 PRO A N 1
ATOM 2586 C CA . PRO A 1 328 ? -11.323 0.911 -6.261 1.00 75.50 328 PRO A CA 1
ATOM 2587 C C . PRO A 1 328 ? -12.282 1.015 -5.069 1.00 75.50 328 PRO A C 1
ATOM 2589 O O . PRO A 1 328 ? -12.720 0.001 -4.527 1.00 75.50 328 PRO A O 1
ATOM 2592 N N . SER A 1 329 ? -12.627 2.233 -4.655 1.00 71.44 329 SER A N 1
ATOM 2593 C CA . SER A 1 329 ? -13.604 2.453 -3.588 1.00 71.44 329 SER A CA 1
ATOM 2594 C C . SER A 1 329 ? -14.502 3.649 -3.879 1.00 71.44 329 SER A C 1
ATOM 2596 O O . SER A 1 329 ? -14.053 4.686 -4.365 1.00 71.44 329 SER A O 1
ATOM 2598 N N . ASN A 1 330 ? -15.783 3.522 -3.517 1.00 60.19 330 ASN A N 1
ATOM 2599 C CA . ASN A 1 330 ? -16.767 4.606 -3.637 1.00 60.19 330 ASN A CA 1
ATOM 2600 C C . ASN A 1 330 ? -16.477 5.774 -2.676 1.00 60.19 330 ASN A C 1
ATOM 2602 O O . ASN A 1 330 ? -16.896 6.901 -2.920 1.00 60.19 330 ASN A O 1
ATOM 2606 N N . ALA A 1 331 ? -15.751 5.514 -1.586 1.00 65.62 331 ALA A N 1
ATOM 2607 C CA . ALA A 1 331 ? -15.275 6.533 -0.659 1.00 65.62 331 ALA A CA 1
ATOM 2608 C C . ALA A 1 331 ? -13.807 6.863 -0.943 1.00 65.62 331 ALA A C 1
ATOM 2610 O O . ALA A 1 331 ? -12.985 5.959 -1.099 1.00 65.62 331 ALA A O 1
ATOM 2611 N N . LYS A 1 332 ? -13.458 8.153 -0.966 1.00 66.94 332 LYS A N 1
ATOM 2612 C CA . LYS A 1 332 ? -12.070 8.597 -1.126 1.00 66.94 332 LYS A CA 1
ATOM 2613 C C . LYS A 1 332 ? -11.284 8.252 0.140 1.00 66.94 332 LYS A C 1
ATOM 2615 O O . LYS A 1 332 ? -11.528 8.833 1.195 1.00 66.94 332 LYS A O 1
ATOM 2620 N N . HIS A 1 333 ? -10.343 7.316 0.039 1.00 81.56 333 HIS A N 1
ATOM 2621 C CA . HIS A 1 333 ? -9.389 7.053 1.114 1.00 81.56 333 HIS A CA 1
ATOM 2622 C C . HIS A 1 333 ? -8.459 8.260 1.287 1.00 81.56 333 HIS A C 1
ATOM 2624 O O . HIS A 1 333 ? -7.959 8.807 0.303 1.00 81.56 333 HIS A O 1
ATOM 2630 N N . VAL A 1 334 ? -8.245 8.690 2.531 1.00 83.81 334 VAL A N 1
ATOM 2631 C CA . VAL A 1 334 ? -7.281 9.746 2.860 1.00 83.81 334 VAL A CA 1
ATOM 2632 C C . VAL A 1 334 ? -5.951 9.065 3.196 1.00 83.81 334 VAL A C 1
ATOM 2634 O O . VAL A 1 334 ? -5.893 8.347 4.196 1.00 83.81 334 VAL A O 1
ATOM 2637 N N . PRO A 1 335 ? -4.891 9.267 2.389 1.00 85.38 335 PRO A N 1
ATOM 2638 C CA . PRO A 1 335 ? -3.591 8.650 2.629 1.00 85.38 335 PRO A CA 1
ATOM 2639 C C . PRO A 1 335 ? -3.039 8.988 4.014 1.00 85.38 335 PRO A C 1
ATOM 2641 O O . PRO A 1 335 ? -2.943 10.161 4.387 1.00 85.38 335 PRO A O 1
ATOM 2644 N N . VAL A 1 336 ? -2.623 7.966 4.760 1.00 88.12 336 VAL A N 1
ATOM 2645 C CA . VAL A 1 336 ? -1.916 8.146 6.030 1.00 88.12 336 VAL A CA 1
ATOM 2646 C C . VAL A 1 336 ? -0.420 8.247 5.745 1.00 88.12 336 VAL A C 1
ATOM 2648 O O . VAL A 1 336 ? 0.180 7.342 5.171 1.00 88.12 336 VAL A O 1
ATOM 2651 N N . ASN A 1 337 ? 0.203 9.355 6.146 1.00 88.88 337 ASN A N 1
ATOM 2652 C CA . ASN A 1 337 ? 1.634 9.562 5.926 1.00 88.88 337 ASN A CA 1
ATOM 2653 C C . ASN A 1 337 ? 2.507 8.786 6.936 1.00 88.88 337 ASN A C 1
ATOM 2655 O O . ASN A 1 337 ? 2.075 8.456 8.042 1.00 88.88 337 ASN A O 1
ATOM 2659 N N . ASP A 1 338 ? 3.772 8.545 6.579 1.00 90.00 338 ASP A N 1
ATOM 2660 C CA . ASP A 1 338 ? 4.730 7.821 7.432 1.00 90.00 338 ASP A CA 1
ATOM 2661 C C . ASP A 1 338 ? 4.954 8.484 8.797 1.00 90.00 338 ASP A C 1
ATOM 2663 O O . ASP A 1 338 ? 5.100 7.794 9.808 1.00 90.00 338 ASP A O 1
ATOM 2667 N N . MET A 1 339 ? 4.942 9.819 8.855 1.00 91.69 339 MET A N 1
ATOM 2668 C CA . MET A 1 339 ? 5.120 10.556 10.110 1.00 91.69 339 MET A CA 1
ATOM 2669 C C . MET A 1 339 ? 4.045 10.198 11.140 1.00 91.69 339 MET A C 1
ATOM 2671 O O . MET A 1 339 ? 4.356 10.081 12.322 1.00 91.69 339 MET A O 1
ATOM 2675 N N . ILE A 1 340 ? 2.800 9.984 10.707 1.00 93.56 340 ILE A N 1
ATOM 2676 C CA . ILE A 1 340 ? 1.690 9.588 11.578 1.00 93.56 340 ILE A CA 1
ATOM 2677 C C . ILE A 1 340 ? 1.914 8.174 12.137 1.00 93.56 340 ILE A C 1
ATOM 2679 O O . ILE A 1 340 ? 1.719 7.964 13.335 1.00 93.56 340 ILE A O 1
ATOM 2683 N N . PHE A 1 341 ? 2.373 7.221 11.317 1.00 95.19 341 PHE A N 1
ATOM 2684 C CA . PHE A 1 341 ? 2.705 5.868 11.784 1.00 95.19 341 PHE A CA 1
ATOM 2685 C C . PHE A 1 341 ? 3.810 5.889 12.844 1.00 95.19 341 PHE A C 1
ATOM 2687 O O . PHE A 1 341 ? 3.668 5.276 13.903 1.00 95.19 341 PHE A O 1
ATOM 2694 N N . HIS A 1 342 ? 4.889 6.635 12.597 1.00 94.88 342 HIS A N 1
ATOM 2695 C CA . HIS A 1 342 ? 5.987 6.766 13.555 1.00 94.88 342 HIS A CA 1
ATOM 2696 C C . HIS A 1 342 ? 5.572 7.536 14.815 1.00 94.88 342 HIS A C 1
ATOM 2698 O O . HIS A 1 342 ? 5.942 7.146 15.919 1.00 94.88 342 HIS A O 1
ATOM 2704 N N . SER A 1 343 ? 4.754 8.583 14.678 1.00 96.06 343 SER A N 1
ATOM 2705 C CA . SER A 1 343 ? 4.202 9.319 15.819 1.00 96.06 343 SER A CA 1
ATOM 2706 C C . SER A 1 343 ? 3.345 8.418 16.708 1.00 96.06 343 SER A C 1
ATOM 2708 O O . SER A 1 343 ? 3.500 8.449 17.927 1.00 96.06 343 SER A O 1
ATOM 2710 N N . TYR A 1 344 ? 2.495 7.578 16.108 1.00 96.81 344 TYR A N 1
ATOM 2711 C CA . TYR A 1 344 ? 1.732 6.570 16.839 1.00 96.81 344 TYR A CA 1
ATOM 2712 C C . TYR A 1 344 ? 2.664 5.594 17.561 1.00 96.81 344 TYR A C 1
ATOM 2714 O O . TYR A 1 344 ? 2.536 5.424 18.768 1.00 96.81 344 TYR A O 1
ATOM 2722 N N . LYS A 1 345 ? 3.634 5.008 16.843 1.00 96.88 345 LYS A N 1
ATOM 2723 C CA . LYS A 1 345 ? 4.591 4.042 17.402 1.00 96.88 345 LYS A CA 1
ATOM 2724 C C . LYS A 1 345 ? 5.327 4.600 18.622 1.00 96.88 345 LYS A C 1
ATOM 2726 O O . LYS A 1 345 ? 5.470 3.896 19.610 1.00 96.88 345 LYS A O 1
ATOM 2731 N N . ASN A 1 346 ? 5.755 5.860 18.562 1.00 97.12 346 ASN A N 1
ATOM 2732 C CA . ASN A 1 346 ? 6.494 6.506 19.649 1.00 97.12 346 ASN A CA 1
ATOM 2733 C C . ASN A 1 346 ? 5.628 6.803 20.882 1.00 97.12 346 ASN A C 1
ATOM 2735 O O . ASN A 1 346 ? 6.159 6.899 21.982 1.00 97.12 346 ASN A O 1
ATOM 2739 N N . LYS A 1 347 ? 4.315 6.985 20.703 1.00 97.25 347 LYS A N 1
ATOM 2740 C CA . LYS A 1 347 ? 3.364 7.229 21.799 1.00 97.25 347 LYS A CA 1
ATOM 2741 C C . LYS A 1 347 ? 2.729 5.954 22.340 1.00 97.25 347 LYS A C 1
ATOM 2743 O O . LYS A 1 347 ? 2.113 5.992 23.399 1.00 97.25 347 LYS A O 1
ATOM 2748 N N . PHE A 1 348 ? 2.802 4.861 21.587 1.00 98.00 348 PHE A N 1
ATOM 2749 C CA . PHE A 1 348 ? 2.078 3.646 21.901 1.00 98.00 348 PHE A CA 1
ATOM 2750 C C . PHE A 1 348 ? 2.551 3.045 23.226 1.00 98.00 348 PHE A C 1
ATOM 2752 O O . PHE A 1 348 ? 3.725 2.726 23.401 1.00 98.00 348 PHE A O 1
ATOM 2759 N N . VAL A 1 349 ? 1.598 2.847 24.131 1.00 98.06 349 VAL A N 1
ATOM 2760 C CA . VAL A 1 349 ? 1.761 2.085 25.366 1.00 98.06 349 VAL A CA 1
ATOM 2761 C C . VAL A 1 349 ? 0.685 1.013 25.375 1.00 98.06 349 VAL A C 1
ATOM 2763 O O . VAL A 1 349 ? -0.505 1.345 25.312 1.00 98.06 349 VAL A O 1
ATOM 2766 N N . THR A 1 350 ? 1.106 -0.251 25.464 1.00 97.62 350 THR A N 1
ATOM 2767 C CA . THR A 1 350 ? 0.215 -1.417 25.505 1.00 97.62 350 THR A CA 1
ATOM 2768 C C . THR A 1 350 ? -0.872 -1.222 26.566 1.00 97.62 350 THR A C 1
ATOM 2770 O O . THR A 1 350 ? -0.527 -0.908 27.707 1.00 97.62 350 THR A O 1
ATOM 2773 N N . PRO A 1 351 ? -2.163 -1.380 26.219 1.00 98.00 351 PRO A N 1
ATOM 2774 C CA . PRO A 1 351 ? -3.246 -1.174 27.169 1.00 98.00 351 PRO A CA 1
ATOM 2775 C C . PRO A 1 351 ? -3.238 -2.237 28.273 1.00 98.00 351 PRO A C 1
ATOM 2777 O O . PRO A 1 351 ? -3.004 -3.417 28.001 1.00 98.00 351 PRO A O 1
ATOM 2780 N N . THR A 1 352 ? -3.527 -1.834 29.512 1.00 98.12 352 THR A N 1
ATOM 2781 C CA . THR A 1 352 ? -3.568 -2.735 30.677 1.00 98.12 352 THR A CA 1
ATOM 2782 C C . THR A 1 352 ? -4.868 -2.604 31.467 1.00 98.12 352 THR A C 1
ATOM 2784 O O . THR A 1 352 ? -5.496 -1.547 31.505 1.00 98.12 352 THR A O 1
ATOM 2787 N N . LEU A 1 353 ? -5.280 -3.682 32.150 1.00 98.00 353 LEU A N 1
ATOM 2788 C CA . LEU A 1 353 ? -6.493 -3.676 32.986 1.00 98.00 353 LEU A CA 1
ATOM 2789 C C . LEU A 1 353 ? -6.417 -2.637 34.117 1.00 98.00 353 LEU A C 1
ATOM 2791 O O . LEU A 1 353 ? -7.434 -2.063 34.499 1.00 98.00 353 LEU A O 1
ATOM 2795 N N . SER A 1 354 ? -5.209 -2.330 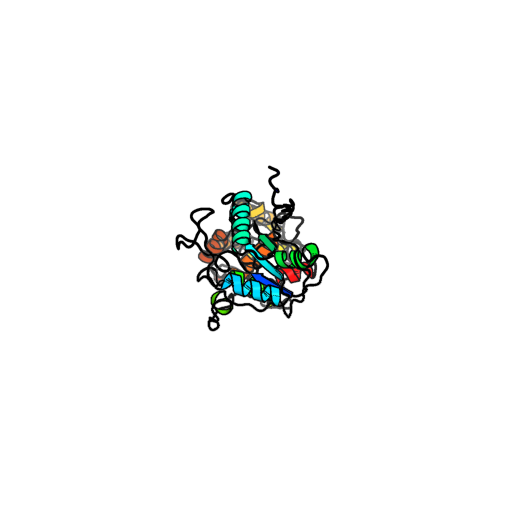34.603 1.00 97.62 354 SER A N 1
ATOM 2796 C CA . SER A 1 354 ? -4.969 -1.308 35.631 1.00 97.62 354 SER A CA 1
ATOM 2797 C C . SER A 1 354 ? -5.383 0.109 35.219 1.00 97.62 354 SER A C 1
ATOM 2799 O O . SER A 1 354 ? -5.591 0.950 36.090 1.00 97.62 354 SER A O 1
ATOM 2801 N N . GLU A 1 355 ? -5.555 0.387 33.923 1.00 97.94 355 GLU A N 1
ATOM 2802 C CA . GLU A 1 355 ? -6.099 1.669 33.459 1.00 97.94 355 GLU A CA 1
ATOM 2803 C C . GLU A 1 355 ? -7.579 1.840 33.844 1.00 97.94 355 GLU A C 1
ATOM 2805 O O . GLU A 1 355 ? -8.058 2.965 34.003 1.00 97.94 355 GLU A O 1
ATOM 2810 N N . GLY A 1 356 ? -8.295 0.731 34.061 1.00 97.44 356 GLY A N 1
ATOM 2811 C CA . GLY A 1 356 ? -9.723 0.702 34.378 1.00 97.44 356 GLY A CA 1
ATOM 2812 C C . GLY A 1 356 ? -10.595 0.063 33.298 1.00 97.44 356 GLY A C 1
ATOM 2813 O O . GLY A 1 356 ? -11.803 0.288 33.307 1.00 97.44 356 GLY A O 1
ATOM 2814 N N . PHE A 1 357 ? -10.007 -0.704 32.376 1.00 98.31 357 PHE A N 1
ATOM 2815 C CA . PHE A 1 357 ? -10.769 -1.541 31.451 1.00 98.31 357 PHE A CA 1
ATOM 2816 C C . PHE A 1 357 ? -11.312 -2.779 32.172 1.00 98.31 357 PHE A C 1
ATOM 2818 O O . PHE A 1 357 ? -10.595 -3.407 32.948 1.00 98.31 357 PHE A O 1
ATOM 2825 N N . SER A 1 358 ? -12.556 -3.157 31.884 1.00 97.38 358 SER A N 1
ATOM 2826 C CA . SER A 1 358 ? -13.152 -4.405 32.374 1.00 97.38 358 SER A CA 1
ATOM 2827 C C . SER A 1 358 ? -12.618 -5.632 31.635 1.00 97.38 358 SER A C 1
ATOM 2829 O O . SER A 1 358 ? -12.531 -6.709 32.212 1.00 97.38 358 SER A O 1
ATOM 2831 N N . GLU A 1 359 ? -12.249 -5.470 30.364 1.00 97.38 359 GLU A N 1
ATOM 2832 C CA . GLU A 1 359 ? -11.702 -6.521 29.506 1.00 97.38 359 GLU A CA 1
ATOM 2833 C C . GLU A 1 359 ? -10.844 -5.892 28.396 1.00 97.38 359 GLU A C 1
ATOM 2835 O O . GLU A 1 359 ? -11.127 -4.784 27.927 1.00 97.38 359 GLU A O 1
ATOM 2840 N N . ILE A 1 360 ? -9.801 -6.606 27.962 1.00 98.25 360 ILE A N 1
ATOM 2841 C CA . ILE A 1 360 ? -8.985 -6.240 26.799 1.00 98.25 360 ILE A CA 1
ATOM 2842 C C . ILE A 1 360 ? -9.009 -7.397 25.807 1.00 98.25 360 ILE A C 1
ATOM 2844 O O . ILE A 1 360 ? -8.445 -8.455 26.082 1.00 98.25 360 ILE A O 1
ATOM 2848 N N . LEU A 1 361 ? -9.614 -7.171 24.643 1.00 98.06 361 LEU A N 1
ATOM 2849 C CA . L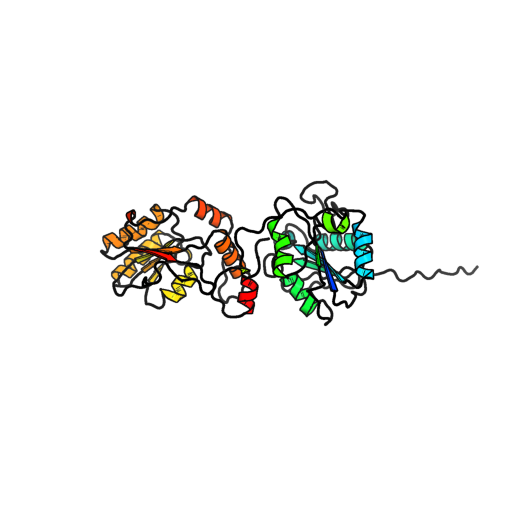EU A 1 361 ? -9.590 -8.115 23.532 1.00 98.06 361 LEU A CA 1
ATOM 2850 C C . LEU A 1 361 ? -8.434 -7.787 22.599 1.00 98.06 361 LEU A C 1
ATOM 2852 O O . LEU A 1 361 ? -8.275 -6.637 22.183 1.00 98.06 361 LEU A O 1
ATOM 2856 N N . GLN A 1 362 ? -7.650 -8.799 22.237 1.00 97.88 362 GLN A N 1
ATOM 2857 C CA . GLN A 1 362 ? -6.664 -8.658 21.167 1.00 97.88 362 GLN A CA 1
ATOM 2858 C C . GLN A 1 362 ? -7.370 -8.939 19.847 1.00 97.88 362 GLN A C 1
ATOM 2860 O O . GLN A 1 362 ? -7.877 -10.037 19.658 1.00 97.88 362 GLN A O 1
ATOM 2865 N N . ILE A 1 363 ? -7.437 -7.960 18.951 1.00 97.38 363 ILE A N 1
ATOM 2866 C CA . ILE A 1 363 ? -8.094 -8.089 17.649 1.00 97.38 363 ILE A CA 1
ATOM 2867 C C . ILE A 1 363 ? -7.030 -8.361 16.592 1.00 97.38 363 ILE A C 1
ATOM 2869 O O . ILE A 1 363 ? -6.158 -7.522 16.343 1.00 97.38 363 ILE A O 1
ATOM 2873 N N . HIS A 1 364 ? -7.095 -9.530 15.966 1.00 95.38 364 HIS A N 1
ATOM 2874 C CA . HIS A 1 364 ? -6.169 -9.913 14.906 1.00 95.38 364 HIS A CA 1
ATOM 2875 C C . HIS A 1 364 ? -6.602 -9.324 13.573 1.00 95.38 364 HIS A C 1
ATOM 2877 O O . HIS A 1 364 ? -7.783 -9.085 13.317 1.00 95.38 364 HIS A O 1
ATOM 2883 N N . PHE A 1 365 ? -5.627 -9.085 12.703 1.00 93.44 365 PHE A N 1
ATOM 2884 C CA . PHE A 1 365 ? -5.923 -8.678 11.342 1.00 93.44 365 PHE A CA 1
ATOM 2885 C C . PHE A 1 365 ? -6.275 -9.911 10.512 1.00 93.44 365 PHE A C 1
ATOM 2887 O O . PHE A 1 365 ? -5.399 -10.716 10.203 1.00 93.44 365 PHE A O 1
ATOM 2894 N N . VAL A 1 366 ? -7.547 -10.025 10.137 1.00 92.19 366 VAL A N 1
ATOM 2895 C CA . VAL A 1 366 ? -8.037 -11.067 9.233 1.00 92.19 366 VAL A CA 1
ATOM 2896 C C . VAL A 1 366 ? -8.460 -10.392 7.928 1.00 92.19 366 VAL A C 1
ATOM 2898 O O . VAL A 1 366 ? -9.408 -9.599 7.936 1.00 92.19 366 VAL A O 1
ATOM 2901 N N . PRO A 1 367 ? -7.747 -10.623 6.814 1.00 88.88 367 PRO A N 1
ATOM 2902 C CA . PRO A 1 367 ? -8.094 -10.001 5.547 1.00 88.88 367 PRO A CA 1
ATOM 2903 C C . PRO A 1 367 ? -9.428 -10.541 5.013 1.00 88.88 367 PRO A C 1
ATOM 2905 O O . PRO A 1 367 ? -9.659 -11.748 5.008 1.00 88.88 367 PRO A O 1
ATOM 2908 N N . ASN A 1 368 ? -10.276 -9.643 4.510 1.00 88.38 368 ASN A N 1
ATOM 2909 C CA . ASN A 1 368 ? -11.507 -9.980 3.799 1.00 88.38 368 ASN A CA 1
ATOM 2910 C C . ASN A 1 368 ? -11.587 -9.136 2.521 1.00 88.38 368 ASN A C 1
ATOM 2912 O O . ASN A 1 368 ? -11.421 -7.913 2.579 1.00 88.38 368 ASN A O 1
ATOM 2916 N N . PHE A 1 369 ? -11.837 -9.780 1.384 1.00 89.56 369 PHE A N 1
ATOM 2917 C CA . PHE A 1 369 ? -11.816 -9.151 0.065 1.00 89.56 369 PHE A CA 1
ATOM 2918 C C . PHE A 1 369 ? -13.142 -9.359 -0.658 1.00 89.56 369 PHE A C 1
ATOM 2920 O O . PHE A 1 369 ? -13.770 -10.405 -0.525 1.00 89.56 369 PHE A O 1
ATOM 2927 N N . ALA A 1 370 ? -13.564 -8.359 -1.435 1.00 88.12 370 ALA A N 1
ATOM 2928 C CA . ALA A 1 370 ? -14.804 -8.447 -2.206 1.00 88.12 370 ALA A CA 1
ATOM 2929 C C . ALA A 1 370 ? -14.690 -9.406 -3.403 1.00 88.12 370 ALA A C 1
ATOM 2931 O O . ALA A 1 370 ? -15.687 -9.992 -3.815 1.00 88.12 370 ALA A O 1
ATOM 2932 N N . ASP A 1 371 ? -13.484 -9.564 -3.953 1.00 91.38 371 ASP A N 1
ATOM 2933 C CA . ASP A 1 371 ? -13.205 -10.438 -5.085 1.00 91.38 371 ASP A CA 1
ATOM 2934 C C . ASP A 1 371 ? -11.743 -10.923 -5.077 1.00 91.38 371 ASP A C 1
ATOM 2936 O O . ASP A 1 371 ? -10.892 -10.435 -4.322 1.00 91.38 371 ASP A O 1
ATOM 2940 N N . SER A 1 372 ? -11.453 -11.893 -5.945 1.00 92.31 372 SER A N 1
ATOM 2941 C CA . SER A 1 372 ? -10.128 -12.501 -6.081 1.00 92.31 372 SER A CA 1
ATOM 2942 C C . SER A 1 372 ? -9.075 -11.568 -6.689 1.00 92.31 372 SER A C 1
ATOM 2944 O O . SER A 1 372 ? -7.882 -11.790 -6.484 1.00 92.31 372 SER A O 1
ATOM 2946 N N . GLN A 1 373 ? -9.469 -10.513 -7.413 1.00 91.06 373 GLN A N 1
ATOM 2947 C CA . GLN A 1 373 ? -8.526 -9.536 -7.967 1.00 91.06 373 GLN A CA 1
ATOM 2948 C C . GLN A 1 373 ? -7.982 -8.628 -6.862 1.00 91.06 373 GLN A C 1
ATOM 2950 O O . GLN A 1 373 ? -6.781 -8.362 -6.814 1.00 91.06 373 GLN A O 1
ATOM 2955 N N . LEU A 1 374 ? -8.847 -8.192 -5.945 1.00 92.12 374 LEU A N 1
ATOM 2956 C CA . LEU A 1 374 ? -8.463 -7.441 -4.754 1.00 92.12 374 LEU A CA 1
ATOM 2957 C C . LEU A 1 374 ? -7.602 -8.278 -3.815 1.00 92.12 374 LEU A C 1
ATOM 2959 O O . LEU A 1 374 ? -6.616 -7.764 -3.290 1.00 92.12 374 LEU A O 1
ATOM 2963 N N . GLU A 1 375 ? -7.921 -9.560 -3.646 1.00 93.75 375 GLU A N 1
ATOM 2964 C CA . GLU A 1 375 ? -7.061 -10.477 -2.901 1.00 93.75 375 GLU A CA 1
ATOM 2965 C C . GLU A 1 375 ? -5.674 -10.593 -3.550 1.00 93.75 375 GLU A C 1
ATOM 2967 O O . GLU A 1 375 ? -4.657 -10.411 -2.877 1.00 93.75 375 GLU A O 1
ATOM 2972 N N . ALA A 1 376 ? -5.613 -10.825 -4.864 1.00 92.62 376 ALA A N 1
ATOM 2973 C CA . ALA A 1 376 ? -4.353 -10.918 -5.597 1.00 92.62 376 ALA A CA 1
ATOM 2974 C C . ALA A 1 376 ? -3.539 -9.615 -5.534 1.00 92.62 376 ALA A C 1
ATOM 2976 O O . ALA A 1 376 ? -2.311 -9.657 -5.480 1.00 92.62 376 ALA A O 1
ATOM 2977 N N . LEU A 1 377 ? -4.197 -8.452 -5.518 1.00 93.25 377 LEU A N 1
ATOM 2978 C CA . LEU A 1 377 ? -3.538 -7.163 -5.305 1.00 93.25 377 LEU A CA 1
ATOM 2979 C C . LEU A 1 377 ? -3.034 -7.015 -3.864 1.00 93.25 377 LEU A C 1
ATOM 2981 O O . LEU A 1 377 ? -1.929 -6.523 -3.654 1.00 93.25 377 LEU A O 1
ATOM 2985 N N . TYR A 1 378 ? -3.813 -7.440 -2.869 1.00 94.12 378 TYR A N 1
ATOM 2986 C CA . TYR A 1 378 ? -3.422 -7.344 -1.464 1.00 94.12 378 TYR A CA 1
ATOM 2987 C C . TYR A 1 378 ? -2.239 -8.249 -1.126 1.00 94.12 378 TYR A C 1
ATOM 2989 O O . TYR A 1 378 ? -1.389 -7.867 -0.327 1.00 94.12 378 TYR A O 1
ATOM 2997 N N . ARG A 1 379 ? -2.169 -9.439 -1.732 1.00 94.06 379 ARG A N 1
ATOM 2998 C CA . ARG A 1 379 ? -1.072 -10.396 -1.525 1.00 94.06 379 ARG A CA 1
ATOM 2999 C C . ARG A 1 379 ? 0.244 -9.964 -2.177 1.00 94.06 379 ARG A C 1
ATOM 3001 O O . ARG A 1 379 ? 1.260 -10.612 -1.955 1.00 94.06 379 ARG A O 1
ATOM 3008 N N . GLN A 1 380 ? 0.258 -8.871 -2.939 1.00 93.12 380 GLN A N 1
ATOM 3009 C CA . GLN A 1 380 ? 1.490 -8.297 -3.470 1.00 93.12 380 GLN A CA 1
ATOM 3010 C C . GLN A 1 380 ? 2.196 -7.439 -2.427 1.00 93.12 380 GLN A C 1
ATOM 3012 O O . GLN A 1 380 ? 1.576 -6.636 -1.736 1.00 93.12 380 GLN A O 1
ATOM 3017 N N . PHE A 1 381 ? 3.521 -7.502 -2.385 1.00 90.81 381 PHE A N 1
ATOM 3018 C CA . PHE A 1 381 ? 4.311 -6.444 -1.769 1.00 90.81 381 PHE A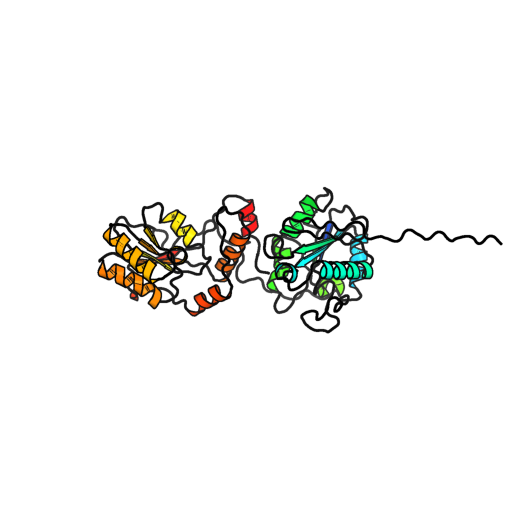 CA 1
ATOM 3019 C C . PHE A 1 381 ? 3.989 -5.099 -2.435 1.00 90.81 381 PHE A C 1
ATOM 3021 O O . PHE A 1 381 ? 3.890 -5.024 -3.661 1.00 90.81 381 PHE A O 1
ATOM 3028 N N . SER A 1 382 ? 3.838 -4.037 -1.638 1.00 87.62 382 SER A N 1
ATOM 3029 C CA . SER A 1 382 ? 3.402 -2.713 -2.115 1.00 87.62 382 SER A CA 1
ATOM 3030 C C . SER A 1 382 ? 4.316 -1.554 -1.689 1.00 87.62 382 SER A C 1
ATOM 3032 O O . SER A 1 382 ? 4.085 -0.405 -2.066 1.00 87.62 382 SER A O 1
ATOM 3034 N N . GLU A 1 383 ? 5.361 -1.826 -0.903 1.00 75.62 383 GLU A N 1
ATOM 3035 C CA . GLU A 1 383 ? 6.263 -0.807 -0.363 1.00 75.62 383 GLU A CA 1
ATOM 3036 C C . GLU A 1 383 ? 7.471 -0.585 -1.282 1.00 75.62 383 GLU A C 1
ATOM 3038 O O . GLU A 1 383 ? 8.379 -1.413 -1.329 1.00 75.62 383 GLU A O 1
ATOM 3043 N N . GLY A 1 384 ? 7.500 0.548 -2.004 1.00 57.31 384 GLY A N 1
ATOM 3044 C CA . GLY A 1 384 ? 8.622 0.870 -2.889 1.00 57.31 384 GLY A CA 1
ATOM 3045 C C . GLY A 1 384 ? 8.827 2.279 -3.385 1.00 57.31 384 GLY A C 1
ATOM 3046 O O . GLY A 1 384 ? 7.916 3.134 -3.283 1.00 57.31 384 GLY A O 1
#

Radius of gyration: 27.1 Å; chains: 1; bounding box: 60×38×102 Å

Foldseek 3Di:
DDDDDDDDDDDQDFPDFDDDDPQWDGKGWRPDQDLFQAEEEEEPEQQQKYFPVPDPDHPALPRIDGPDPLNLVLVVVCVVVRYAYEYAYEACCPVVVNDPPVSNVVSVVVSCVVSVDTYIYTYRHHAACRGFLRAVSVVCCQPPVSPPRHHDQANYAYEYACDPVCNATHVLNCVLSVHHYDYSCCRRVVDDDDDGDYDPDALLPADLPDQFKPPSPDDPDDPAAEEEAEAAAQQLCLVVCCVPRPVVVFADEQECVVQVDLVSSLVSCLVCVVVRHHHYYPDNQQALVSVLSVLVSCVVSVHAYEYEYEPQDLQRSQLSLSLLCHDDDPDDRDRDDPVSSVVSVVRHDDDDCVSPHPYYMYGYDNDDDPDVVSSSSSSGDRDD

Secondary structure (DSSP, 8-state):
--PPPPPPP--------EE-SSS--EEEE-SS----SEEEEE-SBTTTEE-SS--SS-SSTT--EES-TTHHHHHHHHHHTTEEEEEEEE-TTTTTTSS-HHHHHHHHHHHHHHHTS-EEEEEE-SSSTTSTTSTHHHHHIIIIISTTPPP-STT-EEE----TTTTTTTHHHHHHHT-EEE-HIIIII-PPPPP----S--GGG--TTS-SEESTT--SS-SS--EEEEES-TTSSHHHHHHHHTGGGTPEEE-HHHHSSHHHHHHHHHHHHHTT--EEE-S---SHHHHHHHHHHHHHHT--EEEEEE---HHHHHHHHHHHHHS--SS---PPPHHHHHHHHHH-----GGGT-SEEEEEP-----SSHHHHHHHTS----

Sequence (384 aa):
MALRQRRSSPRNRVRRVRVTASGMQCELRGGSGARLPLVAGFDIDGCIITTKSGKVFPTSPDDWRILYPEIQPRLASLLKKGYKVVFFTNQMGISRGKLRPEVFKSKVEDILQTLQLPVQVFVATGPGIYRKPVIGMWQHLCEKANAGVTVDQSESFYFTYLSFCLHICVHQFALNLGLQFHTPEEFFLGWKKAPFSLPTFDPVRLDSMARLCDPPTASLTSTSQEIIVAVGFPGSGKSTFFQTHIVPKGYEYVNRDTLGSWQNCVKACERGLKEGRSIAVDNTNPDPESRKRYIDISKSAGVPCRCFNFMASMELAKHNNRFREMAPSNAKHVPVNDMIFHSYKNKFVTPTLSEGFSEILQIHFVPNFADSQLEALYRQFSEG